Protein AF-A0AAV2AH06-F1 (afdb_monomer_lite)

Structure (mmCIF, N/CA/C/O backbone):
data_AF-A0AAV2AH06-F1
#
_entry.id   AF-A0AAV2AH06-F1
#
loop_
_atom_site.group_PDB
_atom_site.id
_atom_site.type_symbol
_atom_site.label_atom_id
_atom_site.label_alt_id
_atom_site.label_comp_id
_atom_site.label_asym_id
_atom_site.label_entity_id
_atom_site.label_seq_id
_atom_site.pdbx_PDB_ins_code
_atom_site.Cartn_x
_atom_site.Cartn_y
_atom_site.Cartn_z
_atom_site.occupancy
_atom_site.B_iso_or_equiv
_atom_site.auth_seq_id
_atom_site.auth_comp_id
_atom_site.auth_asym_id
_atom_site.auth_atom_id
_atom_site.pdbx_PDB_model_num
ATOM 1 N N . MET A 1 1 ? 38.840 61.409 -9.918 1.00 35.31 1 MET A N 1
ATOM 2 C CA . MET A 1 1 ? 39.314 61.961 -8.627 1.00 35.31 1 MET A CA 1
ATOM 3 C C . MET A 1 1 ? 38.194 61.818 -7.607 1.00 35.31 1 MET A C 1
ATOM 5 O O . MET A 1 1 ? 37.045 61.987 -7.991 1.00 35.31 1 MET A O 1
ATOM 9 N N . GLN A 1 2 ? 38.506 61.429 -6.369 1.00 32.16 2 GLN A N 1
ATOM 10 C CA . GLN A 1 2 ? 37.526 61.114 -5.318 1.00 32.16 2 GLN A CA 1
ATOM 11 C C . GLN A 1 2 ? 37.387 62.266 -4.306 1.00 32.16 2 GLN A C 1
ATOM 13 O O . GLN A 1 2 ? 38.379 62.901 -3.963 1.00 32.16 2 GLN A O 1
ATOM 18 N N . GLY A 1 3 ? 36.181 62.448 -3.768 1.00 28.48 3 GLY A N 1
ATOM 19 C CA . GLY A 1 3 ? 35.862 63.171 -2.527 1.00 28.48 3 GLY A CA 1
ATOM 20 C C . GLY A 1 3 ? 34.486 62.665 -2.071 1.00 28.48 3 GLY A C 1
ATOM 21 O O . GLY A 1 3 ? 33.593 62.576 -2.905 1.00 28.48 3 GLY A O 1
ATOM 22 N N . ILE A 1 4 ? 34.245 62.122 -0.873 1.00 32.88 4 ILE A N 1
ATOM 23 C CA . ILE A 1 4 ? 34.653 62.483 0.498 1.00 32.88 4 ILE A CA 1
ATOM 24 C C . ILE A 1 4 ? 34.075 63.831 0.934 1.00 32.88 4 ILE A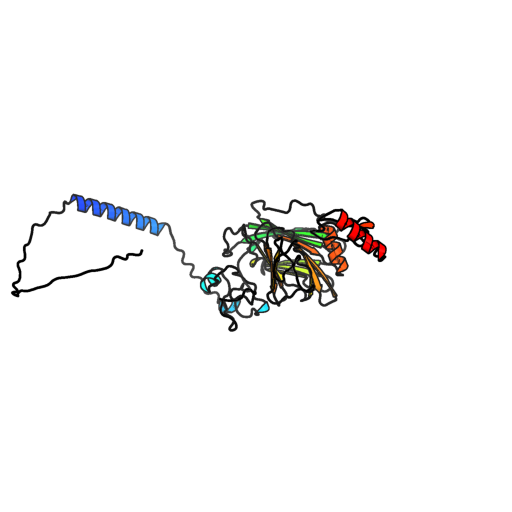 C 1
ATOM 26 O O . ILE A 1 4 ? 34.620 64.876 0.602 1.00 32.88 4 ILE A O 1
ATOM 30 N N . HIS A 1 5 ? 33.060 63.784 1.803 1.00 32.56 5 HIS A N 1
ATOM 31 C CA . HIS A 1 5 ? 32.812 64.844 2.778 1.00 32.56 5 HIS A CA 1
ATOM 32 C C . HIS A 1 5 ? 32.438 64.270 4.150 1.00 32.56 5 HIS A C 1
ATOM 34 O O . HIS A 1 5 ? 31.455 63.553 4.319 1.00 32.56 5 HIS A O 1
ATOM 40 N N . ARG A 1 6 ? 33.247 64.637 5.144 1.00 32.62 6 ARG A N 1
ATOM 41 C CA . ARG A 1 6 ? 32.995 64.509 6.582 1.00 32.62 6 ARG A CA 1
ATOM 42 C C . ARG A 1 6 ? 33.754 65.662 7.241 1.00 32.62 6 ARG A C 1
ATOM 44 O O . ARG A 1 6 ? 34.962 65.730 7.029 1.00 32.62 6 ARG A O 1
ATOM 51 N N . LYS A 1 7 ? 33.100 66.513 8.043 1.00 28.67 7 LYS A N 1
ATOM 52 C CA . LYS A 1 7 ? 33.647 67.024 9.322 1.00 28.67 7 LYS A CA 1
ATOM 53 C C . LYS A 1 7 ? 32.678 67.934 10.087 1.00 28.67 7 LYS A C 1
ATOM 55 O O . LYS A 1 7 ? 31.937 68.711 9.502 1.00 28.67 7 LYS A O 1
ATOM 60 N N . MET A 1 8 ? 32.747 67.795 11.410 1.00 26.95 8 MET A N 1
ATOM 61 C CA . MET A 1 8 ? 32.247 68.714 12.441 1.00 26.95 8 MET A CA 1
ATOM 62 C C . MET A 1 8 ? 33.253 69.852 12.697 1.00 26.95 8 MET A C 1
ATOM 64 O O . MET A 1 8 ? 34.395 69.736 12.249 1.00 26.95 8 MET A O 1
ATOM 68 N N . VAL A 1 9 ? 32.850 70.843 13.513 1.00 30.39 9 VAL A N 1
ATOM 69 C CA . VAL A 1 9 ? 33.542 71.462 14.690 1.00 30.39 9 VAL A CA 1
ATOM 70 C C . VAL A 1 9 ? 32.851 72.826 14.947 1.00 30.39 9 VAL A C 1
ATOM 72 O O . VAL A 1 9 ? 32.637 73.557 13.990 1.00 30.39 9 VAL A O 1
ATOM 75 N N . LEU A 1 10 ? 32.231 73.143 16.096 1.00 29.05 10 LEU A N 1
ATOM 76 C CA . LEU A 1 10 ? 32.684 73.334 17.498 1.00 29.05 10 LEU A CA 1
ATOM 77 C C . LEU A 1 10 ? 33.522 74.608 17.784 1.00 29.05 10 LEU A C 1
ATOM 79 O O . LEU A 1 10 ? 34.692 74.680 17.432 1.00 29.05 10 LEU A O 1
ATOM 83 N N . ALA A 1 11 ? 32.935 75.536 18.553 1.00 29.52 11 ALA A N 1
ATOM 84 C CA . ALA A 1 11 ? 33.569 76.544 19.428 1.00 29.52 11 ALA A CA 1
ATOM 85 C C . ALA A 1 11 ? 32.556 76.834 20.576 1.00 29.52 11 ALA A C 1
ATOM 87 O O . ALA A 1 11 ? 31.361 76.827 20.290 1.00 29.52 11 ALA A O 1
ATOM 88 N N . LYS A 1 12 ? 32.863 76.856 21.890 1.00 30.64 12 LYS A N 1
ATOM 89 C CA . LYS A 1 12 ? 33.803 77.671 22.713 1.00 30.64 12 LYS A CA 1
ATOM 90 C C . LYS A 1 12 ? 33.458 79.181 22.719 1.00 30.64 12 LYS A C 1
ATOM 92 O O . LYS A 1 12 ? 33.270 79.726 21.642 1.00 30.64 12 LYS A O 1
ATOM 97 N N . GLU A 1 13 ? 33.396 79.907 23.851 1.00 32.38 13 GLU A N 1
ATOM 98 C CA . GLU A 1 13 ? 33.631 79.585 25.287 1.00 32.38 13 GLU A CA 1
ATOM 99 C C . GLU A 1 13 ? 33.149 80.736 26.224 1.00 32.38 13 GLU A C 1
ATOM 101 O O . GLU A 1 13 ? 33.062 81.858 25.741 1.00 32.38 13 GLU A O 1
ATOM 106 N N . SER A 1 14 ? 32.978 80.480 27.544 1.00 31.12 14 SER A N 1
ATOM 107 C CA . SER A 1 14 ? 32.946 81.471 28.670 1.00 31.12 14 SER A CA 1
ATOM 108 C C . SER A 1 14 ? 31.745 82.458 28.721 1.00 31.12 14 SER A C 1
ATOM 110 O O . SER A 1 14 ? 31.374 83.008 27.698 1.00 31.12 14 SER A O 1
ATOM 112 N N . THR A 1 15 ? 31.075 82.838 29.824 1.00 31.31 15 THR A N 1
ATOM 113 C CA . THR A 1 15 ? 31.055 82.563 31.295 1.00 31.31 15 THR A CA 1
ATOM 114 C C . THR A 1 15 ? 29.769 83.249 31.851 1.00 31.31 15 THR A C 1
ATOM 116 O O . THR A 1 15 ? 29.184 84.038 31.114 1.00 31.31 15 THR A O 1
ATOM 119 N N . SER A 1 16 ? 29.243 83.088 33.075 1.00 28.11 16 SER A N 1
ATOM 120 C CA . SER A 1 16 ? 29.577 82.342 34.314 1.00 28.11 16 SER A CA 1
ATOM 121 C C . SER A 1 16 ? 28.269 82.043 35.101 1.00 28.11 16 SER A C 1
ATOM 123 O O . SER A 1 16 ? 27.182 82.206 34.550 1.00 28.11 16 SER A O 1
ATOM 125 N N . ASP A 1 17 ? 28.357 81.615 36.367 1.00 34.38 17 ASP A N 1
ATOM 126 C CA . ASP A 1 17 ? 27.222 81.184 37.206 1.00 34.38 17 ASP A CA 1
ATOM 127 C C . ASP A 1 17 ? 26.405 82.302 37.885 1.00 34.38 17 ASP A C 1
ATOM 129 O O . ASP A 1 17 ? 26.970 83.295 38.338 1.00 34.38 17 ASP A O 1
ATOM 133 N N . ASP A 1 18 ? 25.096 82.059 38.049 1.00 28.94 18 ASP A N 1
ATOM 134 C CA . ASP A 1 18 ? 24.387 82.176 39.340 1.00 28.94 18 ASP A CA 1
ATOM 135 C C . ASP A 1 18 ? 23.019 81.446 39.291 1.00 28.94 18 ASP A C 1
ATOM 137 O O . ASP A 1 18 ? 22.352 81.419 38.253 1.00 28.94 18 ASP A O 1
ATOM 141 N N . GLN A 1 19 ? 22.578 80.833 40.402 1.00 34.19 19 GLN A N 1
ATOM 142 C CA . GLN A 1 19 ? 21.252 80.189 40.517 1.00 34.19 19 GLN A CA 1
ATOM 143 C C . GLN A 1 19 ? 20.235 81.094 41.223 1.00 34.19 19 GLN A C 1
ATOM 145 O O . GLN A 1 19 ? 20.564 81.690 42.242 1.00 34.19 19 GLN A O 1
ATOM 150 N N . LEU A 1 20 ? 18.955 81.050 40.819 1.00 25.64 20 LEU A N 1
ATOM 151 C CA . LEU A 1 20 ? 17.837 81.279 41.749 1.00 25.64 20 LEU A CA 1
ATOM 152 C C . LEU A 1 20 ? 16.542 80.566 41.302 1.00 25.64 20 LEU A C 1
ATOM 154 O O . LEU A 1 20 ? 16.348 80.273 40.123 1.00 25.64 20 LEU A O 1
ATOM 158 N N . TYR A 1 21 ? 15.664 80.264 42.263 1.00 27.75 21 TYR A N 1
ATOM 159 C CA . TYR A 1 21 ? 14.518 79.352 42.126 1.00 27.75 21 TYR A CA 1
ATOM 160 C C . TYR A 1 21 ? 13.141 80.047 42.139 1.00 27.75 21 TYR A C 1
ATOM 162 O O . TYR A 1 21 ? 12.983 81.103 42.740 1.00 27.75 21 TYR A O 1
ATOM 170 N N . LEU A 1 22 ? 12.138 79.307 41.631 1.00 26.55 22 LEU A N 1
ATOM 171 C CA . LEU A 1 22 ? 10.692 79.370 41.939 1.00 26.55 22 LEU A CA 1
ATOM 172 C C . LEU A 1 22 ? 9.891 80.623 41.527 1.00 26.55 22 LEU A C 1
ATOM 174 O O . LEU A 1 22 ? 10.169 81.730 41.956 1.00 26.55 22 LEU A O 1
ATOM 178 N N . PHE A 1 23 ? 8.746 80.391 40.870 1.00 26.69 23 PHE A N 1
ATOM 179 C CA . PHE A 1 23 ? 7.436 80.608 41.509 1.00 26.69 23 PHE A CA 1
ATOM 180 C C . PHE A 1 23 ? 6.343 79.736 40.867 1.00 26.69 23 PHE A C 1
ATOM 182 O O . PHE A 1 23 ? 6.299 79.541 39.654 1.00 26.69 23 PHE A O 1
ATOM 189 N N . LEU A 1 24 ? 5.454 79.202 41.708 1.00 27.11 24 LEU A N 1
ATOM 190 C CA . LEU A 1 24 ? 4.222 78.522 41.299 1.00 27.11 24 LEU A CA 1
ATOM 191 C C . LEU A 1 24 ? 3.230 79.544 40.729 1.00 27.11 24 LEU A C 1
ATOM 193 O O . LEU A 1 24 ? 3.081 80.624 41.295 1.00 27.11 24 LEU A O 1
ATOM 197 N N . ASN A 1 25 ? 2.485 79.175 39.686 1.00 28.84 25 ASN A N 1
ATOM 198 C CA . ASN A 1 25 ? 1.321 79.944 39.249 1.00 28.84 25 ASN A CA 1
ATOM 199 C C . ASN A 1 25 ? 0.132 79.001 39.023 1.00 28.84 25 ASN A C 1
ATOM 201 O O . ASN A 1 25 ? 0.222 78.046 38.250 1.00 28.84 25 ASN A O 1
ATOM 205 N N . GLU A 1 26 ? -0.960 79.224 39.751 1.00 30.02 26 GLU A N 1
ATOM 206 C CA . GLU A 1 26 ? -2.099 78.306 39.822 1.00 30.02 26 GLU A CA 1
ATOM 207 C C . GLU A 1 26 ? -3.352 78.910 39.161 1.00 30.02 26 GLU A C 1
ATOM 209 O O . GLU A 1 26 ? -3.610 80.104 39.298 1.00 30.02 26 GLU A O 1
ATOM 214 N N . LYS A 1 27 ? -4.203 78.032 38.596 1.00 29.38 27 LYS A N 1
ATOM 215 C CA . LYS A 1 27 ? -5.624 78.262 38.218 1.00 29.38 27 LYS A CA 1
ATOM 216 C C . LYS A 1 27 ? -5.883 79.079 36.925 1.00 29.38 27 LYS A C 1
ATOM 218 O O . LYS A 1 27 ? -5.021 79.831 36.491 1.00 29.38 27 LYS A O 1
ATOM 223 N N . PRO A 1 28 ? -7.050 78.884 36.249 1.00 36.47 28 PRO A N 1
ATOM 224 C CA . PRO A 1 28 ? -8.336 78.420 36.793 1.00 36.47 28 PRO A CA 1
ATOM 225 C C . PRO A 1 28 ? -8.866 77.046 36.336 1.00 36.47 28 PRO A C 1
ATOM 227 O O . PRO A 1 28 ? -8.596 76.543 35.248 1.00 36.47 28 PRO A O 1
ATOM 230 N N . ARG A 1 29 ? -9.708 76.462 37.203 1.00 38.16 29 ARG A N 1
ATOM 231 C CA . ARG A 1 29 ? -10.449 75.207 36.981 1.00 38.16 29 ARG A CA 1
ATOM 232 C C . ARG A 1 29 ? -11.531 75.393 35.907 1.00 38.16 29 ARG A C 1
ATOM 234 O O . ARG A 1 29 ? -12.409 76.239 36.072 1.00 38.16 29 ARG A O 1
ATOM 241 N N . LYS A 1 30 ? -11.553 74.546 34.871 1.00 42.56 30 LYS A N 1
ATOM 242 C CA . LYS A 1 30 ? -12.708 74.432 33.960 1.00 42.56 30 LYS A CA 1
ATOM 243 C C . LYS A 1 30 ? -13.808 73.586 34.615 1.00 42.56 30 LYS A C 1
ATOM 245 O O . LYS A 1 30 ? -13.539 72.484 35.085 1.00 42.56 30 LYS A O 1
ATOM 250 N N . LYS A 1 31 ? -15.048 74.091 34.640 1.00 46.84 31 LYS A N 1
ATOM 251 C CA . LYS A 1 31 ? -16.228 73.322 35.075 1.00 46.84 31 LYS A CA 1
ATOM 252 C C . LYS A 1 31 ? -16.531 72.233 34.039 1.00 46.84 31 LYS A C 1
ATOM 254 O O . LYS A 1 31 ? -16.767 72.555 32.878 1.00 46.84 31 LYS A O 1
ATOM 259 N N . ILE A 1 32 ? -16.562 70.968 34.456 1.00 55.28 32 ILE A N 1
ATOM 260 C CA . ILE A 1 32 ? -17.078 69.873 33.623 1.00 55.28 32 ILE A CA 1
ATOM 261 C C . ILE A 1 32 ? -18.609 69.973 33.629 1.00 55.28 32 ILE A C 1
ATOM 263 O O . ILE A 1 32 ? -19.228 70.001 34.691 1.00 55.28 32 ILE A O 1
ATOM 267 N N . SER A 1 33 ? -19.217 70.080 32.446 1.00 61.66 33 SER A N 1
ATOM 268 C CA . SER A 1 33 ? -20.678 70.129 32.299 1.00 61.66 33 SER A CA 1
ATOM 269 C C . SER A 1 33 ? -21.305 68.777 32.657 1.00 61.66 33 SER A C 1
ATOM 271 O O . SER A 1 33 ? -20.792 67.741 32.229 1.00 61.66 33 SER A O 1
ATOM 273 N N . LEU A 1 34 ? -22.445 68.784 33.367 1.00 58.72 34 LEU A N 1
ATOM 274 C CA . LEU A 1 34 ? -23.209 67.569 33.703 1.00 58.72 34 LEU A CA 1
ATOM 275 C C . LEU A 1 34 ? -23.529 66.712 32.466 1.00 58.72 34 LEU A C 1
ATOM 277 O O . LEU A 1 34 ? -23.620 65.493 32.581 1.00 58.72 34 LEU A O 1
ATOM 281 N N . LEU A 1 35 ? -23.640 67.324 31.282 1.00 65.75 35 LEU A N 1
ATOM 282 C CA . LEU A 1 35 ? -23.883 66.620 30.022 1.00 65.75 35 LEU A CA 1
ATOM 283 C C . LEU A 1 35 ? -22.833 65.523 29.751 1.00 65.75 35 LEU A C 1
ATOM 285 O O . LEU A 1 35 ? -23.184 64.424 29.333 1.00 65.75 35 LEU A O 1
ATOM 289 N N . TRP A 1 36 ? -21.557 65.782 30.061 1.00 64.25 36 TRP A N 1
ATOM 290 C CA . TRP A 1 36 ? -20.479 64.800 29.891 1.00 64.25 36 TRP A CA 1
ATOM 291 C C . TRP A 1 36 ? -20.562 63.647 30.895 1.00 64.25 36 TRP A C 1
ATOM 293 O O . TRP A 1 36 ? -20.195 62.524 30.559 1.00 64.25 36 TRP A O 1
ATOM 303 N N . VAL A 1 37 ? -21.087 63.901 32.098 1.00 71.25 37 VAL A N 1
ATOM 304 C CA . VAL A 1 37 ? -21.307 62.870 33.124 1.00 71.25 37 VAL A CA 1
ATOM 305 C C . VAL A 1 37 ? -22.417 61.911 32.683 1.00 71.25 37 VAL A C 1
ATOM 307 O O . VAL A 1 37 ? -22.242 60.698 32.771 1.00 71.25 37 VAL A O 1
ATOM 310 N N . PHE A 1 38 ? -23.516 62.431 32.123 1.00 71.50 38 PHE A N 1
ATOM 311 C CA . PHE A 1 38 ? -24.592 61.598 31.573 1.00 71.50 38 PHE A CA 1
ATOM 312 C C . PHE A 1 38 ? -24.157 60.786 30.344 1.00 71.50 38 PHE A C 1
ATOM 314 O O . PHE A 1 38 ? -24.519 59.616 30.243 1.00 71.50 38 PHE A O 1
ATOM 321 N N . ILE A 1 39 ? -23.334 61.352 29.452 1.00 73.44 39 ILE A N 1
ATOM 322 C CA . ILE A 1 39 ? -22.771 60.613 28.306 1.00 73.44 39 ILE A CA 1
ATOM 323 C C . ILE A 1 39 ? -21.875 59.458 28.786 1.00 73.44 39 ILE A C 1
ATOM 325 O O . ILE A 1 39 ? -22.012 58.336 28.296 1.00 73.44 39 ILE A O 1
ATOM 329 N N . PHE A 1 40 ? -21.007 59.691 29.778 1.00 74.56 40 PHE A N 1
ATOM 330 C CA . PHE A 1 40 ? -20.158 58.633 30.339 1.00 74.56 40 PHE A CA 1
ATOM 331 C C . PHE A 1 40 ? -20.966 57.534 31.043 1.00 74.56 40 PHE A C 1
ATOM 333 O O . PHE A 1 40 ? -20.683 56.355 30.842 1.00 74.56 40 PHE A O 1
ATOM 340 N N . LEU A 1 41 ? -21.998 57.895 31.815 1.00 73.88 41 LEU A N 1
ATOM 341 C CA . LEU A 1 41 ? -22.909 56.931 32.446 1.00 73.88 41 LEU A CA 1
ATOM 342 C C . LEU A 1 41 ? -23.679 56.095 31.413 1.00 73.88 41 LEU A C 1
ATOM 344 O O . LEU A 1 41 ? -23.785 54.881 31.576 1.00 73.88 41 LEU A O 1
ATOM 348 N N . GLY A 1 42 ? -24.165 56.711 30.331 1.00 77.38 42 GLY A N 1
ATOM 349 C CA . GLY A 1 42 ? -24.851 56.002 29.245 1.00 77.38 42 GLY A CA 1
ATOM 350 C C . GLY A 1 42 ? -23.947 55.000 28.520 1.00 77.38 42 GLY A C 1
ATOM 351 O O . GLY A 1 42 ? -24.348 53.857 28.290 1.00 77.38 42 GLY A O 1
ATOM 352 N N . LEU A 1 43 ? -22.703 55.392 28.221 1.00 76.88 43 LEU A N 1
ATOM 353 C CA . LEU A 1 43 ? -21.706 54.499 27.622 1.00 76.88 43 LEU A CA 1
ATOM 354 C C . LEU A 1 43 ? -21.321 53.352 28.568 1.00 76.88 43 LEU A C 1
ATOM 356 O O . LEU A 1 43 ? -21.245 52.207 28.125 1.00 76.88 43 LEU A O 1
ATOM 360 N N . LEU A 1 44 ? -21.148 53.627 29.867 1.00 79.00 44 LEU A N 1
ATOM 361 C CA . LEU A 1 44 ? -20.850 52.605 30.874 1.00 79.00 44 LEU A CA 1
ATOM 362 C C . LEU A 1 44 ? -21.988 51.577 30.992 1.00 79.00 44 LEU A C 1
ATOM 364 O O . LEU A 1 44 ? -21.731 50.375 31.015 1.00 79.00 44 LEU A O 1
ATOM 368 N N . LEU A 1 45 ? -23.246 52.031 31.006 1.00 77.50 45 LEU A N 1
ATOM 369 C CA . LEU A 1 45 ? -24.425 51.159 31.049 1.00 77.50 45 LEU A CA 1
ATOM 370 C C . LEU A 1 45 ? -24.562 50.299 29.784 1.00 77.50 45 LEU A C 1
ATOM 372 O O . LEU A 1 45 ? -24.878 49.113 29.896 1.00 77.50 45 LEU A O 1
ATOM 376 N N . CYS A 1 46 ? -24.266 50.841 28.597 1.00 72.19 46 CYS A N 1
ATOM 377 C CA . CYS A 1 46 ? -24.188 50.039 27.370 1.00 72.19 46 CYS A CA 1
ATOM 378 C C . CYS A 1 46 ? -23.080 48.980 27.447 1.00 72.19 46 CYS A C 1
ATOM 380 O O . CYS A 1 46 ? -23.316 47.830 27.084 1.00 72.19 46 CYS A O 1
ATOM 382 N N . PHE A 1 47 ? -21.896 49.335 27.955 1.00 78.00 47 PHE A N 1
ATOM 383 C CA . PHE A 1 47 ? -20.771 48.404 28.059 1.00 78.00 47 PHE A CA 1
ATOM 384 C C . PHE A 1 47 ? -21.047 47.271 29.058 1.00 78.00 47 PHE A C 1
ATOM 386 O O . PHE A 1 47 ? -20.774 46.109 28.763 1.00 78.00 47 PHE A O 1
ATOM 393 N N . LEU A 1 48 ? -21.658 47.586 30.205 1.00 75.19 48 LEU A N 1
ATOM 394 C CA . LEU A 1 48 ? -22.099 46.595 31.193 1.00 75.19 48 LEU A CA 1
ATOM 395 C C . LEU A 1 48 ? -23.216 45.697 30.643 1.00 75.19 48 LEU A C 1
ATOM 397 O O . LEU A 1 48 ? -23.177 44.486 30.847 1.00 75.19 48 LEU A O 1
ATOM 401 N N . SER A 1 49 ? -24.165 46.259 29.887 1.00 70.00 49 SER A N 1
ATOM 402 C CA . SER A 1 49 ? -25.228 45.484 29.229 1.00 70.00 49 SER A CA 1
ATOM 403 C C . SER A 1 49 ? -24.667 44.537 28.165 1.00 70.00 49 SER A C 1
ATOM 405 O O . SER A 1 49 ? -25.082 43.382 28.090 1.00 70.00 49 SER A O 1
ATOM 407 N N . PHE A 1 50 ? -23.684 44.988 27.377 1.00 71.06 50 PHE A N 1
ATOM 408 C CA . PHE A 1 50 ? -22.997 44.152 26.392 1.00 71.06 50 PHE A CA 1
ATOM 409 C C . PHE A 1 50 ? -22.154 43.057 27.060 1.00 71.06 50 PHE A C 1
ATOM 411 O O . PHE A 1 50 ? -22.219 41.907 26.638 1.00 71.06 50 PHE A O 1
ATOM 418 N N . ALA A 1 51 ? -21.429 43.373 28.138 1.00 68.00 51 ALA A N 1
ATOM 419 C CA . ALA A 1 51 ? -20.662 42.391 28.906 1.00 68.00 51 ALA A CA 1
ATOM 420 C C . ALA A 1 51 ? -21.563 41.317 29.546 1.00 68.00 51 ALA A C 1
ATOM 422 O O . ALA A 1 51 ? -21.248 40.132 29.466 1.00 68.00 51 ALA A O 1
ATOM 423 N N . TYR A 1 52 ? -22.711 41.712 30.107 1.00 68.94 52 TYR A N 1
ATOM 424 C CA . TYR A 1 52 ? -23.710 40.798 30.669 1.00 68.94 52 TYR A CA 1
ATOM 425 C C . TYR A 1 52 ? -24.377 39.922 29.592 1.00 68.94 52 TYR A C 1
ATOM 427 O O . TYR A 1 52 ? -24.554 38.717 29.772 1.00 68.94 52 TYR A O 1
ATOM 435 N N . TRP A 1 53 ? -24.698 40.504 28.432 1.00 62.69 53 TRP A N 1
ATOM 436 C CA . TRP A 1 53 ? -25.217 39.763 27.278 1.00 62.69 53 TRP A CA 1
ATOM 437 C C . TRP A 1 53 ? -24.186 38.771 26.714 1.00 62.69 53 TRP A C 1
ATOM 439 O O . TRP A 1 53 ? -24.543 37.651 26.346 1.00 62.69 53 TRP A O 1
ATOM 449 N N . TYR A 1 54 ? -22.906 39.151 26.700 1.00 56.69 54 TYR A N 1
ATOM 450 C CA . TYR A 1 54 ? -21.802 38.297 26.268 1.00 56.69 54 TYR A CA 1
ATOM 451 C C . TYR A 1 54 ? -21.549 37.145 27.254 1.00 56.69 54 TYR A C 1
ATOM 453 O O . TYR A 1 54 ? -21.434 35.999 26.820 1.00 56.69 54 TYR A O 1
ATOM 461 N N . SER A 1 55 ? -21.536 37.395 28.573 1.00 55.56 55 SER A N 1
ATOM 462 C CA . SER A 1 55 ? -21.319 36.326 29.564 1.00 55.56 55 SER A CA 1
ATOM 463 C C . SER A 1 55 ? -22.467 35.312 29.605 1.00 55.56 55 SER A C 1
ATOM 465 O O . SER A 1 55 ? -22.220 34.128 29.807 1.00 55.56 55 SER A O 1
ATOM 467 N N . ASN A 1 56 ? -23.709 35.740 29.353 1.00 51.00 56 ASN A N 1
ATOM 468 C CA . ASN A 1 56 ? -24.873 34.846 29.336 1.00 51.00 56 ASN A CA 1
ATOM 469 C C . ASN A 1 56 ? -25.036 34.016 28.047 1.00 51.00 56 ASN A C 1
ATOM 471 O O . ASN A 1 56 ? -25.879 33.121 28.022 1.00 51.00 56 ASN A O 1
ATOM 475 N N . ARG A 1 57 ? -24.261 34.270 26.978 1.00 43.12 57 ARG A N 1
ATOM 476 C CA . ARG A 1 57 ? -24.294 33.449 25.746 1.00 43.12 57 ARG A CA 1
ATOM 477 C C . ARG A 1 57 ? -23.229 32.358 25.667 1.00 43.12 57 ARG A C 1
ATOM 479 O O . ARG A 1 57 ? -23.374 31.456 24.845 1.00 43.12 57 ARG A O 1
ATOM 486 N N . TYR A 1 58 ? -22.199 32.413 26.506 1.00 40.12 58 TYR A N 1
ATOM 487 C CA . TYR A 1 58 ? -21.141 31.407 26.540 1.00 40.12 58 TYR A CA 1
ATOM 488 C C . TYR A 1 58 ? -21.116 30.718 27.899 1.00 40.12 58 TYR A C 1
ATOM 490 O O . TYR A 1 58 ? -20.322 31.056 28.776 1.00 40.12 58 TYR A O 1
ATOM 498 N N . THR A 1 59 ? -21.952 29.690 28.055 1.00 35.59 59 THR A N 1
ATOM 499 C CA . THR A 1 59 ? -21.706 28.670 29.075 1.00 35.59 59 THR A CA 1
ATOM 500 C C . THR A 1 59 ? -20.408 27.961 28.704 1.00 35.59 59 THR A C 1
ATOM 502 O O . THR A 1 59 ? -20.407 27.015 27.917 1.00 35.59 59 THR A O 1
ATOM 505 N N . VAL A 1 60 ? -19.286 28.435 29.249 1.00 35.41 60 VAL A N 1
ATOM 506 C CA . VAL A 1 60 ? -18.028 27.690 29.233 1.00 35.41 60 VAL A CA 1
ATOM 507 C C . VAL A 1 60 ? -18.249 26.473 30.119 1.00 35.41 60 VAL A C 1
ATOM 509 O O . VAL A 1 60 ? -18.047 26.513 31.333 1.00 35.41 60 VAL A O 1
ATOM 512 N N . ILE A 1 61 ? -18.729 25.394 29.500 1.00 32.44 61 ILE A N 1
ATOM 513 C CA . ILE A 1 61 ? -18.727 24.071 30.102 1.00 32.44 61 ILE A CA 1
ATOM 514 C C . ILE A 1 61 ? -17.255 23.715 30.254 1.00 32.44 61 ILE A C 1
ATOM 516 O O . ILE A 1 61 ? -16.617 23.218 29.326 1.00 32.44 61 ILE A O 1
ATOM 520 N N . TYR A 1 62 ? -16.712 23.993 31.438 1.00 31.66 62 TYR A N 1
ATOM 521 C CA . TYR A 1 62 ? -15.520 23.317 31.903 1.00 31.66 62 TYR A CA 1
ATOM 522 C C . TYR A 1 62 ? -15.872 21.835 31.963 1.00 31.66 62 TYR A C 1
ATOM 524 O O . TYR A 1 62 ? -16.390 21.341 32.966 1.00 31.66 62 TYR A O 1
ATOM 532 N N . PHE A 1 63 ? -15.575 21.118 30.879 1.00 30.41 63 PHE A N 1
ATOM 533 C CA . PHE A 1 63 ? -15.271 19.708 30.984 1.00 30.41 63 PHE A CA 1
ATOM 534 C C . PHE A 1 63 ? -14.082 19.621 31.933 1.00 30.41 63 PHE A C 1
ATOM 536 O O . PHE A 1 63 ? -12.924 19.764 31.540 1.00 30.41 63 PHE A O 1
ATOM 543 N N . CYS A 1 64 ? -14.389 19.401 33.210 1.00 31.34 64 CYS A N 1
ATOM 544 C CA . CYS A 1 64 ? -13.470 18.744 34.108 1.00 31.34 64 CYS A CA 1
ATOM 545 C C . CYS A 1 64 ? -13.282 17.352 33.512 1.00 31.34 64 CYS A C 1
ATOM 547 O O . CYS A 1 64 ? -14.031 16.424 33.816 1.00 31.34 64 CYS A O 1
ATOM 549 N N . ALA A 1 65 ? -12.340 17.252 32.573 1.00 34.75 65 ALA A N 1
ATOM 550 C CA . ALA A 1 65 ? -11.840 15.986 32.101 1.00 34.75 65 ALA A CA 1
ATOM 551 C C . ALA A 1 65 ? -11.332 15.279 33.351 1.00 34.75 65 ALA A C 1
ATOM 553 O O . ALA A 1 65 ? -10.278 15.621 33.899 1.00 34.75 65 ALA A O 1
ATOM 554 N N . THR A 1 66 ? -12.120 14.320 33.835 1.00 34.56 66 THR A N 1
ATOM 555 C CA . THR A 1 66 ? -11.609 13.314 34.745 1.00 34.56 66 THR A CA 1
ATOM 556 C C . THR A 1 66 ? -10.347 12.796 34.081 1.00 34.56 66 THR A C 1
ATOM 558 O O . THR A 1 66 ? -10.372 12.396 32.916 1.00 34.56 66 THR A O 1
ATOM 561 N N . LYS A 1 67 ? -9.213 12.888 34.784 1.00 37.41 67 LYS A N 1
ATOM 562 C CA . LYS A 1 67 ? -7.959 12.316 34.305 1.00 37.41 67 LYS A CA 1
ATOM 563 C C . LYS A 1 67 ? -8.132 10.798 34.267 1.00 37.41 67 LYS A C 1
ATOM 565 O O . LYS A 1 67 ? -7.690 10.101 35.177 1.00 37.41 67 LYS A O 1
ATOM 570 N N . ILE A 1 68 ? -8.756 10.289 33.200 1.00 41.81 68 ILE A N 1
ATOM 571 C CA . ILE A 1 68 ? -8.470 8.954 32.688 1.00 41.81 68 ILE A CA 1
ATOM 572 C C . ILE A 1 68 ? -6.954 8.929 32.596 1.00 41.81 68 ILE A C 1
ATOM 574 O O . ILE A 1 68 ? -6.347 9.831 32.015 1.00 41.81 68 ILE A O 1
ATOM 578 N N . ASN A 1 69 ? -6.354 7.996 33.322 1.00 45.59 69 ASN A N 1
ATOM 579 C CA . ASN A 1 69 ? -4.962 8.091 33.715 1.00 45.59 69 ASN A CA 1
ATOM 580 C C . ASN A 1 69 ? -4.073 7.951 32.469 1.00 45.59 69 ASN A C 1
ATOM 582 O O . ASN A 1 69 ? -3.742 6.842 32.075 1.00 45.59 69 ASN A O 1
ATOM 586 N N . ALA A 1 70 ? -3.723 9.061 31.811 1.00 50.41 70 ALA A N 1
ATOM 587 C CA . ALA A 1 70 ? -3.093 9.046 30.485 1.00 50.41 70 ALA A CA 1
ATOM 588 C C . ALA A 1 70 ? -1.787 8.228 30.465 1.00 50.41 70 ALA A C 1
ATOM 590 O O . ALA A 1 70 ? -1.471 7.559 29.480 1.00 50.41 70 ALA A O 1
ATOM 591 N N . ALA A 1 71 ? -1.090 8.183 31.605 1.00 53.88 71 ALA A N 1
ATOM 592 C CA . ALA A 1 71 ? 0.071 7.332 31.829 1.00 53.88 71 ALA A CA 1
ATOM 593 C C . ALA A 1 71 ? -0.203 5.830 31.598 1.00 53.88 71 ALA A C 1
ATOM 595 O O . ALA A 1 71 ? 0.700 5.119 31.166 1.00 53.88 71 ALA A O 1
ATOM 596 N N . SER A 1 72 ? -1.419 5.325 31.843 1.00 67.06 72 SER A N 1
ATOM 597 C CA . SER A 1 72 ? -1.753 3.902 31.691 1.00 67.06 72 SER A CA 1
ATOM 598 C C . SER A 1 72 ? -2.060 3.476 30.255 1.00 67.06 72 SER A C 1
ATOM 600 O O . SER A 1 72 ? -1.991 2.286 29.974 1.00 67.06 72 SER A O 1
ATOM 602 N N . VAL A 1 73 ? -2.417 4.401 29.352 1.00 82.75 73 VAL A N 1
ATOM 603 C CA . VAL A 1 73 ? -2.764 4.056 27.951 1.00 82.75 73 VAL A CA 1
ATOM 604 C C . VAL A 1 73 ? -1.680 4.446 26.942 1.00 82.75 73 VAL A C 1
ATOM 606 O O . VAL A 1 73 ? -1.679 3.964 25.809 1.00 82.75 73 VAL A O 1
ATOM 609 N N . CYS A 1 74 ? -0.729 5.274 27.379 1.00 85.25 74 CYS A N 1
ATOM 610 C CA . CYS A 1 74 ? 0.503 5.585 26.657 1.00 85.25 74 CYS A CA 1
ATOM 611 C C . CYS A 1 74 ? 1.695 4.694 27.046 1.00 85.25 74 CYS A C 1
ATOM 613 O O . CYS A 1 74 ? 2.713 4.706 26.357 1.00 85.25 74 CYS A O 1
ATOM 615 N N . SER A 1 75 ? 1.597 3.928 28.139 1.00 82.81 75 SER A N 1
ATOM 616 C CA . SER A 1 75 ? 2.616 2.950 28.536 1.00 82.81 75 SER A CA 1
ATOM 617 C C . SER A 1 75 ? 2.401 1.593 27.855 1.00 82.81 75 SER A C 1
ATOM 619 O O . SER A 1 75 ? 1.316 1.277 27.375 1.00 82.81 75 SER A O 1
ATOM 621 N N . GLY A 1 76 ? 3.467 0.792 27.764 1.00 82.69 76 GLY A N 1
ATOM 622 C CA . GLY A 1 76 ? 3.430 -0.549 27.163 1.00 82.69 76 GLY A CA 1
ATOM 623 C C . GLY A 1 76 ? 3.467 -0.597 25.628 1.00 82.69 76 GLY A C 1
ATOM 624 O O . GLY A 1 76 ? 3.683 -1.673 25.077 1.00 82.69 76 GLY A O 1
ATOM 625 N N . ILE A 1 77 ? 3.327 0.533 24.927 1.00 91.56 77 ILE A N 1
ATOM 626 C CA . ILE A 1 77 ? 3.522 0.600 23.469 1.00 91.56 77 ILE A CA 1
ATOM 627 C C . ILE A 1 77 ? 5.028 0.527 23.170 1.00 91.56 77 ILE A C 1
ATOM 629 O O . ILE A 1 77 ? 5.796 1.403 23.579 1.00 91.56 77 ILE A O 1
ATOM 633 N N . SER A 1 78 ? 5.458 -0.528 22.468 1.00 93.25 78 SER A N 1
ATOM 634 C CA . SER A 1 78 ? 6.860 -0.704 22.075 1.00 93.25 78 SER A CA 1
ATOM 635 C C . SER A 1 78 ? 7.296 0.401 21.109 1.00 93.25 78 SER A C 1
ATOM 637 O O . SER A 1 78 ? 6.476 0.961 20.386 1.00 93.25 78 SER A O 1
ATOM 639 N N . ASN A 1 79 ? 8.596 0.703 21.038 1.00 92.75 79 ASN A N 1
ATOM 640 C CA . ASN A 1 79 ? 9.082 1.721 20.100 1.00 92.75 79 ASN A CA 1
ATOM 641 C C . ASN A 1 79 ? 8.747 1.401 18.634 1.00 92.75 79 ASN A C 1
ATOM 643 O O . ASN A 1 79 ? 8.527 2.335 17.875 1.00 92.75 79 ASN A O 1
ATOM 647 N N . ALA A 1 80 ? 8.670 0.125 18.242 1.00 93.75 80 ALA A N 1
ATOM 648 C CA . ALA A 1 80 ? 8.284 -0.270 16.886 1.00 93.75 80 ALA A CA 1
ATOM 649 C C . ALA A 1 80 ? 6.784 -0.041 16.609 1.00 93.75 80 ALA A C 1
ATOM 651 O O 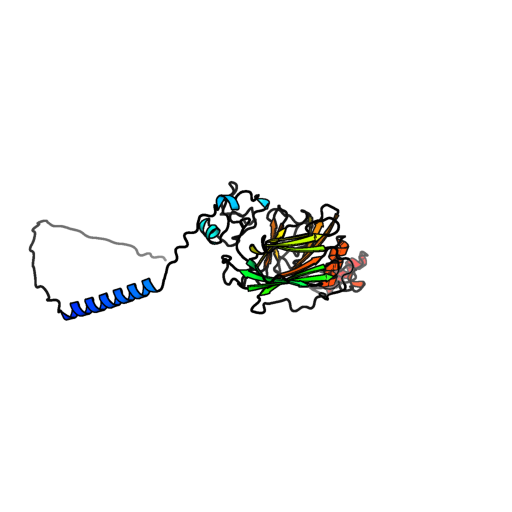. ALA A 1 80 ? 6.414 0.312 15.488 1.00 93.75 80 ALA A O 1
ATOM 652 N N . ASP A 1 81 ? 5.939 -0.177 17.639 1.00 94.88 81 ASP A N 1
ATOM 653 C CA . ASP A 1 81 ? 4.473 -0.056 17.566 1.00 94.88 81 ASP A CA 1
ATOM 654 C C . ASP A 1 81 ? 3.964 1.392 17.658 1.00 94.88 81 ASP A C 1
ATOM 656 O O . ASP A 1 81 ? 2.756 1.638 17.623 1.00 94.88 81 ASP A O 1
ATOM 660 N N . LYS A 1 82 ? 4.863 2.376 17.770 1.00 95.06 82 LYS A N 1
ATOM 661 C CA . LYS A 1 82 ? 4.510 3.799 17.800 1.00 95.06 82 LYS A CA 1
ATOM 662 C C . LYS A 1 82 ? 4.123 4.289 16.404 1.00 95.06 82 LYS A C 1
ATOM 664 O O . LYS A 1 82 ? 4.962 4.750 15.639 1.00 95.06 82 LYS A O 1
ATOM 669 N N . PHE A 1 83 ? 2.836 4.211 16.076 1.00 96.06 83 PHE A N 1
ATOM 670 C CA . PHE A 1 83 ? 2.278 4.854 14.884 1.00 96.06 83 PHE A CA 1
ATOM 671 C C . PHE A 1 83 ? 2.187 6.371 15.086 1.00 96.06 83 PHE A C 1
ATOM 673 O O . PHE A 1 83 ? 1.545 6.839 16.026 1.00 96.06 83 PHE A O 1
ATOM 680 N N . ASP A 1 84 ? 2.830 7.121 14.192 1.00 95.12 84 ASP A N 1
ATOM 681 C CA . ASP A 1 84 ? 2.937 8.583 14.213 1.00 95.12 84 ASP A CA 1
ATOM 682 C C . ASP A 1 84 ? 1.570 9.279 14.062 1.00 95.12 84 ASP A C 1
ATOM 684 O O . ASP A 1 84 ? 0.887 9.142 13.040 1.00 95.12 84 ASP A O 1
ATOM 688 N N . CYS A 1 85 ? 1.203 10.048 15.090 1.00 95.00 85 CYS A N 1
ATOM 689 C CA . CYS A 1 85 ? -0.051 10.800 15.177 1.00 95.00 85 CYS A CA 1
ATOM 690 C C . CYS A 1 85 ? 0.081 12.268 14.729 1.00 95.00 85 CYS A C 1
ATOM 692 O O . CYS A 1 85 ? -0.915 12.916 14.391 1.00 95.00 85 CYS A O 1
ATOM 694 N N . HIS A 1 86 ? 1.299 12.813 14.708 1.00 93.19 86 HIS A N 1
ATOM 695 C CA . HIS A 1 86 ? 1.535 14.228 14.430 1.00 93.19 86 HIS A CA 1
ATOM 696 C C . HIS A 1 86 ? 2.647 14.405 13.379 1.00 93.19 86 HIS A C 1
ATOM 698 O O . HIS A 1 86 ? 3.681 15.003 13.674 1.00 93.19 86 HIS A O 1
ATOM 704 N N . PRO A 1 87 ? 2.430 13.946 12.131 1.00 91.62 87 PRO A N 1
ATOM 705 C CA . PRO A 1 87 ? 3.423 13.989 11.050 1.00 91.62 87 PRO A CA 1
ATOM 706 C C . PRO A 1 87 ? 3.793 15.390 10.554 1.00 91.62 87 PRO A C 1
ATOM 708 O O . PRO A 1 87 ? 4.676 15.539 9.706 1.00 91.62 87 PRO A O 1
ATOM 711 N N . ASP A 1 88 ? 3.084 16.413 11.022 1.00 85.62 88 ASP A N 1
ATOM 712 C CA . ASP A 1 88 ? 3.340 17.801 10.669 1.00 85.62 88 ASP A CA 1
ATOM 713 C C . ASP A 1 88 ? 4.689 18.294 11.211 1.00 85.62 88 ASP A C 1
ATOM 715 O O . ASP A 1 88 ? 5.273 17.753 12.151 1.00 85.62 88 ASP A O 1
ATOM 719 N N . LYS A 1 89 ? 5.191 19.382 10.626 1.00 81.44 89 LYS A N 1
ATOM 720 C CA . LYS A 1 89 ? 6.435 20.011 11.081 1.00 81.44 89 LYS A CA 1
ATOM 721 C C . LYS A 1 89 ? 6.253 20.628 12.473 1.00 81.44 89 LYS A C 1
ATOM 723 O O . LYS A 1 89 ? 5.201 21.186 12.768 1.00 81.44 89 LYS A O 1
ATOM 728 N N . ASN A 1 90 ? 7.334 20.638 13.255 1.00 80.81 90 ASN A N 1
ATOM 729 C CA . ASN A 1 90 ? 7.446 21.325 14.551 1.00 80.81 90 ASN A CA 1
ATOM 730 C C . ASN A 1 90 ? 6.511 20.782 15.653 1.00 80.81 90 ASN A C 1
ATOM 732 O O . ASN A 1 90 ? 5.846 21.553 16.342 1.00 80.81 90 ASN A O 1
ATOM 736 N N . VAL A 1 91 ? 6.485 19.459 15.840 1.00 85.25 91 VAL A N 1
ATOM 737 C CA . VAL A 1 91 ? 5.733 18.804 16.924 1.00 85.25 91 VAL A CA 1
ATOM 738 C C . VAL A 1 91 ? 6.239 19.254 18.301 1.00 85.25 91 VAL A C 1
ATOM 740 O O . VAL A 1 91 ? 7.416 19.087 18.620 1.00 85.25 91 VAL A O 1
ATOM 743 N N . SER A 1 92 ? 5.338 19.770 19.135 1.00 89.62 92 SER A N 1
ATOM 744 C CA . SER A 1 92 ? 5.541 19.977 20.575 1.00 89.62 92 SER A CA 1
ATOM 745 C C . SER A 1 92 ? 4.722 18.977 21.397 1.00 89.62 92 SER A C 1
ATOM 747 O O . SER A 1 92 ? 3.716 18.448 20.918 1.00 89.62 92 SER A O 1
ATOM 749 N N . GLU A 1 93 ? 5.109 18.760 22.657 1.00 91.12 93 GLU A N 1
ATOM 750 C CA . GLU A 1 93 ? 4.329 17.960 23.613 1.00 91.12 93 GLU A CA 1
ATOM 751 C C . GLU A 1 93 ? 2.876 18.440 23.702 1.00 91.12 93 GLU A C 1
ATOM 753 O O . GLU A 1 93 ? 1.949 17.650 23.543 1.00 91.12 93 GLU A O 1
ATOM 758 N N . GLU A 1 94 ? 2.675 19.751 23.846 1.00 92.50 94 GLU A N 1
ATOM 759 C CA . GLU A 1 94 ? 1.348 20.362 23.903 1.00 92.50 94 GLU A CA 1
ATOM 760 C C . GLU A 1 94 ? 0.525 20.065 22.638 1.00 92.50 94 GLU A C 1
ATOM 762 O O . GLU A 1 94 ? -0.599 19.578 22.742 1.00 92.50 94 GLU A O 1
ATOM 767 N N . SER A 1 95 ? 1.096 20.268 21.443 1.00 91.88 95 SER A N 1
ATOM 768 C CA . SER A 1 95 ? 0.406 19.993 20.171 1.00 91.88 95 SER A CA 1
ATOM 769 C C . SER A 1 95 ? 0.059 18.511 19.982 1.00 91.88 95 SER A C 1
ATOM 771 O O . SER A 1 95 ? -0.957 18.182 19.372 1.00 91.88 95 SER A O 1
ATOM 773 N N . CYS A 1 96 ? 0.866 17.606 20.546 1.00 92.94 96 CYS A N 1
ATOM 774 C CA . CYS A 1 96 ? 0.597 16.173 20.540 1.00 92.94 96 CYS A CA 1
ATOM 775 C C . CYS A 1 96 ? -0.568 15.807 21.472 1.00 92.94 96 CYS A C 1
ATOM 777 O O . CYS A 1 96 ? -1.514 15.130 21.061 1.00 92.94 96 CYS A O 1
ATOM 779 N N . LEU A 1 97 ? -0.528 16.298 22.714 1.00 93.06 97 LEU A N 1
ATOM 780 C CA . LEU A 1 97 ? -1.563 16.051 23.719 1.00 93.06 97 LEU A CA 1
ATOM 781 C C . LEU A 1 97 ? -2.911 16.665 23.302 1.00 93.06 97 LEU A C 1
ATOM 783 O O . LEU A 1 97 ? -3.952 16.048 23.518 1.00 93.06 97 LEU A O 1
ATOM 787 N N . GLN A 1 98 ? -2.905 17.822 22.627 1.00 91.75 98 GLN A N 1
ATOM 788 C CA . GLN A 1 98 ? -4.104 18.448 22.047 1.00 91.75 98 GLN A CA 1
ATOM 789 C C . GLN A 1 98 ? -4.802 17.575 20.986 1.00 91.75 98 GLN A C 1
ATOM 791 O O . GLN A 1 98 ? -6.011 17.704 20.808 1.00 91.75 98 GLN A O 1
ATOM 796 N N . ARG A 1 99 ? -4.086 16.659 20.312 1.00 92.38 99 ARG A N 1
ATOM 797 C CA . ARG A 1 99 ? -4.683 15.672 19.387 1.00 92.38 99 ARG A CA 1
ATOM 798 C C . ARG A 1 99 ? -5.221 14.420 20.083 1.00 92.38 99 ARG A C 1
ATOM 800 O O . ARG A 1 99 ? -5.687 13.518 19.395 1.00 92.38 99 ARG A O 1
ATOM 807 N N . GLY A 1 100 ? -5.130 14.330 21.413 1.00 92.38 100 GLY A N 1
ATOM 808 C CA . GLY A 1 100 ? -5.448 13.115 22.172 1.00 92.38 100 GLY A CA 1
ATOM 809 C C . GLY A 1 100 ? -4.383 12.019 22.042 1.00 92.38 100 GLY A C 1
ATOM 810 O O . GLY A 1 100 ? -4.694 10.841 22.214 1.00 92.38 100 GLY A O 1
ATOM 811 N N . CYS A 1 101 ? -3.144 12.387 21.702 1.00 94.88 101 CYS A N 1
ATOM 812 C CA . CYS A 1 101 ? -2.053 11.449 21.448 1.00 94.88 101 CYS A CA 1
ATOM 813 C C . CYS A 1 101 ? -1.003 11.413 22.563 1.00 94.88 101 CYS A C 1
ATOM 815 O O . CYS A 1 101 ? -0.944 12.283 23.427 1.00 94.88 101 CYS A O 1
ATOM 817 N N . CYS A 1 102 ? -0.183 10.367 22.553 1.00 94.94 102 CYS A N 1
ATOM 818 C CA . CYS A 1 102 ? 0.865 10.126 23.534 1.00 94.94 102 CYS A CA 1
ATOM 819 C C . CYS A 1 102 ? 2.164 10.809 23.120 1.00 94.94 102 CYS A C 1
ATOM 821 O O . CYS A 1 102 ? 2.616 10.620 21.992 1.00 94.94 102 CYS A O 1
ATOM 823 N N . TYR A 1 103 ? 2.794 11.532 24.047 1.00 92.38 103 TYR A N 1
ATOM 824 C CA . TYR A 1 103 ? 4.104 12.140 23.834 1.00 92.38 103 TYR A CA 1
ATOM 825 C C . TYR A 1 103 ? 5.182 11.454 24.683 1.00 92.38 103 TYR A C 1
ATOM 827 O O . TYR A 1 103 ? 5.034 11.322 25.897 1.00 92.38 103 TYR A O 1
ATOM 835 N N . GLN A 1 104 ? 6.275 11.016 24.056 1.00 90.38 104 GLN A N 1
ATOM 836 C CA . GLN A 1 104 ? 7.449 10.473 24.742 1.00 90.38 104 GLN A CA 1
ATOM 837 C C . GLN A 1 104 ? 8.721 10.776 23.945 1.00 90.38 104 GLN A C 1
ATOM 839 O O . GLN A 1 104 ? 8.890 10.294 22.827 1.00 90.38 104 GLN A O 1
ATOM 844 N N . VAL A 1 105 ? 9.657 11.512 24.545 1.00 83.75 105 VAL A N 1
ATOM 845 C CA . VAL A 1 105 ? 10.981 11.749 23.953 1.00 83.75 105 VAL A CA 1
ATOM 846 C C . VAL A 1 105 ? 11.864 10.516 24.156 1.00 83.75 105 VAL A C 1
ATOM 848 O O . VAL A 1 105 ? 12.056 10.065 25.285 1.00 83.75 105 VAL A O 1
ATOM 851 N N . ASN A 1 106 ? 12.435 9.988 23.073 1.00 71.50 106 ASN A N 1
ATOM 852 C CA . ASN A 1 106 ? 13.466 8.954 23.152 1.00 71.50 106 ASN A CA 1
ATOM 853 C C . ASN A 1 106 ? 14.838 9.620 23.337 1.00 71.50 106 ASN A C 1
ATOM 855 O O . ASN A 1 106 ? 15.161 10.584 22.648 1.00 71.50 106 ASN A O 1
ATOM 859 N N . SER A 1 107 ? 15.673 9.091 24.233 1.00 54.97 107 SER A N 1
ATOM 860 C CA . SER A 1 107 ? 16.937 9.707 24.682 1.00 54.97 107 SER A CA 1
ATOM 861 C C . SER A 1 107 ? 18.054 9.809 23.624 1.00 54.97 107 SER A C 1
ATOM 863 O O . SER A 1 107 ? 19.180 10.163 23.962 1.00 54.97 107 SER A O 1
ATOM 865 N N . SER A 1 108 ? 17.777 9.457 22.367 1.00 54.69 108 SER A N 1
ATOM 866 C CA . SER A 1 108 ? 18.779 9.189 21.329 1.00 54.69 108 SER A CA 1
ATOM 867 C C . SER A 1 108 ? 18.970 10.321 20.317 1.00 54.69 108 SER A C 1
ATOM 869 O O . SER A 1 108 ? 19.983 10.333 19.623 1.00 54.69 108 SER A O 1
ATOM 871 N N . SER A 1 109 ? 18.022 11.255 20.182 1.00 47.44 109 SER A N 1
ATOM 872 C CA . SER A 1 109 ? 18.100 12.348 19.199 1.00 47.44 109 SER A CA 1
ATOM 873 C C . SER A 1 109 ? 17.234 13.549 19.606 1.00 47.44 109 SER A C 1
ATOM 875 O O . SER A 1 109 ? 16.073 13.365 19.958 1.00 47.44 109 SER A O 1
ATOM 877 N N . PRO A 1 110 ? 17.739 14.797 19.553 1.00 48.47 110 PRO A N 1
ATOM 878 C CA . PRO A 1 110 ? 16.886 15.978 19.674 1.00 48.47 110 PRO A CA 1
ATOM 879 C C . PRO A 1 110 ? 16.012 16.154 18.413 1.00 48.47 110 PRO A C 1
ATOM 881 O O . PRO A 1 110 ? 16.427 15.758 17.323 1.00 48.47 110 PRO A O 1
ATOM 884 N N . PRO A 1 111 ? 14.843 16.820 18.501 1.00 49.62 111 PRO A N 1
ATOM 885 C CA . PRO A 1 111 ? 13.880 16.937 17.393 1.00 49.62 111 PRO A CA 1
ATOM 886 C C . PRO A 1 111 ? 14.373 17.747 16.176 1.00 49.62 111 PRO A C 1
ATOM 888 O O . PRO A 1 111 ? 13.694 17.809 15.156 1.00 49.62 111 PRO A O 1
ATOM 891 N N . ASN A 1 112 ? 15.558 18.360 16.258 1.00 46.19 112 ASN A N 1
ATOM 892 C CA . ASN A 1 112 ? 16.118 19.247 15.242 1.00 46.19 112 ASN A CA 1
ATOM 893 C C . ASN A 1 112 ? 17.412 18.676 14.639 1.00 46.19 112 ASN A C 1
ATOM 895 O O . ASN A 1 112 ? 18.496 19.136 15.004 1.00 46.19 112 ASN A O 1
ATOM 899 N N . LYS A 1 113 ? 17.268 17.713 13.707 1.00 41.25 113 LYS A N 1
ATOM 900 C CA . LYS A 1 113 ? 18.150 17.369 12.554 1.00 41.25 113 LYS A CA 1
ATOM 901 C C . LYS A 1 113 ? 18.187 15.855 12.275 1.00 41.25 113 LYS A C 1
ATOM 903 O O . LYS A 1 113 ? 19.141 15.177 12.638 1.00 41.25 113 LYS A O 1
ATOM 908 N N . SER A 1 114 ? 17.240 15.366 11.479 1.00 40.38 114 SER A N 1
ATOM 909 C CA . SER A 1 114 ? 17.564 14.399 10.422 1.00 40.38 114 SER A CA 1
ATOM 910 C C . SER A 1 114 ? 16.531 14.477 9.299 1.00 40.38 114 SER A C 1
ATOM 912 O O . SER A 1 114 ? 15.372 14.810 9.527 1.00 40.38 114 SER A O 1
ATOM 914 N N . SER A 1 115 ? 16.961 14.186 8.073 1.00 50.59 115 SER A N 1
ATOM 915 C CA . SER A 1 115 ? 16.087 13.973 6.913 1.00 50.59 115 SER A CA 1
ATOM 916 C C . SER A 1 115 ? 15.482 12.560 6.872 1.00 50.59 115 SER A C 1
ATOM 918 O O . SER A 1 115 ? 14.616 12.294 6.033 1.00 50.59 115 SER A O 1
ATOM 920 N N . SER A 1 116 ? 15.920 11.663 7.762 1.00 61.84 116 SER A N 1
ATOM 921 C CA . SER A 1 116 ? 15.346 10.332 7.980 1.00 61.84 116 SER A CA 1
ATOM 922 C C . SER A 1 116 ? 14.142 10.387 8.923 1.00 61.84 116 SER A C 1
ATOM 924 O O . SER A 1 116 ? 14.165 11.121 9.909 1.00 61.84 116 SER A O 1
ATOM 926 N N . LEU A 1 117 ? 13.122 9.566 8.653 1.00 82.88 117 LEU A N 1
ATOM 927 C CA . LEU A 1 117 ? 12.155 9.195 9.689 1.00 82.88 117 LEU A CA 1
ATOM 928 C C . LEU A 1 117 ? 12.868 8.388 10.787 1.00 82.88 117 LEU A C 1
ATOM 930 O O . LEU A 1 117 ? 13.886 7.743 10.536 1.00 82.88 117 LEU A O 1
ATOM 934 N N . ASP A 1 118 ? 12.308 8.438 11.988 1.00 87.00 118 ASP A N 1
ATOM 935 C CA . ASP A 1 118 ? 12.732 7.698 13.177 1.00 87.00 118 ASP A CA 1
ATOM 936 C C . ASP A 1 118 ? 11.479 7.434 14.040 1.00 87.00 118 ASP A C 1
ATOM 938 O O . ASP A 1 118 ? 10.374 7.846 13.670 1.00 87.00 118 ASP A O 1
ATOM 942 N N . ILE A 1 119 ? 11.636 6.760 15.178 1.00 91.50 119 ILE A N 1
ATOM 943 C CA . ILE A 1 119 ? 10.564 6.463 16.134 1.00 91.50 119 ILE A CA 1
ATOM 944 C C . ILE A 1 119 ? 9.851 7.770 16.538 1.00 91.50 119 ILE A C 1
ATOM 946 O O . ILE A 1 119 ? 10.491 8.655 17.118 1.00 91.50 119 ILE A O 1
ATOM 950 N N . PRO A 1 120 ? 8.535 7.913 16.298 1.00 92.06 120 PRO A N 1
ATOM 951 C CA . PRO A 1 120 ? 7.846 9.175 16.523 1.00 92.06 120 PRO A CA 1
ATOM 952 C C . PRO A 1 120 ? 7.678 9.470 18.015 1.00 92.06 120 PRO A C 1
ATOM 954 O O . PRO A 1 120 ? 7.240 8.622 18.797 1.00 92.06 120 PRO A O 1
ATOM 957 N N . TYR A 1 121 ? 7.975 10.713 18.402 1.00 89.81 121 TYR A N 1
ATOM 958 C CA . TYR A 1 121 ? 7.742 11.194 19.766 1.00 89.81 121 TYR A CA 1
ATOM 959 C C . TYR A 1 121 ? 6.253 11.355 20.074 1.00 89.81 121 TYR A C 1
ATOM 961 O O . TYR A 1 121 ? 5.865 11.183 21.223 1.00 89.81 121 TYR A O 1
ATOM 969 N N . CYS A 1 122 ? 5.432 11.661 19.061 1.00 93.75 122 CYS A N 1
ATOM 970 C CA . CYS A 1 122 ? 3.978 11.746 19.172 1.00 93.75 122 CYS A CA 1
ATOM 971 C C . CYS A 1 122 ? 3.301 10.566 18.467 1.00 93.75 122 CYS A C 1
ATOM 973 O O . CYS A 1 122 ? 3.378 10.443 17.244 1.00 93.75 122 CYS A O 1
ATOM 975 N N . PHE A 1 123 ? 2.615 9.711 19.221 1.00 95.50 123 PHE A N 1
ATOM 976 C CA . PHE A 1 123 ? 2.046 8.463 18.710 1.00 95.50 123 PHE A CA 1
ATOM 977 C C . PHE A 1 123 ? 0.637 8.194 19.240 1.00 95.50 123 PHE A C 1
ATOM 979 O O . PHE A 1 123 ? 0.231 8.717 20.279 1.00 95.50 123 PHE A O 1
ATOM 986 N N . TYR A 1 124 ? -0.130 7.378 18.520 1.00 95.75 124 TYR A N 1
ATOM 987 C CA . TYR A 1 124 ? -1.494 7.040 18.927 1.00 95.75 124 TYR A CA 1
ATOM 988 C C . TYR A 1 124 ? -1.527 6.145 20.187 1.00 95.75 124 TYR A C 1
ATOM 990 O O . TYR A 1 124 ? -0.853 5.111 20.203 1.00 95.75 124 TYR A O 1
ATOM 998 N N . PRO A 1 125 ? -2.349 6.459 21.211 1.00 94.94 125 PRO A N 1
ATOM 999 C CA . PRO A 1 125 ? -2.652 5.536 22.304 1.00 94.94 125 PRO A CA 1
ATOM 1000 C C . PRO A 1 125 ? -3.409 4.292 21.823 1.00 94.94 125 PRO A C 1
ATOM 1002 O O . PRO A 1 125 ? -4.035 4.271 20.757 1.00 94.94 125 PRO A O 1
ATOM 1005 N N . LEU A 1 126 ? -3.425 3.254 22.666 1.00 88.44 126 LEU A N 1
ATOM 1006 C CA . LEU A 1 126 ? -4.152 2.011 22.383 1.00 88.44 126 LEU A CA 1
ATOM 1007 C C . LEU A 1 126 ? -5.666 2.221 22.212 1.00 88.44 126 LEU A C 1
ATOM 1009 O O . LEU A 1 126 ? -6.274 1.503 21.416 1.00 88.44 126 LEU A O 1
ATOM 1013 N N . ASN A 1 127 ? -6.249 3.188 22.924 1.00 90.00 127 ASN A N 1
ATOM 1014 C CA . ASN A 1 127 ? -7.677 3.522 22.923 1.00 90.00 127 ASN A CA 1
ATOM 1015 C C . ASN A 1 127 ? -7.994 4.831 22.174 1.00 90.00 127 ASN A C 1
ATOM 1017 O O . ASN A 1 127 ? -8.966 5.496 22.522 1.00 90.00 127 ASN A O 1
ATOM 1021 N N . TYR A 1 128 ? -7.157 5.233 21.210 1.00 94.19 128 TYR A N 1
ATOM 1022 C CA . TYR A 1 128 ? -7.330 6.500 20.496 1.00 94.19 128 TYR A CA 1
ATOM 1023 C C . TYR A 1 128 ? -8.757 6.672 19.957 1.00 94.19 128 TYR A C 1
ATOM 1025 O O . TYR A 1 128 ? -9.237 5.817 19.207 1.00 94.19 128 TYR A O 1
ATOM 1033 N N . ASP A 1 129 ? -9.400 7.775 20.339 1.00 92.62 129 ASP A N 1
ATOM 1034 C CA . ASP A 1 129 ? -10.747 8.151 19.920 1.00 92.62 129 ASP A CA 1
ATOM 1035 C C . ASP A 1 129 ? -10.674 8.992 18.637 1.00 92.62 129 ASP A C 1
ATOM 1037 O O . ASP A 1 129 ? -10.053 10.053 18.605 1.00 92.62 129 ASP A O 1
ATOM 1041 N N . GLY A 1 130 ? -11.286 8.500 17.562 1.00 95.88 130 GLY A N 1
ATOM 1042 C CA . GLY A 1 130 ? -11.214 9.127 16.243 1.00 95.88 130 GLY A CA 1
ATOM 1043 C C . GLY A 1 130 ? -12.448 8.815 15.415 1.00 95.88 130 GLY A C 1
ATOM 1044 O O . GLY A 1 130 ? -13.400 9.578 15.479 1.00 95.88 130 GLY A O 1
ATOM 1045 N N . TYR A 1 131 ? -12.463 7.726 14.640 1.00 97.94 131 TYR A N 1
ATOM 1046 C CA . TYR A 1 131 ? -13.708 7.212 14.045 1.00 97.94 131 TYR A CA 1
ATOM 1047 C C . TYR A 1 131 ? -14.312 6.078 14.879 1.00 97.94 131 TYR A C 1
ATOM 1049 O O . TYR A 1 131 ? -13.649 5.084 15.162 1.00 97.94 131 TYR A O 1
ATOM 1057 N N . SER A 1 132 ? -15.600 6.212 15.187 1.00 97.31 132 SER A N 1
ATOM 1058 C CA . SER A 1 132 ? -16.457 5.149 15.727 1.00 97.31 132 SER A CA 1
ATOM 1059 C C . SER A 1 132 ? -17.189 4.415 14.598 1.00 97.31 132 SER A C 1
ATOM 1061 O O . SER A 1 132 ? -17.459 5.004 13.548 1.00 97.31 132 SER A O 1
ATOM 1063 N N . ILE A 1 133 ? -17.508 3.134 14.808 1.00 98.19 133 ILE A N 1
ATOM 1064 C CA . ILE A 1 133 ? -18.206 2.278 13.836 1.00 98.19 133 ILE A CA 1
ATOM 1065 C C . ILE A 1 133 ? -19.683 2.159 14.225 1.00 98.19 133 ILE A C 1
ATOM 1067 O O . ILE A 1 133 ? -20.008 1.890 15.379 1.00 98.19 133 ILE A O 1
ATOM 1071 N N . SER A 1 134 ? -20.582 2.323 13.258 1.00 97.62 134 SER A N 1
ATOM 1072 C CA . SER A 1 134 ? -22.032 2.194 13.436 1.00 97.62 134 SER A CA 1
ATOM 1073 C C . SER A 1 134 ? -22.690 1.574 12.199 1.00 97.62 134 SER A C 1
ATOM 1075 O O . SER A 1 134 ? -22.050 1.442 11.155 1.00 97.62 134 SER A O 1
ATOM 1077 N N . ASN A 1 135 ? -23.958 1.161 12.315 1.00 97.44 135 ASN A N 1
ATOM 1078 C CA . ASN A 1 135 ? -24.750 0.580 11.217 1.00 97.44 135 ASN A CA 1
ATOM 1079 C C . ASN A 1 135 ? -24.041 -0.577 10.479 1.00 97.44 135 ASN A C 1
ATOM 1081 O O . ASN A 1 135 ? -24.156 -0.727 9.261 1.00 97.44 135 ASN A O 1
ATOM 1085 N N . LEU A 1 136 ? -23.285 -1.386 11.229 1.00 97.88 136 LEU A N 1
ATOM 1086 C CA . LEU A 1 136 ? -22.538 -2.519 10.697 1.00 97.88 136 LEU A CA 1
ATOM 1087 C C . LEU A 1 136 ? -23.513 -3.588 10.185 1.00 97.88 136 LEU A C 1
ATOM 1089 O O . LEU A 1 136 ? -24.301 -4.148 10.945 1.00 97.88 136 LEU A O 1
ATOM 1093 N N . THR A 1 137 ? -23.454 -3.862 8.887 1.00 97.81 137 THR A N 1
ATOM 1094 C CA . THR A 1 137 ? -24.311 -4.824 8.190 1.00 97.81 137 THR A CA 1
ATOM 1095 C C . THR A 1 137 ? -23.473 -5.761 7.331 1.00 97.81 137 THR A C 1
ATOM 1097 O O . THR A 1 137 ? -22.440 -5.379 6.777 1.00 97.81 137 THR A O 1
ATOM 1100 N N . PHE A 1 138 ? -23.940 -7.002 7.227 1.00 96.12 138 PHE A N 1
ATOM 1101 C CA . PHE A 1 138 ? -23.292 -8.082 6.497 1.00 96.12 138 PHE A CA 1
ATOM 1102 C C . PHE A 1 138 ? -24.290 -8.646 5.485 1.00 96.12 138 PHE A C 1
ATOM 1104 O O . PHE A 1 138 ? -25.430 -8.943 5.839 1.00 96.12 138 PHE A O 1
ATOM 1111 N N . ASP A 1 139 ? -23.856 -8.802 4.240 1.00 92.12 139 ASP A N 1
ATOM 1112 C CA . ASP A 1 139 ? -24.517 -9.638 3.239 1.00 92.12 139 ASP A CA 1
ATOM 1113 C C . ASP A 1 139 ? -23.504 -10.656 2.686 1.00 92.12 139 ASP A C 1
ATOM 1115 O O . ASP A 1 139 ? -22.319 -10.604 3.017 1.00 92.12 139 ASP A O 1
ATOM 1119 N N . GLU A 1 140 ? -23.946 -11.608 1.861 1.00 90.69 140 GLU A N 1
ATOM 1120 C CA . GLU A 1 140 ? -23.081 -12.685 1.342 1.00 90.69 140 GLU A CA 1
ATOM 1121 C C . GLU A 1 140 ? -21.840 -12.176 0.589 1.00 90.69 140 GLU A C 1
ATOM 1123 O O . GLU A 1 140 ? -20.870 -12.916 0.410 1.00 90.69 140 GLU A O 1
ATOM 1128 N N . ARG A 1 141 ? -21.870 -10.924 0.110 1.00 94.06 141 ARG A N 1
ATOM 1129 C CA . ARG A 1 141 ? -20.850 -10.324 -0.756 1.00 94.06 141 ARG A CA 1
ATOM 1130 C C . ARG A 1 141 ? -20.175 -9.096 -0.154 1.00 94.06 141 ARG A C 1
ATOM 1132 O O . ARG A 1 141 ? -19.123 -8.706 -0.666 1.00 94.06 141 ARG A O 1
ATOM 1139 N N . HIS A 1 142 ? -20.747 -8.485 0.882 1.00 97.12 142 HIS A N 1
ATOM 1140 C CA . HIS A 1 142 ? -20.276 -7.213 1.417 1.00 97.12 142 HIS A CA 1
ATOM 1141 C C . HIS A 1 142 ? -20.364 -7.112 2.939 1.00 97.12 142 HIS A C 1
ATOM 1143 O O . HIS A 1 142 ? -21.268 -7.646 3.577 1.00 97.12 142 HIS A O 1
ATOM 1149 N N . ILE A 1 143 ? -19.482 -6.281 3.492 1.00 98.38 143 ILE A N 1
ATOM 1150 C CA . ILE A 1 143 ? -19.636 -5.695 4.825 1.00 98.38 143 ILE A CA 1
ATOM 1151 C C . ILE A 1 143 ? -19.760 -4.185 4.634 1.00 98.38 143 ILE A C 1
ATOM 1153 O O . ILE A 1 143 ? -18.938 -3.580 3.942 1.00 98.38 143 ILE A O 1
ATOM 1157 N N . LYS A 1 144 ? -20.783 -3.571 5.224 1.00 98.62 144 LYS A N 1
ATOM 1158 C CA . LYS A 1 144 ? -21.040 -2.127 5.147 1.00 98.62 144 LYS A CA 1
ATOM 1159 C C . LYS A 1 144 ? -21.106 -1.557 6.557 1.00 98.62 144 LYS A C 1
ATOM 1161 O O . LYS A 1 144 ? -21.699 -2.179 7.432 1.00 98.62 144 LYS A O 1
ATOM 1166 N N . ALA A 1 145 ? -20.515 -0.389 6.775 1.00 98.62 145 ALA A N 1
ATOM 1167 C CA . ALA A 1 145 ? -20.635 0.341 8.035 1.00 98.62 145 ALA A CA 1
ATOM 1168 C C . ALA A 1 145 ? -20.516 1.850 7.810 1.00 98.62 145 ALA A C 1
ATOM 1170 O O . ALA A 1 145 ? -19.810 2.298 6.902 1.00 98.62 145 ALA A O 1
ATOM 1171 N N . ASP A 1 146 ? -21.148 2.626 8.682 1.00 98.62 146 ASP A N 1
ATOM 1172 C CA . ASP A 1 146 ? -20.944 4.067 8.771 1.00 98.62 146 ASP A CA 1
ATOM 1173 C C . ASP A 1 146 ? -19.847 4.352 9.803 1.00 98.62 146 ASP A C 1
ATOM 1175 O O . ASP A 1 146 ? -19.925 3.906 10.953 1.00 98.62 146 ASP A O 1
ATOM 1179 N N . LEU A 1 147 ? -18.822 5.104 9.397 1.00 98.69 147 LEU A N 1
ATOM 1180 C CA . LEU A 1 147 ? -17.758 5.571 10.283 1.00 98.69 147 LEU A CA 1
ATOM 1181 C C . LEU A 1 147 ? -17.999 7.044 10.614 1.00 98.69 147 LEU A C 1
ATOM 1183 O O . LEU A 1 147 ? -18.041 7.885 9.711 1.00 98.69 147 LEU A O 1
ATOM 1187 N N . ARG A 1 148 ? -18.109 7.372 11.903 1.00 98.25 148 ARG A N 1
ATOM 1188 C CA . ARG A 1 148 ? -18.338 8.746 12.367 1.00 98.25 148 ARG A CA 1
ATOM 1189 C C . ARG A 1 148 ? -17.189 9.241 13.232 1.00 98.25 148 ARG A C 1
ATOM 1191 O O . ARG A 1 148 ? -16.872 8.617 14.246 1.00 98.25 148 ARG A O 1
ATOM 1198 N N . ARG A 1 149 ? -16.604 10.381 12.854 1.00 97.31 149 ARG A N 1
ATOM 1199 C CA . ARG A 1 149 ? -15.563 11.045 13.641 1.00 97.31 149 ARG A CA 1
ATOM 1200 C C . ARG A 1 149 ? -16.164 11.652 14.911 1.00 97.31 149 ARG A C 1
ATOM 1202 O O . ARG A 1 149 ? -17.110 12.435 14.831 1.00 97.31 149 ARG A O 1
ATOM 1209 N N . THR A 1 150 ? -15.625 11.263 16.059 1.00 91.56 150 THR A N 1
ATOM 1210 C CA . THR A 1 150 ? -16.002 11.708 17.411 1.00 91.56 150 THR A CA 1
ATOM 1211 C C . THR A 1 150 ? -15.131 12.877 17.860 1.00 91.56 150 THR A C 1
ATOM 1213 O O . THR A 1 150 ? -15.660 13.923 18.233 1.00 91.56 150 THR A O 1
ATOM 1216 N N . SER A 1 151 ? -13.812 12.728 17.727 1.00 92.56 151 SER A N 1
ATOM 1217 C CA . SER A 1 151 ? -12.803 13.727 18.096 1.00 92.56 151 SER A CA 1
ATOM 1218 C C . SER A 1 151 ? -12.049 14.264 16.864 1.00 92.56 151 SER A C 1
ATOM 1220 O O . SER A 1 151 ? -11.836 13.506 15.914 1.00 92.56 151 SER A O 1
ATOM 1222 N N . PRO A 1 152 ? -11.634 15.547 16.813 1.00 93.94 152 PRO A N 1
ATOM 1223 C CA . PRO A 1 152 ? -10.851 16.094 15.696 1.00 93.94 152 PRO A CA 1
ATOM 1224 C C . PRO A 1 152 ? -9.497 15.392 15.515 1.00 93.94 152 PRO A C 1
ATOM 1226 O O . PRO A 1 152 ? -8.855 15.015 16.490 1.00 93.94 152 PRO A O 1
ATOM 1229 N N . SER A 1 153 ? -9.028 15.247 14.276 1.00 93.31 153 SER A N 1
ATOM 1230 C CA . SER A 1 153 ? -7.733 14.615 13.965 1.00 93.31 153 SER A CA 1
ATOM 1231 C C . SER A 1 153 ? -6.520 15.525 14.194 1.00 93.31 153 SER A C 1
ATOM 1233 O O . SER A 1 153 ? -5.381 15.058 14.194 1.00 93.31 153 SER A O 1
ATOM 1235 N N . GLY A 1 154 ? -6.756 16.831 14.339 1.00 91.31 154 GLY A N 1
ATOM 1236 C CA . GLY A 1 154 ? -5.727 17.871 14.294 1.00 91.31 154 GLY A CA 1
ATOM 1237 C C . GLY A 1 154 ? -5.403 18.375 12.881 1.00 91.31 154 GLY A C 1
ATOM 1238 O O . GLY A 1 154 ? -4.678 19.360 12.755 1.00 91.31 154 GLY A O 1
ATOM 1239 N N . PHE A 1 155 ? -5.962 17.763 11.831 1.00 92.44 155 PHE A N 1
ATOM 1240 C CA . PHE A 1 155 ? -5.849 18.242 10.451 1.00 92.44 155 PHE A CA 1
ATOM 1241 C C . PHE A 1 155 ? -7.053 19.118 10.061 1.00 92.44 155 PHE A C 1
ATOM 1243 O O . PHE A 1 155 ? -8.171 18.884 10.527 1.00 92.44 155 PHE A O 1
ATOM 1250 N N . PRO A 1 156 ? -6.867 20.128 9.191 1.00 93.50 156 PRO A N 1
ATOM 1251 C CA . PRO A 1 156 ? -7.971 20.949 8.710 1.00 93.50 156 PRO A CA 1
ATOM 1252 C C . PRO A 1 156 ? -8.928 20.131 7.834 1.00 93.50 156 PRO A C 1
ATOM 1254 O O . PRO A 1 156 ? -8.498 19.260 7.079 1.00 93.50 156 PRO A O 1
ATOM 1257 N N . ASN A 1 157 ? -10.217 20.482 7.871 1.00 96.50 157 ASN A N 1
ATOM 1258 C CA . ASN A 1 157 ? -11.269 19.923 7.013 1.00 96.50 157 ASN A CA 1
ATOM 1259 C C . ASN A 1 157 ? -11.479 18.399 7.165 1.00 96.50 157 ASN A C 1
ATOM 1261 O O . ASN A 1 157 ? -11.596 17.683 6.169 1.00 96.50 157 ASN A O 1
ATOM 1265 N N . ASP A 1 158 ? -11.534 17.902 8.408 1.00 97.19 158 ASP A N 1
ATOM 1266 C CA . ASP A 1 158 ? -11.958 16.529 8.730 1.00 97.19 158 ASP A CA 1
ATOM 1267 C C . ASP A 1 158 ? -13.328 16.184 8.118 1.00 97.19 158 ASP A C 1
ATOM 1269 O O . ASP A 1 158 ? -14.306 16.925 8.254 1.00 97.19 158 ASP A O 1
ATOM 1273 N N . ILE A 1 159 ? -13.432 15.006 7.498 1.00 98.25 159 ILE A N 1
ATOM 1274 C CA . ILE A 1 159 ? -14.678 14.511 6.908 1.00 98.25 159 ILE A CA 1
ATOM 1275 C C . ILE A 1 159 ? -15.397 13.637 7.936 1.00 98.25 159 ILE A C 1
ATOM 1277 O O . ILE A 1 159 ? -15.097 12.456 8.113 1.00 98.25 159 ILE A O 1
ATOM 1281 N N . LEU A 1 160 ? -16.361 14.240 8.635 1.00 98.12 160 LEU A N 1
ATOM 1282 C CA . LEU A 1 160 ? -16.960 13.660 9.843 1.00 98.12 160 LEU A CA 1
ATOM 1283 C C . LEU A 1 160 ? -17.732 12.349 9.630 1.00 98.12 160 LEU A C 1
ATOM 1285 O O . LEU A 1 160 ? -17.831 11.567 10.570 1.00 98.12 160 LEU A O 1
ATOM 1289 N N . ASN A 1 161 ? -18.283 12.108 8.437 1.00 98.56 161 ASN A N 1
ATOM 1290 C CA . ASN A 1 161 ? -19.095 10.925 8.140 1.00 98.56 161 ASN A CA 1
ATOM 1291 C C . ASN A 1 161 ? -18.555 10.220 6.891 1.00 98.56 161 ASN A C 1
ATOM 1293 O O . ASN A 1 161 ? -18.527 10.802 5.801 1.00 98.56 161 ASN A O 1
ATOM 1297 N N . LEU A 1 162 ? -18.151 8.963 7.046 1.00 98.81 162 LEU A N 1
ATOM 1298 C CA . LEU A 1 162 ? -17.651 8.107 5.974 1.00 98.81 162 LEU A CA 1
ATOM 1299 C C . LEU A 1 162 ? -18.496 6.836 5.877 1.00 98.81 162 LEU A C 1
ATOM 1301 O O . LEU A 1 162 ? -19.091 6.395 6.856 1.00 98.81 162 LEU A O 1
ATOM 1305 N N . ARG A 1 163 ? -18.479 6.204 4.705 1.00 98.69 163 ARG A N 1
ATOM 1306 C CA . ARG A 1 163 ? -18.976 4.842 4.492 1.00 98.69 163 ARG A CA 1
ATOM 1307 C C . ARG A 1 163 ? -17.804 3.907 4.250 1.00 98.69 163 ARG A C 1
ATOM 1309 O O . ARG A 1 163 ? -16.992 4.166 3.360 1.00 98.69 163 ARG A O 1
ATOM 1316 N N . LEU A 1 164 ? -17.756 2.828 5.021 1.00 98.81 164 LEU A N 1
ATOM 1317 C CA . LEU A 1 164 ? -16.934 1.651 4.780 1.00 98.81 164 LEU A CA 1
ATOM 1318 C C . LEU A 1 164 ? -17.745 0.664 3.932 1.00 98.81 164 LEU A C 1
ATOM 1320 O O . LEU A 1 164 ? -18.851 0.283 4.312 1.00 98.81 164 LEU A O 1
ATOM 1324 N N . LEU A 1 165 ? -17.183 0.234 2.805 1.00 98.62 165 LEU A N 1
ATOM 1325 C CA . LEU A 1 165 ? -17.710 -0.846 1.973 1.00 98.62 165 LEU A CA 1
ATOM 1326 C C . LEU A 1 165 ? -16.592 -1.854 1.714 1.00 98.62 165 LEU A C 1
ATOM 1328 O O .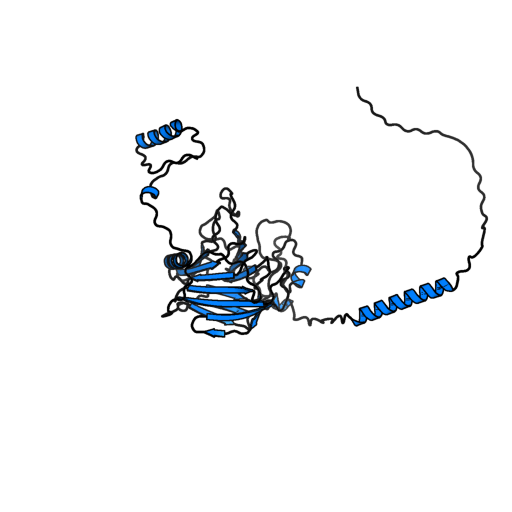 LEU A 1 165 ? -15.678 -1.599 0.931 1.00 98.62 165 LEU A O 1
ATOM 1332 N N . ILE A 1 166 ? -16.690 -3.017 2.342 1.00 98.69 166 ILE A N 1
ATOM 1333 C CA . ILE A 1 166 ? -15.859 -4.176 2.032 1.00 98.69 166 ILE A CA 1
ATOM 1334 C C . ILE A 1 166 ? -16.629 -5.029 1.031 1.00 98.69 166 ILE A C 1
ATOM 1336 O O . ILE A 1 166 ? -17.805 -5.302 1.245 1.00 98.69 166 ILE A O 1
ATOM 1340 N N . SER A 1 167 ? -15.990 -5.424 -0.066 1.00 98.31 167 SER A N 1
ATOM 1341 C CA . SER A 1 167 ? -16.573 -6.270 -1.111 1.00 98.31 167 SER A CA 1
ATOM 1342 C C . SER A 1 167 ? -15.720 -7.519 -1.295 1.00 98.31 167 SER A C 1
ATOM 1344 O O . SER A 1 167 ? -14.514 -7.435 -1.534 1.00 98.31 167 SER A O 1
ATOM 1346 N N . PHE A 1 168 ? -16.345 -8.685 -1.214 1.00 97.81 168 PHE A N 1
ATOM 1347 C CA . PHE A 1 168 ? -15.731 -9.963 -1.546 1.00 97.81 168 PHE A CA 1
ATOM 1348 C C . PHE A 1 168 ? -15.778 -10.094 -3.071 1.00 97.81 168 PHE A C 1
ATOM 1350 O O . PHE A 1 168 ? -16.844 -10.335 -3.635 1.00 97.81 168 PHE A O 1
ATOM 1357 N N . ILE A 1 169 ? -14.660 -9.863 -3.765 1.00 97.31 169 ILE A N 1
ATOM 1358 C CA . ILE A 1 169 ? -14.640 -9.823 -5.239 1.00 97.31 169 ILE A CA 1
ATOM 1359 C C . ILE A 1 169 ? -14.686 -11.247 -5.801 1.00 97.31 169 ILE A C 1
ATOM 1361 O O . ILE A 1 169 ? -15.454 -11.545 -6.712 1.00 97.31 169 ILE A O 1
ATOM 1365 N N . ASN A 1 170 ? -13.874 -12.135 -5.236 1.00 96.69 170 ASN A N 1
ATOM 1366 C CA . ASN A 1 170 ? -13.799 -13.563 -5.546 1.00 96.69 170 ASN A CA 1
ATOM 1367 C C . ASN A 1 170 ? -13.089 -14.284 -4.381 1.00 96.69 170 ASN A C 1
ATOM 1369 O O . ASN A 1 170 ? -12.686 -13.634 -3.413 1.00 96.69 170 ASN A O 1
ATOM 1373 N N . ASP A 1 171 ? -12.871 -15.595 -4.485 1.00 97.38 171 ASP A N 1
ATOM 1374 C CA . ASP A 1 171 ? -12.266 -16.409 -3.420 1.00 97.38 171 ASP A CA 1
ATOM 1375 C C . ASP A 1 171 ? -10.877 -15.959 -2.930 1.00 97.38 171 ASP A C 1
ATOM 1377 O O . ASP A 1 171 ? -10.497 -16.270 -1.804 1.00 97.38 171 ASP A O 1
ATOM 1381 N N . ASN A 1 172 ? -10.113 -15.208 -3.725 1.00 97.19 172 ASN A N 1
ATOM 1382 C CA . ASN A 1 172 ? -8.762 -14.759 -3.378 1.00 97.19 172 ASN A CA 1
ATOM 1383 C C . ASN A 1 172 ? -8.584 -13.232 -3.369 1.00 97.19 172 ASN A C 1
ATOM 1385 O O . ASN A 1 172 ? -7.463 -12.768 -3.183 1.00 97.19 172 ASN A O 1
ATOM 1389 N N . THR A 1 173 ? -9.650 -12.450 -3.566 1.00 98.25 173 THR A N 1
ATOM 1390 C CA . THR A 1 173 ? -9.572 -10.984 -3.637 1.00 98.25 173 THR A CA 1
ATOM 1391 C C . THR A 1 173 ? -10.661 -10.319 -2.792 1.00 98.25 173 THR A C 1
ATOM 1393 O O . THR A 1 173 ? -11.854 -10.518 -3.034 1.00 98.25 173 THR A O 1
ATOM 1396 N N . VAL A 1 174 ? -10.246 -9.467 -1.852 1.00 98.56 174 VAL A N 1
ATOM 1397 C CA . VAL A 1 174 ? -11.111 -8.565 -1.069 1.00 98.56 174 VAL A CA 1
ATOM 1398 C C . VAL A 1 174 ? -10.855 -7.128 -1.508 1.00 98.56 174 VAL A C 1
ATOM 1400 O O . VAL A 1 174 ? -9.711 -6.755 -1.754 1.00 98.56 174 VAL A O 1
ATOM 1403 N N . ARG A 1 175 ? -11.897 -6.300 -1.569 1.00 98.62 175 ARG A N 1
ATOM 1404 C CA . ARG A 1 175 ? -11.783 -4.852 -1.777 1.00 98.62 175 ARG A CA 1
ATOM 1405 C C . ARG A 1 175 ? -12.308 -4.100 -0.559 1.00 98.62 175 ARG A C 1
ATOM 1407 O O . ARG A 1 175 ? -13.364 -4.462 -0.055 1.00 98.62 175 ARG A O 1
ATOM 1414 N N . ILE A 1 176 ? -11.622 -3.053 -0.111 1.00 98.75 176 ILE A N 1
ATOM 1415 C CA . ILE A 1 176 ? -12.074 -2.146 0.953 1.00 98.75 176 ILE A CA 1
ATOM 1416 C C . ILE A 1 176 ? -12.142 -0.727 0.387 1.00 98.75 176 ILE A C 1
ATOM 1418 O O . ILE A 1 176 ? -11.108 -0.137 0.084 1.00 98.75 176 ILE A O 1
ATOM 1422 N N . LYS A 1 177 ? -13.344 -0.151 0.315 1.00 98.50 177 LYS A N 1
ATOM 1423 C CA . LYS A 1 177 ? -13.546 1.280 0.072 1.00 98.50 177 LYS A CA 1
ATOM 1424 C C . LYS A 1 177 ? -13.882 2.014 1.360 1.00 98.50 177 LYS A C 1
ATOM 1426 O O . LYS A 1 177 ? -14.741 1.567 2.117 1.00 98.50 177 LYS A O 1
ATOM 1431 N N . ILE A 1 178 ? -13.271 3.179 1.554 1.00 98.81 178 ILE A N 1
ATOM 1432 C CA . ILE A 1 178 ? -13.693 4.178 2.536 1.00 98.81 178 ILE A CA 1
ATOM 1433 C C . ILE A 1 178 ? -13.927 5.486 1.785 1.00 98.81 178 ILE A C 1
ATOM 1435 O O . ILE A 1 178 ? -13.017 6.010 1.142 1.00 98.81 178 ILE A O 1
ATOM 1439 N N . THR A 1 179 ? -15.154 5.998 1.845 1.00 98.75 179 THR A N 1
ATOM 1440 C CA . THR A 1 179 ? -15.609 7.160 1.063 1.00 98.75 179 THR A CA 1
ATOM 1441 C C . THR A 1 179 ? -16.366 8.157 1.930 1.00 98.75 179 THR A C 1
ATOM 1443 O O . THR A 1 179 ? -17.021 7.751 2.884 1.00 98.75 179 THR A O 1
ATOM 1446 N N . ASN A 1 180 ? -16.361 9.442 1.571 1.00 98.44 180 ASN A N 1
ATOM 1447 C CA . ASN A 1 180 ? -17.223 10.449 2.202 1.00 98.44 180 ASN A CA 1
ATOM 1448 C C . ASN A 1 180 ? -18.711 10.088 1.996 1.00 98.44 180 ASN A C 1
ATOM 1450 O O . ASN A 1 180 ? -19.140 9.849 0.869 1.00 98.44 180 ASN A O 1
ATOM 1454 N N . ALA A 1 181 ? -19.490 10.040 3.081 1.00 97.81 181 ALA A N 1
ATOM 1455 C CA . ALA A 1 181 ? -20.905 9.661 3.051 1.00 97.81 181 ALA A CA 1
ATOM 1456 C C . ALA A 1 181 ? -21.819 10.725 2.412 1.00 97.81 181 ALA A C 1
ATOM 1458 O O . ALA A 1 181 ? -22.910 10.395 1.945 1.00 97.81 181 ALA A O 1
ATOM 1459 N N . ASN A 1 182 ? -21.372 11.986 2.405 1.00 97.12 182 ASN A N 1
ATOM 1460 C CA . ASN A 1 182 ? -22.181 13.170 2.109 1.00 97.12 182 ASN A CA 1
ATOM 1461 C C . ASN A 1 182 ? -21.831 13.836 0.768 1.00 97.12 182 ASN A C 1
ATOM 1463 O O . ASN A 1 182 ? -22.626 14.619 0.255 1.00 97.12 182 ASN A O 1
ATOM 1467 N N . ALA A 1 183 ? -20.649 13.566 0.207 1.00 96.50 183 ALA A N 1
ATOM 1468 C CA . ALA A 1 183 ? -20.199 14.157 -1.052 1.00 96.50 183 ALA A CA 1
ATOM 1469 C C . ALA A 1 183 ? -19.272 13.210 -1.821 1.00 96.50 183 ALA A C 1
ATOM 1471 O O . ALA A 1 183 ? -18.422 12.539 -1.233 1.00 96.50 183 ALA A O 1
ATOM 1472 N N . ALA A 1 184 ? -19.392 13.200 -3.149 1.00 97.06 184 ALA A N 1
ATOM 1473 C CA . ALA A 1 184 ? -18.444 12.500 -4.005 1.00 97.06 184 ALA A CA 1
ATOM 1474 C C . ALA A 1 184 ? -17.042 13.125 -3.883 1.00 97.06 184 ALA A C 1
ATOM 1476 O O . ALA A 1 184 ? -16.889 14.342 -3.787 1.00 97.06 184 ALA A O 1
ATOM 1477 N N . ARG A 1 185 ? -16.012 12.278 -3.913 1.00 98.12 185 ARG A N 1
ATOM 1478 C CA . ARG A 1 185 ? -14.602 12.680 -3.979 1.00 98.12 185 ARG A CA 1
ATOM 1479 C C . ARG A 1 185 ? -13.968 12.120 -5.242 1.00 98.12 185 ARG A C 1
ATOM 1481 O O . ARG A 1 185 ? -14.489 11.167 -5.824 1.00 98.12 185 ARG A O 1
ATOM 1488 N N . PHE A 1 186 ? -12.839 12.704 -5.637 1.00 98.25 186 PHE A N 1
ATOM 1489 C CA . PHE A 1 186 ? -12.057 12.220 -6.768 1.00 98.25 186 PHE A CA 1
ATOM 1490 C C . PHE A 1 186 ? -11.749 10.719 -6.627 1.00 98.25 186 PHE A C 1
ATOM 1492 O O . PHE A 1 186 ? -11.277 10.255 -5.588 1.00 98.25 186 PHE A O 1
ATOM 1499 N N . GLN A 1 187 ? -12.030 9.985 -7.698 1.00 97.50 187 GLN A N 1
ATOM 1500 C CA . GLN A 1 187 ? -11.693 8.582 -7.912 1.00 97.50 187 GLN A CA 1
ATOM 1501 C C . GLN A 1 187 ? -11.068 8.486 -9.303 1.00 97.50 187 GLN A C 1
ATOM 1503 O O . GLN A 1 187 ? -11.446 9.245 -10.197 1.00 97.50 187 GLN A O 1
ATOM 1508 N N . ILE A 1 188 ? -10.118 7.571 -9.484 1.00 97.31 188 ILE A N 1
ATOM 1509 C CA . ILE A 1 188 ? -9.409 7.407 -10.756 1.00 97.31 188 ILE A CA 1
ATOM 1510 C C . ILE A 1 188 ? -10.423 6.993 -11.842 1.00 97.31 188 ILE A C 1
ATOM 1512 O O . ILE A 1 188 ? -11.058 5.947 -11.695 1.00 97.31 188 ILE A O 1
ATOM 1516 N N . PRO A 1 189 ? -10.585 7.761 -12.938 1.00 95.56 189 PRO A N 1
ATOM 1517 C CA . PRO A 1 189 ? -11.595 7.505 -13.966 1.00 95.56 189 PRO A CA 1
ATOM 1518 C C . PRO A 1 189 ? -11.110 6.475 -15.005 1.00 95.56 189 PRO A C 1
ATOM 1520 O O . PRO A 1 189 ? -11.246 6.680 -16.208 1.00 95.56 189 PRO A O 1
ATOM 1523 N N . ILE A 1 190 ? -10.500 5.380 -14.544 1.00 93.69 190 ILE A N 1
ATOM 1524 C CA . ILE A 1 190 ? -9.969 4.300 -15.385 1.00 93.69 190 ILE A CA 1
ATOM 1525 C C . ILE A 1 190 ? -10.695 3.005 -15.001 1.00 93.69 190 ILE A C 1
ATOM 1527 O O . ILE A 1 190 ? -10.753 2.690 -13.809 1.00 93.69 190 ILE A O 1
ATOM 1531 N N . PRO A 1 191 ? -11.255 2.249 -15.965 1.00 92.44 191 PRO A N 1
ATOM 1532 C CA . PRO A 1 191 ? -11.899 0.978 -15.671 1.00 92.44 191 PRO A CA 1
ATOM 1533 C C . PRO A 1 191 ? -10.876 -0.039 -15.157 1.00 92.44 191 PRO A C 1
ATOM 1535 O O . PRO A 1 191 ? -9.786 -0.185 -15.709 1.00 92.44 191 PRO A O 1
ATOM 1538 N N . ILE A 1 192 ? -11.265 -0.772 -14.121 1.00 94.56 192 ILE A N 1
ATOM 1539 C CA . ILE A 1 192 ? -10.512 -1.887 -13.545 1.00 94.56 192 ILE A CA 1
ATOM 1540 C C . ILE A 1 192 ? -11.419 -3.113 -13.469 1.00 94.56 192 ILE A C 1
ATOM 1542 O O . ILE A 1 192 ? -12.642 -3.001 -13.476 1.00 94.56 192 ILE A O 1
ATOM 1546 N N . ASN A 1 193 ? -10.828 -4.300 -13.401 1.00 92.75 193 ASN A N 1
ATOM 1547 C CA . ASN A 1 193 ? -11.573 -5.550 -13.300 1.00 92.75 193 ASN A CA 1
ATOM 1548 C C . ASN A 1 193 ? -11.915 -5.845 -11.833 1.00 92.75 193 ASN A C 1
ATOM 1550 O O . ASN A 1 193 ? -11.259 -6.648 -11.165 1.00 92.75 193 ASN A O 1
ATOM 1554 N N . ASP A 1 194 ? -12.936 -5.154 -11.336 1.00 90.56 194 ASP A N 1
ATOM 1555 C CA . ASP A 1 194 ? -13.477 -5.269 -9.980 1.00 90.56 194 ASP A CA 1
ATOM 1556 C C . ASP A 1 194 ? -14.819 -6.028 -9.923 1.00 90.56 194 ASP A C 1
ATOM 1558 O O . ASP A 1 194 ? -15.502 -6.027 -8.897 1.00 90.56 194 ASP A O 1
ATOM 1562 N N . GLY A 1 195 ? -15.175 -6.718 -11.012 1.00 89.69 195 GLY A N 1
ATOM 1563 C CA . GLY A 1 195 ? -16.400 -7.503 -11.131 1.00 89.69 195 GLY A CA 1
ATOM 1564 C C . GLY A 1 195 ? -16.487 -8.635 -10.103 1.00 89.69 195 GLY A C 1
ATOM 1565 O O . GLY A 1 195 ? -15.611 -9.500 -10.024 1.00 89.69 195 GLY A O 1
ATOM 1566 N N . ILE A 1 196 ? -17.585 -8.640 -9.347 1.00 89.38 196 ILE A N 1
ATOM 1567 C CA . ILE A 1 196 ? -17.920 -9.644 -8.333 1.00 89.38 196 ILE A CA 1
ATOM 1568 C C . ILE A 1 196 ? -18.219 -10.992 -9.023 1.00 89.38 196 ILE A C 1
ATOM 1570 O O . ILE A 1 196 ? -19.154 -11.097 -9.813 1.00 89.38 196 ILE A O 1
ATOM 1574 N N . LYS A 1 197 ? -17.424 -12.028 -8.725 1.00 90.06 197 LYS A N 1
ATOM 1575 C CA . LYS A 1 197 ? -17.552 -13.413 -9.242 1.00 90.06 197 LYS A CA 1
ATOM 1576 C C . LYS A 1 197 ? -18.091 -14.352 -8.166 1.00 90.06 197 LYS A C 1
ATOM 1578 O O . LYS A 1 197 ? -18.057 -13.978 -7.000 1.00 90.06 197 LYS A O 1
ATOM 1583 N N . SER A 1 198 ? -18.553 -15.561 -8.494 1.00 88.12 198 SER A N 1
ATOM 1584 C CA . SER A 1 198 ? -18.958 -16.568 -7.490 1.00 88.12 198 SER A CA 1
ATOM 1585 C C . SER A 1 198 ? -17.914 -16.732 -6.370 1.00 88.12 198 SER A C 1
ATOM 1587 O O . SER A 1 198 ? -16.710 -16.609 -6.605 1.00 88.12 198 SER A O 1
ATOM 1589 N N . LEU A 1 199 ? -18.394 -16.951 -5.141 1.00 92.94 199 LEU A N 1
ATOM 1590 C CA . LEU A 1 199 ? -17.570 -17.475 -4.053 1.00 92.94 199 LEU A CA 1
ATOM 1591 C C . LEU A 1 199 ? -17.853 -18.969 -3.958 1.00 92.94 199 LEU A C 1
ATOM 1593 O O . LEU A 1 199 ? -19.017 -19.359 -3.894 1.00 92.94 199 LEU A O 1
ATOM 1597 N N . GLU A 1 200 ? -16.806 -19.781 -3.941 1.00 92.94 200 GLU A N 1
ATOM 1598 C CA . GLU A 1 200 ? -16.909 -21.237 -3.800 1.00 92.94 200 GLU A CA 1
ATOM 1599 C C . GLU A 1 200 ? -16.157 -21.673 -2.546 1.00 92.94 200 GLU A C 1
ATOM 1601 O O . GLU A 1 200 ? -16.715 -22.313 -1.652 1.00 92.94 200 GLU A O 1
ATOM 1606 N N . LYS A 1 201 ? -14.892 -21.261 -2.434 1.00 94.75 201 LYS A N 1
ATOM 1607 C CA . LYS A 1 201 ? -14.038 -21.528 -1.281 1.00 94.75 201 LYS A CA 1
ATOM 1608 C C . LYS A 1 201 ? -13.130 -20.326 -0.986 1.00 94.75 201 LYS A C 1
ATOM 1610 O O . LYS A 1 201 ? -11.932 -20.387 -1.269 1.00 94.75 201 LYS A O 1
ATOM 1615 N N . PRO A 1 202 ? -13.651 -19.248 -0.365 1.00 96.44 202 PRO A N 1
ATOM 1616 C CA . PRO A 1 202 ? -12.848 -18.072 -0.053 1.00 96.44 202 PRO A CA 1
ATOM 1617 C C . PRO A 1 202 ? -11.642 -18.413 0.821 1.00 96.44 202 PRO A C 1
ATOM 1619 O O . PRO A 1 202 ? -11.765 -19.159 1.793 1.00 96.44 202 PRO A O 1
ATOM 1622 N N . TYR A 1 203 ? -10.485 -17.834 0.506 1.00 97.81 203 TYR A N 1
ATOM 1623 C CA . TYR A 1 203 ? -9.212 -18.046 1.208 1.00 97.81 203 TYR A CA 1
ATOM 1624 C C . TYR A 1 203 ? -9.068 -17.166 2.457 1.00 97.81 203 TYR A C 1
ATOM 1626 O O . TYR A 1 203 ? -8.089 -17.299 3.194 1.00 97.81 203 TYR A O 1
ATOM 1634 N N . TYR A 1 204 ? -10.030 -16.276 2.697 1.00 98.19 204 TYR A N 1
ATOM 1635 C CA . TYR A 1 204 ? -10.008 -15.266 3.747 1.00 98.19 204 TYR A CA 1
ATOM 1636 C C . TYR A 1 204 ? -11.244 -15.320 4.657 1.00 98.19 204 TYR A C 1
ATOM 1638 O O . TYR A 1 204 ? -12.350 -15.657 4.222 1.00 98.19 204 TYR A O 1
ATOM 1646 N N . ASP A 1 205 ? -11.027 -14.949 5.915 1.00 98.06 205 ASP A N 1
ATOM 1647 C CA . ASP A 1 205 ? -12.022 -14.465 6.871 1.00 98.06 205 ASP A CA 1
ATOM 1648 C C . ASP A 1 205 ? -11.888 -12.929 6.952 1.00 98.06 205 ASP A C 1
ATOM 1650 O O . ASP A 1 205 ? -10.768 -12.411 6.893 1.00 98.06 205 ASP A O 1
ATOM 1654 N N . VAL A 1 206 ? -12.997 -12.193 7.094 1.00 98.38 206 VAL A N 1
ATOM 1655 C CA . VAL A 1 206 ? -12.988 -10.737 7.343 1.00 98.38 206 VAL A CA 1
ATOM 1656 C C . VAL A 1 206 ? -13.818 -10.433 8.583 1.00 98.38 206 VAL A C 1
ATOM 1658 O O . VAL A 1 206 ? -14.960 -10.875 8.679 1.00 98.38 206 VAL A O 1
ATOM 1661 N N . ALA A 1 207 ? -13.255 -9.659 9.509 1.00 98.19 207 ALA A N 1
ATOM 1662 C CA . ALA A 1 207 ? -13.917 -9.238 10.738 1.00 98.19 207 ALA A CA 1
ATOM 1663 C C . ALA A 1 207 ? -13.823 -7.717 10.914 1.00 98.19 207 ALA A C 1
ATOM 1665 O O . ALA A 1 207 ? -12.758 -7.129 10.711 1.00 98.19 207 ALA A O 1
ATOM 1666 N N . VAL A 1 208 ? -14.937 -7.102 11.317 1.00 98.38 208 VAL A N 1
ATOM 1667 C CA . VAL A 1 208 ? -15.026 -5.702 11.751 1.00 98.38 208 VAL A CA 1
ATOM 1668 C C . VAL A 1 208 ? -15.593 -5.709 13.163 1.00 98.38 208 VAL A C 1
ATOM 1670 O O . VAL A 1 208 ? -16.710 -6.174 13.366 1.00 98.38 208 VAL A O 1
ATOM 1673 N N . ASP A 1 209 ? -14.819 -5.201 14.113 1.00 97.19 209 ASP A N 1
ATOM 1674 C CA . ASP A 1 209 ? -15.176 -5.103 15.526 1.00 97.19 209 ASP A CA 1
ATOM 1675 C C . ASP A 1 209 ? -15.422 -3.624 15.890 1.00 97.19 209 ASP A C 1
ATOM 1677 O O . ASP A 1 209 ? -14.468 -2.834 15.873 1.00 97.19 209 ASP A O 1
ATOM 1681 N N . PRO A 1 210 ? -16.675 -3.219 16.187 1.00 95.88 210 PRO A N 1
ATOM 1682 C CA . PRO A 1 210 ? -16.996 -1.870 16.648 1.00 95.88 210 PRO A CA 1
ATOM 1683 C C . PRO A 1 210 ? -16.384 -1.493 18.001 1.00 95.88 210 PRO A C 1
ATOM 1685 O O . PRO A 1 210 ? -16.037 -0.327 18.185 1.00 95.88 210 PRO A O 1
ATOM 1688 N N . GLU A 1 211 ? -16.229 -2.440 18.929 1.00 94.06 211 GLU A N 1
ATOM 1689 C CA . GLU A 1 211 ? -15.762 -2.175 20.296 1.00 94.06 211 GLU A CA 1
ATOM 1690 C C . GLU A 1 211 ? -14.262 -1.882 20.311 1.00 94.06 211 GLU A C 1
ATOM 1692 O O . GLU A 1 211 ? -13.820 -0.877 20.871 1.00 94.06 211 GLU A O 1
ATOM 1697 N N . THR A 1 212 ? -13.462 -2.705 19.625 1.00 94.69 212 THR A N 1
ATOM 1698 C CA . THR A 1 212 ? -12.015 -2.459 19.489 1.00 94.69 212 THR A CA 1
ATOM 1699 C C . THR A 1 212 ? -11.664 -1.556 18.303 1.00 94.69 212 THR A C 1
ATOM 1701 O O . THR A 1 212 ? -10.482 -1.296 18.056 1.00 94.69 212 THR A O 1
ATOM 1704 N N . SER A 1 213 ? -12.665 -1.129 17.521 1.00 95.81 213 SER A N 1
ATOM 1705 C CA . SER A 1 213 ? -12.516 -0.427 16.235 1.00 95.81 213 SER A CA 1
ATOM 1706 C C . SER A 1 213 ? -11.562 -1.128 15.252 1.00 95.81 213 SER A C 1
ATOM 1708 O O . SER A 1 213 ? -10.869 -0.470 14.472 1.00 95.81 213 SER A O 1
ATOM 1710 N N . GLN A 1 214 ? -11.473 -2.462 15.297 1.00 97.38 214 GLN A N 1
ATOM 1711 C CA . GLN A 1 214 ? -10.488 -3.229 14.528 1.00 97.38 214 GLN A CA 1
ATOM 1712 C C . GLN A 1 214 ? -11.120 -3.843 13.275 1.00 97.38 214 GLN A C 1
ATOM 1714 O O . GLN A 1 214 ? -12.115 -4.557 13.351 1.00 97.38 214 GLN A O 1
ATOM 1719 N N . LEU A 1 215 ? -10.490 -3.626 12.121 1.00 98.50 215 LEU A N 1
ATOM 1720 C CA . LEU A 1 215 ? -10.785 -4.337 10.877 1.00 98.50 215 LEU A CA 1
ATOM 1721 C C . LEU A 1 215 ? -9.625 -5.287 10.568 1.00 98.50 215 LEU A C 1
ATOM 1723 O O . LEU A 1 215 ? -8.474 -4.856 10.489 1.00 98.50 215 LEU A O 1
ATOM 1727 N N . THR A 1 216 ? -9.937 -6.573 10.395 1.00 98.62 216 THR A N 1
ATOM 1728 C CA . THR A 1 216 ? -8.962 -7.649 10.160 1.00 98.62 216 THR A CA 1
ATOM 1729 C C . THR A 1 216 ? -9.343 -8.487 8.937 1.00 98.62 216 THR A C 1
ATOM 1731 O O . THR A 1 216 ? -10.508 -8.851 8.784 1.00 98.62 216 THR A O 1
ATOM 1734 N N . ILE A 1 217 ? -8.361 -8.834 8.098 1.00 98.69 217 ILE A N 1
ATOM 1735 C CA . ILE A 1 217 ? -8.456 -9.892 7.079 1.00 98.69 217 ILE A CA 1
ATOM 1736 C C . ILE A 1 217 ? -7.436 -10.977 7.429 1.00 98.69 217 ILE A C 1
ATOM 1738 O O . ILE A 1 217 ? -6.243 -10.693 7.568 1.00 98.69 217 ILE A O 1
ATOM 1742 N N . THR A 1 218 ? -7.904 -12.219 7.527 1.00 98.69 218 THR A N 1
ATOM 1743 C CA . THR A 1 218 ? -7.114 -13.371 7.981 1.00 98.69 218 THR A CA 1
ATOM 1744 C C . THR A 1 218 ? -7.150 -14.495 6.950 1.00 98.69 218 THR A C 1
ATOM 1746 O O . THR A 1 218 ? -8.220 -14.852 6.461 1.00 98.69 218 THR A O 1
ATOM 1749 N N . ARG A 1 219 ? -5.999 -15.103 6.636 1.00 98.38 219 ARG A N 1
ATOM 1750 C CA . ARG A 1 219 ? -5.904 -16.301 5.787 1.00 98.38 219 ARG A CA 1
ATOM 1751 C C . ARG A 1 219 ? -6.581 -17.481 6.485 1.00 98.38 219 ARG A C 1
ATOM 1753 O O . ARG A 1 219 ? -6.137 -17.927 7.540 1.00 98.38 219 ARG A O 1
ATOM 1760 N N . LYS A 1 220 ? -7.629 -18.043 5.880 1.00 97.81 220 LYS A N 1
ATOM 1761 C CA . LYS A 1 220 ? -8.434 -19.128 6.473 1.00 97.81 220 LYS A CA 1
ATOM 1762 C C . LYS A 1 220 ? -7.627 -20.370 6.832 1.00 97.81 220 LYS A C 1
ATOM 1764 O O . LYS A 1 220 ? -7.909 -20.969 7.867 1.00 97.81 220 LYS A O 1
ATOM 1769 N N . ALA A 1 221 ? -6.674 -20.740 5.974 1.00 97.50 221 ALA A N 1
ATOM 1770 C CA . ALA A 1 221 ? -5.916 -21.988 6.060 1.00 97.50 221 ALA A CA 1
ATOM 1771 C C . ALA A 1 221 ? -4.889 -22.011 7.205 1.00 97.50 221 ALA A C 1
ATOM 1773 O O . ALA A 1 221 ? -4.731 -23.037 7.855 1.00 97.50 221 ALA A O 1
ATOM 1774 N N . THR A 1 222 ? -4.213 -20.888 7.453 1.00 97.81 222 THR A N 1
ATOM 1775 C CA . THR A 1 222 ? -3.052 -20.787 8.362 1.00 97.81 222 THR A CA 1
ATOM 1776 C C . THR A 1 222 ? -3.324 -19.889 9.569 1.00 97.81 222 THR A C 1
ATOM 1778 O O . THR A 1 222 ? -2.554 -19.873 10.522 1.00 97.81 222 THR A O 1
ATOM 1781 N N . LYS A 1 223 ? -4.421 -19.120 9.521 1.00 97.94 223 LYS A N 1
ATOM 1782 C CA . LYS A 1 223 ? -4.783 -18.044 10.453 1.00 97.94 223 LYS A CA 1
ATOM 1783 C C . LYS A 1 223 ? -3.810 -16.855 10.483 1.00 97.94 223 LYS A C 1
ATOM 1785 O O . LYS A 1 223 ? -3.937 -15.998 11.355 1.00 97.94 223 LYS A O 1
ATOM 1790 N N . THR A 1 224 ? -2.934 -16.724 9.481 1.00 98.19 224 THR A N 1
ATOM 1791 C CA . THR A 1 224 ? -2.100 -15.527 9.273 1.00 98.19 224 THR A CA 1
ATOM 1792 C C . THR A 1 224 ? -2.970 -14.280 9.095 1.00 98.19 224 THR A C 1
ATOM 1794 O O . THR A 1 224 ? -3.852 -14.248 8.233 1.00 98.19 224 THR A O 1
ATOM 1797 N N . ILE A 1 225 ? -2.717 -13.232 9.880 1.00 98.25 225 ILE A N 1
ATOM 1798 C CA . ILE A 1 225 ? -3.355 -11.919 9.715 1.00 98.25 225 ILE A CA 1
ATOM 1799 C C . ILE A 1 225 ? -2.636 -11.172 8.589 1.00 98.25 225 ILE A C 1
ATOM 1801 O O . ILE A 1 225 ? -1.453 -10.875 8.706 1.00 98.25 225 ILE A O 1
ATOM 1805 N N . ILE A 1 226 ? -3.354 -10.860 7.510 1.00 97.81 226 ILE A N 1
ATOM 1806 C CA . ILE A 1 226 ? -2.799 -10.233 6.296 1.00 97.81 226 ILE A CA 1
ATOM 1807 C C . ILE A 1 226 ? -3.055 -8.726 6.269 1.00 97.81 226 ILE A C 1
ATOM 1809 O O . ILE A 1 226 ? -2.241 -7.958 5.767 1.00 97.81 226 ILE A O 1
ATOM 1813 N N . PHE A 1 227 ? -4.180 -8.295 6.835 1.00 98.44 227 PHE A N 1
ATOM 1814 C CA . PHE A 1 227 ? -4.515 -6.889 7.013 1.00 98.44 227 PHE A CA 1
ATOM 1815 C C . PHE A 1 227 ? -5.104 -6.713 8.408 1.00 98.44 227 PHE A C 1
ATOM 1817 O O . PHE A 1 227 ? -5.981 -7.479 8.806 1.00 98.44 227 PHE A O 1
ATOM 1824 N N . LYS A 1 228 ? -4.637 -5.713 9.152 1.00 98.25 228 LYS A N 1
ATOM 1825 C CA . LYS A 1 228 ? -5.152 -5.355 10.476 1.00 98.25 228 LYS A CA 1
ATOM 1826 C C . LYS A 1 228 ? -4.978 -3.863 10.679 1.00 98.25 228 LYS A C 1
ATOM 1828 O O . LYS A 1 228 ? -3.853 -3.391 10.822 1.00 98.25 228 LYS A O 1
ATOM 1833 N N . THR A 1 229 ? -6.088 -3.139 10.729 1.00 98.00 229 THR A N 1
ATOM 1834 C CA . THR A 1 229 ? -6.115 -1.690 10.950 1.00 98.00 229 THR A CA 1
ATOM 1835 C C . THR A 1 229 ? -7.018 -1.338 12.130 1.00 98.00 229 THR A C 1
ATOM 1837 O O . THR A 1 229 ? -8.009 -2.028 12.388 1.00 98.00 229 THR A O 1
ATOM 1840 N N . LYS A 1 230 ? -6.683 -0.260 12.844 1.00 97.00 230 LYS A N 1
ATOM 1841 C CA . LYS A 1 230 ? -7.575 0.382 13.813 1.00 97.00 230 LYS A CA 1
ATOM 1842 C C . LYS A 1 230 ? -8.272 1.543 13.123 1.00 97.00 230 LYS A C 1
ATOM 1844 O O . LYS A 1 230 ? -7.658 2.576 12.873 1.00 97.00 230 LYS A O 1
ATOM 1849 N N . LEU A 1 231 ? -9.561 1.383 12.842 1.00 97.62 231 LEU A N 1
ATOM 1850 C CA . LEU A 1 231 ? -10.369 2.411 12.191 1.00 97.62 231 LEU A CA 1
ATOM 1851 C C . LEU A 1 231 ? -10.502 3.669 13.055 1.00 97.62 231 LEU A C 1
ATOM 1853 O O . LEU A 1 231 ? -10.630 4.751 12.498 1.00 97.62 231 LEU A O 1
ATOM 1857 N N . SER A 1 232 ? -10.349 3.582 14.380 1.00 96.88 232 SER A N 1
ATOM 1858 C CA . SER A 1 232 ? -10.297 4.785 15.216 1.00 96.88 232 SER A CA 1
ATOM 1859 C C . SER A 1 232 ? -9.071 5.668 14.929 1.00 96.88 232 SER A C 1
ATOM 1861 O O . SER A 1 232 ? -9.166 6.886 15.036 1.00 96.88 232 SER A O 1
ATOM 1863 N N . GLN A 1 233 ? -7.954 5.091 14.465 1.00 96.50 233 GLN A N 1
ATOM 1864 C CA . GLN A 1 233 ? -6.724 5.805 14.082 1.00 96.50 233 GLN A CA 1
ATOM 1865 C C . GLN A 1 233 ? -6.722 6.287 12.612 1.00 96.50 233 GLN A C 1
ATOM 1867 O O . GLN A 1 233 ? -5.769 6.934 12.178 1.00 96.50 233 GLN A O 1
ATOM 1872 N N . LEU A 1 234 ? -7.782 6.009 11.839 1.00 98.00 234 LEU A N 1
ATOM 1873 C CA . LEU A 1 234 ? -7.970 6.529 10.479 1.00 98.00 234 LEU A CA 1
ATOM 1874 C C . LEU A 1 234 ? -8.024 8.062 10.498 1.00 98.00 234 LEU A C 1
ATOM 1876 O O . LEU A 1 234 ? -8.895 8.638 11.148 1.00 98.00 234 LEU A O 1
ATOM 1880 N N . VAL A 1 235 ? -7.185 8.733 9.711 1.00 98.19 235 VAL A N 1
ATOM 1881 C CA . VAL A 1 235 ? -7.381 10.156 9.385 1.00 98.19 235 VAL A CA 1
ATOM 1882 C C . VAL A 1 235 ? -8.010 10.261 8.004 1.00 98.19 235 VAL A C 1
ATOM 1884 O O . VAL A 1 235 ? -7.610 9.560 7.074 1.00 98.19 235 VAL A O 1
ATOM 1887 N N . TYR A 1 236 ? -9.010 11.128 7.868 1.00 98.56 236 TYR A N 1
ATOM 1888 C CA . TYR A 1 236 ? -9.682 11.369 6.598 1.00 98.56 236 TYR A CA 1
ATOM 1889 C C . TYR A 1 236 ? -10.160 12.824 6.554 1.00 98.56 236 TYR A C 1
ATOM 1891 O O . TYR A 1 236 ? -11.302 13.140 6.891 1.00 98.56 236 TYR A O 1
ATOM 1899 N N . SER A 1 237 ? -9.272 13.716 6.127 1.00 97.75 237 SER A N 1
ATOM 1900 C CA . SER A 1 237 ? -9.597 15.106 5.822 1.00 97.75 237 SER A CA 1
ATOM 1901 C C . SER A 1 237 ? -9.637 15.346 4.310 1.00 97.75 237 SER A C 1
ATOM 1903 O O . SER A 1 237 ? -9.414 14.435 3.505 1.00 97.75 237 SER A O 1
ATOM 1905 N N . ASP A 1 238 ? -9.956 16.572 3.895 1.00 97.38 238 ASP A N 1
ATOM 1906 C CA . ASP A 1 238 ? -10.049 16.915 2.475 1.00 97.38 238 ASP A CA 1
ATOM 1907 C C . ASP A 1 238 ? -8.722 16.755 1.704 1.00 97.38 238 ASP A C 1
ATOM 1909 O O . ASP A 1 238 ? -8.735 16.313 0.553 1.00 97.38 238 ASP A O 1
ATOM 1913 N N . GLN A 1 239 ? -7.582 17.050 2.337 1.00 97.12 239 GLN A N 1
ATOM 1914 C CA . GLN A 1 239 ? -6.251 16.992 1.706 1.00 97.12 239 GLN A CA 1
ATOM 1915 C C . GLN A 1 239 ? -5.218 16.165 2.489 1.00 97.12 239 GLN A C 1
ATOM 1917 O O . GLN A 1 239 ? -4.032 16.191 2.166 1.00 97.12 239 GLN A O 1
ATOM 1922 N N . PHE A 1 240 ? -5.646 15.406 3.500 1.00 97.88 240 PHE A N 1
ATOM 1923 C CA . PHE A 1 240 ? -4.793 14.447 4.196 1.00 97.88 240 PHE A CA 1
ATOM 1924 C C . PHE A 1 240 ? -5.599 13.223 4.638 1.00 97.88 240 PHE A C 1
ATOM 1926 O O . PHE A 1 240 ? -6.504 13.302 5.469 1.00 97.88 240 PHE A O 1
ATOM 1933 N N . LEU A 1 241 ? -5.266 12.069 4.071 1.00 98.69 241 LEU A N 1
ATOM 1934 C CA . LEU A 1 241 ? -5.815 10.780 4.467 1.00 98.69 241 LEU A CA 1
ATOM 1935 C C . LEU A 1 241 ? -4.678 9.960 5.090 1.00 98.69 241 LEU A C 1
ATOM 1937 O O . LEU A 1 241 ? -3.562 9.988 4.580 1.00 98.69 241 LEU A O 1
ATOM 1941 N N . GLN A 1 242 ? -4.946 9.200 6.152 1.00 98.62 242 GLN A N 1
ATOM 1942 C CA . GLN A 1 242 ? -3.972 8.283 6.750 1.00 98.62 242 GLN A CA 1
ATOM 1943 C C . GLN A 1 242 ? -4.629 6.971 7.161 1.00 98.62 242 GLN A C 1
ATOM 1945 O O . GLN A 1 242 ? -5.556 6.975 7.968 1.00 98.62 242 GLN A O 1
ATOM 1950 N N . LEU A 1 243 ? -4.099 5.849 6.670 1.00 98.62 243 LEU A N 1
ATOM 1951 C CA . LEU A 1 243 ? -4.445 4.516 7.163 1.00 98.62 243 LEU A CA 1
ATOM 1952 C C . LEU A 1 243 ? -3.184 3.668 7.331 1.00 98.62 243 LEU A C 1
ATOM 1954 O O . LEU A 1 243 ? -2.336 3.606 6.437 1.00 98.62 243 LEU A O 1
ATOM 1958 N N . SER A 1 244 ? -3.103 2.990 8.473 1.00 98.50 244 SER A N 1
ATOM 1959 C CA . SER A 1 244 ? -2.021 2.080 8.845 1.00 98.50 244 SER A CA 1
ATOM 1960 C C . SER A 1 244 ? -2.526 0.640 8.916 1.00 98.50 244 SER A C 1
ATOM 1962 O O . SER A 1 244 ? -3.641 0.399 9.381 1.00 98.50 244 SER A O 1
ATOM 1964 N N . THR A 1 245 ? -1.711 -0.325 8.494 1.00 98.31 245 THR A N 1
ATOM 1965 C CA . THR A 1 245 ? -1.951 -1.757 8.727 1.00 98.31 245 THR A CA 1
ATOM 1966 C C . THR A 1 245 ? -0.671 -2.469 9.137 1.00 98.31 245 THR A C 1
ATOM 1968 O O . THR A 1 245 ? 0.410 -2.170 8.628 1.00 98.31 245 THR A O 1
ATOM 1971 N N . TYR A 1 246 ? -0.807 -3.450 10.026 1.00 97.81 246 TYR A N 1
ATOM 1972 C CA . TYR A 1 246 ? 0.243 -4.436 10.283 1.00 97.81 246 TYR A CA 1
ATOM 1973 C C . TYR A 1 246 ? 0.509 -5.270 9.019 1.00 97.81 246 TYR A C 1
ATOM 1975 O O . TYR A 1 246 ? -0.384 -5.429 8.179 1.00 97.81 246 TYR A O 1
ATOM 1983 N N . LEU A 1 247 ? 1.734 -5.784 8.902 1.00 97.81 247 LEU A N 1
ATOM 1984 C CA . LEU A 1 247 ? 2.174 -6.725 7.870 1.00 97.81 247 LEU A CA 1
ATOM 1985 C C . LEU A 1 247 ? 2.386 -8.119 8.496 1.00 97.81 247 LEU A C 1
ATOM 1987 O O . LEU A 1 247 ? 2.727 -8.197 9.676 1.00 97.81 247 LEU A O 1
ATOM 1991 N N . PRO A 1 248 ? 2.217 -9.219 7.740 1.00 96.94 248 PRO A N 1
ATOM 1992 C CA . PRO A 1 248 ? 2.372 -10.574 8.277 1.00 96.94 248 PRO A CA 1
ATOM 1993 C C . PRO A 1 248 ? 3.829 -11.021 8.463 1.00 96.94 248 PRO A C 1
ATOM 1995 O O . PRO A 1 248 ? 4.069 -11.998 9.165 1.00 96.94 248 PRO A O 1
ATOM 1998 N N . SER A 1 249 ? 4.790 -10.351 7.821 1.00 97.50 249 SER A N 1
ATOM 1999 C CA . SER A 1 249 ? 6.229 -10.615 7.951 1.00 97.50 249 SER A CA 1
ATOM 2000 C C . SER A 1 249 ? 7.045 -9.365 7.609 1.00 97.50 249 SER A C 1
ATOM 2002 O O . SER A 1 249 ? 6.504 -8.345 7.166 1.00 97.50 249 SER A O 1
ATOM 2004 N N . SER A 1 250 ? 8.371 -9.456 7.753 1.00 97.62 250 SER A N 1
ATOM 2005 C CA . SER A 1 250 ? 9.294 -8.401 7.306 1.00 97.62 250 SER A CA 1
ATOM 2006 C C . SER A 1 250 ? 9.620 -8.425 5.799 1.00 97.62 250 SER A C 1
ATOM 2008 O O . SER A 1 250 ? 10.377 -7.583 5.314 1.00 97.62 250 SER A O 1
ATOM 2010 N N . TYR A 1 251 ? 9.071 -9.374 5.035 1.00 98.25 251 TYR A N 1
ATOM 2011 C CA . TYR A 1 251 ? 9.403 -9.591 3.626 1.00 98.25 251 TYR A CA 1
ATOM 2012 C C . TYR A 1 251 ? 8.437 -8.848 2.695 1.00 98.25 251 TYR A C 1
ATOM 2014 O O . TYR A 1 251 ? 7.397 -9.381 2.303 1.00 98.25 251 TYR A O 1
ATOM 2022 N N . LEU A 1 252 ? 8.791 -7.609 2.337 1.00 98.38 252 LEU A N 1
ATOM 2023 C CA . LEU A 1 252 ? 7.959 -6.700 1.540 1.00 98.38 252 LEU A CA 1
ATOM 2024 C C . LEU A 1 252 ? 8.643 -6.259 0.233 1.00 98.38 252 LEU A C 1
ATOM 2026 O O . LEU A 1 252 ? 9.811 -5.866 0.230 1.00 98.38 252 LEU A O 1
ATOM 2030 N N . TYR A 1 253 ? 7.887 -6.255 -0.865 1.00 98.31 253 TYR A N 1
ATOM 2031 C CA . TYR A 1 253 ? 8.333 -5.934 -2.226 1.00 98.31 253 TYR A CA 1
ATOM 2032 C C . TYR A 1 253 ? 7.307 -5.024 -2.925 1.00 98.31 253 TYR A C 1
ATOM 2034 O O . TYR A 1 253 ? 6.134 -5.033 -2.564 1.00 98.31 253 TYR A O 1
ATOM 2042 N N . GLY A 1 254 ? 7.707 -4.260 -3.946 1.00 97.31 254 GLY A N 1
ATOM 2043 C CA . GLY A 1 254 ? 6.822 -3.307 -4.647 1.00 97.31 254 GLY A CA 1
ATOM 2044 C C . GLY A 1 254 ? 7.034 -1.858 -4.198 1.00 97.31 254 GLY A C 1
ATOM 2045 O O . GLY A 1 254 ? 8.160 -1.496 -3.868 1.00 97.31 254 GLY A O 1
ATOM 2046 N N . ILE A 1 255 ? 5.989 -1.022 -4.196 1.00 96.75 255 ILE A N 1
ATOM 2047 C CA . ILE A 1 255 ? 6.035 0.421 -3.871 1.00 96.75 255 ILE A CA 1
ATOM 2048 C C . ILE A 1 255 ? 7.032 1.165 -4.790 1.00 96.75 255 ILE A C 1
ATOM 2050 O O . ILE A 1 255 ? 8.048 1.711 -4.355 1.00 96.75 255 ILE A O 1
ATOM 2054 N N . GLY A 1 256 ? 6.796 1.081 -6.101 1.00 91.06 256 GLY A N 1
ATOM 2055 C CA . GLY A 1 256 ? 7.613 1.737 -7.133 1.00 91.06 256 GLY A CA 1
ATOM 2056 C C . GLY A 1 256 ? 7.059 3.109 -7.542 1.00 91.06 256 GLY A C 1
ATOM 2057 O O . GLY A 1 256 ? 5.920 3.411 -7.228 1.00 91.06 256 GLY A O 1
ATOM 2058 N N . GLU A 1 257 ? 7.791 3.948 -8.267 1.00 95.25 257 GLU A N 1
ATOM 2059 C CA . GLU A 1 257 ? 9.152 3.741 -8.763 1.00 95.25 257 GLU A CA 1
ATOM 2060 C C . GLU A 1 257 ? 10.189 4.429 -7.859 1.00 95.25 257 GLU A C 1
ATOM 2062 O O . GLU A 1 257 ? 10.123 5.629 -7.584 1.00 95.25 257 GLU A O 1
ATOM 2067 N N . THR A 1 258 ? 11.162 3.651 -7.380 1.00 88.25 258 THR A N 1
ATOM 2068 C CA . THR A 1 258 ? 12.232 4.120 -6.490 1.00 88.25 258 THR A CA 1
ATOM 2069 C C . THR A 1 258 ? 13.527 3.361 -6.745 1.00 88.25 258 THR A C 1
ATOM 2071 O O . THR A 1 258 ? 13.518 2.142 -6.920 1.00 88.25 258 THR A O 1
ATOM 2074 N N . SER A 1 259 ? 14.659 4.065 -6.682 1.00 89.62 259 SER A N 1
ATOM 2075 C CA . SER A 1 259 ? 15.985 3.438 -6.674 1.00 89.62 259 SER A CA 1
ATOM 2076 C C . SER A 1 259 ? 16.273 2.818 -5.299 1.00 89.62 259 SER A C 1
ATOM 2078 O O . SER A 1 259 ? 16.174 3.500 -4.275 1.00 89.62 259 SER A O 1
ATOM 2080 N N . GLY A 1 260 ? 16.606 1.523 -5.251 1.00 88.06 260 GLY A N 1
ATOM 2081 C CA . GLY A 1 260 ? 16.873 0.807 -4.001 1.00 88.06 260 GLY A CA 1
ATOM 2082 C C . GLY A 1 260 ? 16.945 -0.718 -4.145 1.00 88.06 260 GLY A C 1
ATOM 2083 O O . GLY A 1 260 ? 16.971 -1.259 -5.248 1.00 88.06 260 GLY A O 1
ATOM 2084 N N . LYS A 1 261 ? 16.982 -1.422 -3.006 1.00 92.56 261 LYS A N 1
ATOM 2085 C CA . LYS A 1 261 ? 16.904 -2.892 -2.951 1.00 92.56 261 LYS A CA 1
ATOM 2086 C C . LYS A 1 261 ? 15.482 -3.375 -3.268 1.00 92.56 261 LYS A C 1
ATOM 2088 O O . LYS A 1 261 ? 14.513 -2.703 -2.927 1.00 92.56 261 LYS A O 1
ATOM 2093 N N . PHE A 1 262 ? 15.376 -4.569 -3.858 1.00 95.25 262 PHE A N 1
ATOM 2094 C CA . PHE A 1 262 ? 14.091 -5.207 -4.173 1.00 95.25 262 PHE A CA 1
ATOM 2095 C C . PHE A 1 262 ? 13.269 -5.529 -2.913 1.00 95.25 262 PHE A C 1
ATOM 2097 O O . PHE A 1 262 ? 12.092 -5.180 -2.841 1.00 95.25 262 PHE A O 1
ATOM 2104 N N . LEU A 1 263 ? 13.907 -6.134 -1.902 1.00 97.25 263 LEU A N 1
ATOM 2105 C CA . LEU A 1 263 ? 13.357 -6.248 -0.549 1.00 97.25 263 LEU A CA 1
ATOM 2106 C C . LEU A 1 263 ? 13.399 -4.872 0.130 1.00 97.25 263 LEU A C 1
ATOM 2108 O O . LEU A 1 263 ? 14.463 -4.247 0.207 1.00 97.25 263 LEU A O 1
ATOM 2112 N N . ARG A 1 264 ? 12.250 -4.406 0.625 1.00 96.19 264 ARG A N 1
ATOM 2113 C CA . ARG A 1 264 ? 12.113 -3.100 1.275 1.00 96.19 264 ARG A CA 1
ATOM 2114 C C . ARG A 1 264 ? 12.654 -3.106 2.702 1.00 96.19 264 ARG A C 1
ATOM 2116 O O . ARG A 1 264 ? 12.500 -4.068 3.443 1.00 96.19 264 ARG A O 1
ATOM 2123 N N . ASN A 1 265 ? 13.276 -1.992 3.084 1.00 95.06 265 ASN A N 1
ATOM 2124 C CA . ASN A 1 265 ? 13.650 -1.736 4.469 1.00 95.06 265 ASN A CA 1
ATOM 2125 C C . ASN A 1 265 ? 12.403 -1.316 5.253 1.00 95.06 265 ASN A C 1
ATOM 2127 O O . ASN A 1 265 ? 11.722 -0.376 4.846 1.00 95.06 265 ASN A O 1
ATOM 2131 N N . LEU A 1 266 ? 12.127 -1.987 6.371 1.00 96.06 266 LEU A N 1
ATOM 2132 C CA . LEU A 1 266 ? 11.029 -1.630 7.271 1.00 96.06 266 LEU A CA 1
ATOM 2133 C C . LEU A 1 266 ? 11.487 -0.778 8.461 1.00 96.06 266 LEU A C 1
ATOM 2135 O O . LEU A 1 266 ? 10.666 -0.375 9.272 1.00 96.06 266 LEU A O 1
ATOM 2139 N N . ASN A 1 267 ? 12.779 -0.467 8.588 1.00 94.94 267 ASN A N 1
ATOM 2140 C CA . ASN A 1 267 ? 13.249 0.428 9.640 1.00 94.94 267 ASN A CA 1
ATOM 2141 C C . ASN A 1 267 ? 12.997 1.893 9.252 1.00 94.94 267 ASN A C 1
ATOM 2143 O O . ASN A 1 267 ? 13.765 2.452 8.465 1.00 94.94 267 ASN A O 1
ATOM 2147 N N . TRP A 1 268 ? 11.888 2.457 9.751 1.00 94.19 268 TRP A N 1
ATOM 2148 C CA . TRP A 1 268 ? 11.445 3.856 9.609 1.00 94.19 268 TRP A CA 1
ATOM 2149 C C . TRP A 1 268 ? 11.744 4.455 8.231 1.00 94.19 268 TRP A C 1
ATOM 2151 O O . TRP A 1 268 ? 12.425 5.466 8.079 1.00 94.19 268 TRP A O 1
ATOM 2161 N N . THR A 1 269 ? 11.275 3.778 7.185 1.00 93.62 269 THR A N 1
ATOM 2162 C CA . THR A 1 269 ? 11.587 4.135 5.798 1.00 93.62 269 THR A CA 1
ATOM 2163 C C . THR A 1 269 ? 10.387 4.803 5.142 1.00 93.62 269 THR A C 1
ATOM 2165 O O . THR A 1 269 ? 9.271 4.295 5.207 1.00 93.62 269 THR A O 1
ATOM 2168 N N . ARG A 1 270 ? 10.626 5.938 4.476 1.00 93.94 270 ARG A N 1
ATOM 2169 C CA . ARG A 1 270 ? 9.628 6.659 3.680 1.00 93.94 270 ARG A CA 1
ATOM 2170 C C . ARG A 1 270 ? 9.871 6.453 2.193 1.00 93.94 270 ARG A C 1
ATOM 2172 O O . ARG A 1 270 ? 10.995 6.604 1.726 1.00 93.94 270 ARG A O 1
ATOM 2179 N N . THR A 1 271 ? 8.801 6.201 1.452 1.00 94.81 271 THR A N 1
ATOM 2180 C CA . THR A 1 271 ? 8.756 6.271 -0.009 1.00 94.81 271 THR A CA 1
ATOM 2181 C C . THR A 1 271 ? 7.702 7.288 -0.425 1.00 94.81 271 THR A C 1
ATOM 2183 O O . THR A 1 271 ? 6.527 7.097 -0.129 1.00 94.81 271 THR A O 1
ATOM 2186 N N . LEU A 1 272 ? 8.114 8.352 -1.114 1.00 95.50 272 LEU A N 1
ATOM 2187 C CA . LEU A 1 272 ? 7.197 9.299 -1.745 1.00 95.50 272 LEU A CA 1
ATOM 2188 C C . LEU A 1 272 ? 6.811 8.773 -3.131 1.00 95.50 272 LEU A C 1
ATOM 2190 O O . LEU A 1 272 ? 7.684 8.542 -3.967 1.00 95.50 272 LEU A O 1
ATOM 2194 N N . LEU A 1 273 ? 5.513 8.619 -3.376 1.00 97.50 273 LEU A N 1
ATOM 2195 C CA . LEU A 1 273 ? 4.939 8.303 -4.679 1.00 97.50 273 LEU A CA 1
ATOM 2196 C C . LEU A 1 273 ? 4.360 9.582 -5.288 1.00 97.50 273 LEU A C 1
ATOM 2198 O O . LEU A 1 273 ? 3.269 10.023 -4.921 1.00 97.50 273 LEU A O 1
ATOM 2202 N N . PHE A 1 274 ? 5.131 10.203 -6.180 1.00 97.00 274 PHE A N 1
ATOM 2203 C CA . PHE A 1 274 ? 4.705 11.338 -6.993 1.00 97.00 274 PHE A CA 1
ATOM 2204 C C . PHE A 1 274 ? 5.629 11.477 -8.206 1.00 97.00 274 PHE A C 1
ATOM 2206 O O . PHE A 1 274 ? 6.811 11.766 -8.033 1.00 97.00 274 PHE A O 1
ATOM 2213 N N . ASN A 1 275 ? 5.108 11.258 -9.416 1.00 97.44 275 ASN A N 1
ATOM 2214 C CA . ASN A 1 275 ? 5.920 11.186 -10.634 1.00 97.44 275 ASN A CA 1
ATOM 2215 C C . ASN A 1 275 ? 6.768 12.458 -10.828 1.00 97.44 275 ASN A C 1
ATOM 2217 O O . ASN A 1 275 ? 6.243 13.571 -10.848 1.00 97.44 275 ASN A O 1
ATOM 2221 N N . SER A 1 276 ? 8.076 12.282 -11.000 1.00 95.19 276 SER A N 1
ATOM 2222 C CA . SER A 1 276 ? 9.057 13.351 -11.182 1.00 95.19 276 SER A CA 1
ATOM 2223 C C . SER A 1 276 ? 10.047 12.952 -12.265 1.00 95.19 276 SER A C 1
ATOM 2225 O O . SER A 1 276 ? 10.654 11.886 -12.185 1.00 95.19 276 SER A O 1
ATOM 2227 N N . ASP A 1 277 ? 10.297 13.851 -13.215 1.00 96.06 277 ASP A N 1
ATOM 2228 C CA . ASP A 1 277 ? 11.469 13.737 -14.079 1.00 96.06 277 ASP A CA 1
ATOM 2229 C C . ASP A 1 277 ? 12.730 13.969 -13.234 1.00 96.06 277 ASP A C 1
ATOM 2231 O O . ASP A 1 277 ? 12.987 15.073 -12.740 1.00 96.06 277 ASP A O 1
ATOM 2235 N N . ARG A 1 278 ? 13.441 12.880 -12.933 1.00 90.69 278 ARG A N 1
ATOM 2236 C CA . ARG A 1 278 ? 14.645 12.872 -12.102 1.00 90.69 278 ARG A CA 1
ATOM 2237 C C . ARG A 1 278 ? 15.438 11.596 -12.346 1.00 90.69 278 ARG A C 1
ATOM 2239 O O . ARG A 1 278 ? 14.888 10.502 -12.267 1.00 90.69 278 ARG A O 1
ATOM 2246 N N . ALA A 1 279 ? 16.751 11.733 -12.530 1.00 92.81 279 ALA A N 1
ATOM 2247 C CA . ALA A 1 279 ? 17.666 10.595 -12.581 1.00 92.81 279 ALA A CA 1
ATOM 2248 C C . ALA A 1 279 ? 17.517 9.694 -11.326 1.00 92.81 279 ALA A C 1
ATOM 2250 O O . ALA A 1 279 ? 17.485 10.236 -10.212 1.00 92.81 279 ALA A O 1
ATOM 2251 N N . PRO A 1 280 ? 17.460 8.350 -11.458 1.00 92.94 280 PRO A N 1
ATOM 2252 C CA . PRO A 1 280 ? 17.154 7.443 -10.349 1.00 92.94 280 PRO A CA 1
ATOM 2253 C C . PRO A 1 280 ? 18.095 7.573 -9.146 1.00 92.94 280 PRO A C 1
ATOM 2255 O O . PRO A 1 280 ? 19.182 6.999 -9.097 1.00 92.94 280 PRO A O 1
ATOM 2258 N N . THR A 1 281 ? 17.638 8.309 -8.133 1.00 88.56 281 THR A N 1
ATOM 2259 C CA . THR A 1 281 ? 18.396 8.614 -6.915 1.00 88.56 281 THR A CA 1
ATOM 2260 C C . THR A 1 281 ? 17.711 7.954 -5.716 1.00 88.56 281 THR A C 1
ATOM 2262 O O . THR A 1 281 ? 16.490 8.081 -5.591 1.00 88.56 281 THR A O 1
ATOM 2265 N N . PRO A 1 282 ? 18.438 7.262 -4.817 1.00 86.44 282 PRO A N 1
ATOM 2266 C CA . PRO A 1 282 ? 17.843 6.666 -3.623 1.00 86.44 282 PRO A CA 1
ATOM 2267 C C . PRO A 1 282 ? 17.042 7.675 -2.791 1.00 86.44 282 PRO A C 1
ATOM 2269 O O . PRO A 1 282 ? 17.450 8.825 -2.634 1.00 86.44 282 PRO A O 1
ATOM 2272 N N . ASN A 1 283 ? 15.923 7.217 -2.225 1.00 81.25 283 ASN A N 1
ATOM 2273 C CA . ASN A 1 283 ? 15.000 7.991 -1.378 1.00 81.25 283 ASN A CA 1
ATOM 2274 C C . ASN A 1 283 ? 14.283 9.182 -2.053 1.00 81.25 283 ASN A C 1
ATOM 2276 O O . ASN A 1 283 ? 13.598 9.936 -1.363 1.00 81.25 283 ASN A O 1
ATOM 2280 N N . PHE A 1 284 ? 14.390 9.347 -3.375 1.00 88.25 284 PHE A N 1
ATOM 2281 C CA . PHE A 1 284 ? 13.608 10.326 -4.134 1.00 88.25 284 PHE A CA 1
ATOM 2282 C C . PHE A 1 284 ? 12.610 9.638 -5.076 1.00 88.25 284 PHE A C 1
ATOM 2284 O O . PHE A 1 284 ? 12.895 8.538 -5.558 1.00 88.25 284 PHE A O 1
ATOM 2291 N N . PRO A 1 285 ? 11.455 10.273 -5.357 1.00 91.81 285 PRO A N 1
ATOM 2292 C CA . PRO A 1 285 ? 10.548 9.796 -6.391 1.00 91.81 285 PRO A CA 1
ATOM 2293 C C . PRO A 1 285 ? 11.198 9.885 -7.777 1.00 91.81 285 PRO A C 1
ATOM 2295 O O . PRO A 1 285 ? 12.070 10.728 -8.020 1.00 91.81 285 PRO A O 1
ATOM 2298 N N . THR A 1 286 ? 10.736 9.021 -8.676 1.00 93.62 286 THR A N 1
ATOM 2299 C CA . THR A 1 286 ? 11.168 8.942 -10.080 1.00 93.62 286 THR A CA 1
ATOM 2300 C C . THR A 1 286 ? 9.937 8.927 -10.997 1.00 93.62 286 THR A C 1
ATOM 2302 O O . THR A 1 286 ? 8.952 9.598 -10.682 1.00 93.62 286 THR A O 1
ATOM 2305 N N . TYR A 1 287 ? 9.970 8.245 -12.141 1.00 96.75 287 TYR A N 1
ATOM 2306 C CA . TYR A 1 287 ? 9.041 8.490 -13.245 1.00 96.75 287 TYR A CA 1
ATOM 2307 C C . TYR A 1 287 ? 7.636 7.918 -13.002 1.00 96.75 287 TYR A C 1
ATOM 2309 O O . TYR A 1 287 ? 6.651 8.544 -13.395 1.00 96.75 287 TYR A O 1
ATOM 2317 N N . GLY A 1 288 ? 7.534 6.755 -12.350 1.00 97.19 288 GLY A N 1
ATOM 2318 C CA . GLY A 1 288 ? 6.273 6.066 -12.051 1.00 97.19 288 GLY A CA 1
ATOM 2319 C C . GLY A 1 288 ? 5.835 6.085 -10.579 1.00 97.19 288 GLY A C 1
ATOM 2320 O O . GLY A 1 288 ? 6.641 6.217 -9.659 1.00 97.19 288 GLY A O 1
ATOM 2321 N N . SER A 1 289 ? 4.535 5.861 -10.354 1.00 97.88 289 SER A N 1
ATOM 2322 C CA . SER A 1 289 ? 3.928 5.662 -9.029 1.00 97.88 289 SER A CA 1
ATOM 2323 C C . SER A 1 289 ? 3.029 4.426 -9.041 1.00 97.88 289 SER A C 1
ATOM 2325 O O . SER A 1 289 ? 2.030 4.364 -9.755 1.00 97.88 289 SER A O 1
ATOM 2327 N N . HIS A 1 290 ? 3.388 3.437 -8.229 1.00 97.94 290 HIS A N 1
ATOM 2328 C CA . HIS A 1 290 ? 2.782 2.113 -8.147 1.00 97.94 290 HIS A CA 1
ATOM 2329 C C . HIS A 1 290 ? 2.526 1.767 -6.671 1.00 97.94 290 HIS A C 1
ATOM 2331 O O . HIS A 1 290 ? 3.358 1.104 -6.041 1.00 97.94 290 HIS A O 1
ATOM 2337 N N . PRO A 1 291 ? 1.383 2.198 -6.103 1.00 98.00 291 PRO A N 1
ATOM 2338 C CA . PRO A 1 291 ? 0.975 1.928 -4.719 1.00 98.00 291 PRO A CA 1
ATOM 2339 C C . PRO A 1 291 ? 0.481 0.477 -4.526 1.00 98.00 291 PRO A C 1
ATOM 2341 O O . PRO A 1 291 ? -0.593 0.219 -3.983 1.00 98.00 291 PRO A O 1
ATOM 2344 N N . PHE A 1 292 ? 1.274 -0.483 -5.002 1.00 98.62 292 PHE A N 1
ATOM 2345 C CA . PHE A 1 292 ? 1.089 -1.922 -4.845 1.00 98.62 292 PHE A CA 1
ATOM 2346 C C . PHE A 1 292 ? 2.287 -2.513 -4.104 1.00 98.62 292 PHE A C 1
ATOM 2348 O O . PHE A 1 292 ? 3.434 -2.197 -4.435 1.00 98.62 292 PHE A O 1
ATOM 2355 N N . TYR A 1 293 ? 2.031 -3.406 -3.151 1.00 98.69 293 TYR A N 1
ATOM 2356 C CA . TYR A 1 293 ? 3.053 -4.259 -2.559 1.00 98.69 293 TYR A CA 1
ATOM 2357 C C . TYR A 1 293 ? 2.683 -5.739 -2.630 1.00 98.69 293 TYR A C 1
ATOM 2359 O O . TYR A 1 293 ? 1.510 -6.111 -2.648 1.00 98.69 293 TYR A O 1
ATOM 2367 N N . LEU A 1 294 ? 3.716 -6.576 -2.599 1.00 98.69 294 LEU A N 1
ATOM 2368 C CA . LEU A 1 294 ? 3.648 -8.009 -2.347 1.00 98.69 294 LEU A CA 1
ATOM 2369 C C . LEU A 1 294 ? 4.367 -8.284 -1.025 1.00 98.69 294 LEU A C 1
ATOM 2371 O O . LEU A 1 294 ? 5.479 -7.797 -0.817 1.00 98.69 294 LEU A O 1
ATOM 2375 N N . SER A 1 295 ? 3.738 -9.053 -0.142 1.00 98.50 295 SER A N 1
ATOM 2376 C CA . SER A 1 295 ? 4.322 -9.510 1.118 1.00 98.50 295 SER A CA 1
ATOM 2377 C C . SER A 1 295 ? 4.385 -11.035 1.117 1.00 98.50 295 SER A C 1
ATOM 2379 O O . SER A 1 295 ? 3.403 -11.692 0.765 1.00 98.50 295 SER A O 1
ATOM 2381 N N . LEU A 1 296 ? 5.541 -11.598 1.476 1.00 98.50 296 LEU A N 1
ATOM 2382 C CA . LEU A 1 296 ? 5.619 -13.017 1.831 1.00 98.50 296 LEU A CA 1
ATOM 2383 C C . LEU A 1 296 ? 5.110 -13.201 3.263 1.00 98.50 296 LEU A C 1
ATOM 2385 O O . LEU A 1 296 ? 5.168 -12.286 4.080 1.00 98.50 296 LEU A O 1
ATOM 2389 N N . GLU A 1 297 ? 4.627 -14.388 3.572 1.00 98.06 297 GLU A N 1
ATOM 2390 C CA . GLU A 1 297 ? 4.264 -14.833 4.914 1.00 98.06 297 GLU A CA 1
ATOM 2391 C C . GLU A 1 297 ? 5.351 -15.795 5.418 1.00 98.06 297 GLU A C 1
ATOM 2393 O O . GLU A 1 297 ? 6.080 -16.385 4.619 1.00 98.06 297 GLU A O 1
ATOM 2398 N N . GLU A 1 298 ? 5.488 -15.948 6.738 1.00 96.69 298 GLU A N 1
ATOM 2399 C CA . GLU A 1 298 ? 6.563 -16.758 7.353 1.00 96.69 298 GLU A CA 1
ATOM 2400 C C . GLU A 1 298 ? 6.513 -18.252 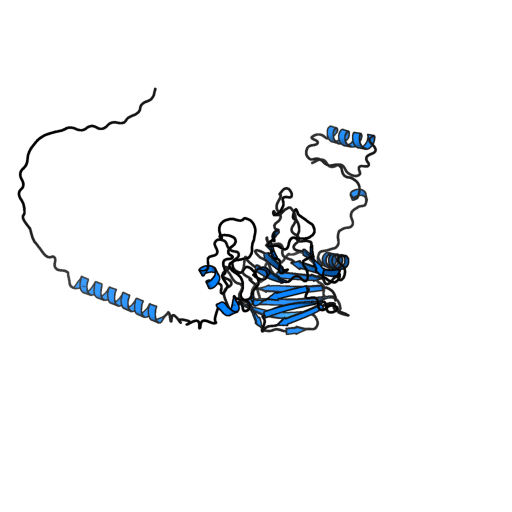6.957 1.00 96.69 298 GLU A C 1
ATOM 2402 O O . GLU A 1 298 ? 7.496 -18.976 7.094 1.00 96.69 298 GLU A O 1
ATOM 2407 N N . ASP A 1 299 ? 5.376 -18.721 6.436 1.00 96.12 299 ASP A N 1
ATOM 2408 C CA . ASP A 1 299 ? 5.153 -20.085 5.941 1.00 96.12 299 ASP A CA 1
ATOM 2409 C C . ASP A 1 299 ? 5.395 -20.250 4.423 1.00 96.12 299 ASP A C 1
ATOM 2411 O O . ASP A 1 299 ? 5.161 -21.324 3.866 1.00 96.12 299 ASP A O 1
ATOM 2415 N N . GLY A 1 300 ? 5.851 -19.196 3.739 1.00 95.56 300 GLY A N 1
ATOM 2416 C CA . GLY A 1 300 ? 6.084 -19.185 2.293 1.00 95.56 300 GLY A CA 1
ATOM 2417 C C . GLY A 1 300 ? 4.844 -18.907 1.435 1.00 95.56 300 GLY A C 1
ATOM 2418 O O . GLY A 1 300 ? 4.971 -18.826 0.209 1.00 95.56 300 GLY A O 1
ATOM 2419 N N . ASN A 1 301 ? 3.662 -18.707 2.035 1.00 98.38 301 ASN A N 1
ATOM 2420 C CA . ASN A 1 301 ? 2.551 -18.067 1.333 1.00 98.38 301 ASN A CA 1
ATOM 2421 C C . ASN A 1 301 ? 2.895 -16.605 1.002 1.00 98.38 301 ASN A C 1
ATOM 2423 O O . ASN A 1 301 ? 3.884 -16.032 1.456 1.00 98.38 301 ASN A O 1
ATOM 2427 N N . ALA A 1 302 ? 2.057 -15.985 0.185 1.00 98.56 302 ALA A N 1
ATOM 2428 C CA . ALA A 1 302 ? 2.161 -14.593 -0.190 1.00 98.56 302 ALA A CA 1
ATOM 2429 C C . ALA A 1 302 ? 0.781 -13.958 -0.311 1.00 98.56 302 ALA A C 1
ATOM 2431 O O . ALA A 1 302 ? -0.210 -14.587 -0.704 1.00 98.56 302 ALA A O 1
ATOM 2432 N N . ASN A 1 303 ? 0.760 -12.663 -0.046 1.00 98.75 303 ASN A N 1
ATOM 2433 C CA . ASN A 1 303 ? -0.357 -11.777 -0.301 1.00 98.75 303 ASN A CA 1
ATOM 2434 C C . ASN A 1 303 ? 0.147 -10.507 -0.996 1.00 98.75 303 ASN A C 1
ATOM 2436 O O . ASN A 1 303 ? 1.350 -10.274 -1.139 1.00 98.75 303 ASN A O 1
ATOM 2440 N N . GLY A 1 304 ? -0.778 -9.674 -1.445 1.00 98.69 304 GLY A N 1
ATOM 2441 C CA . GLY A 1 304 ? -0.461 -8.331 -1.896 1.00 98.69 304 GLY A CA 1
ATOM 2442 C C . GLY A 1 304 ? -1.595 -7.371 -1.613 1.00 98.69 304 GLY A C 1
ATOM 2443 O O . GLY A 1 304 ? -2.745 -7.779 -1.441 1.00 98.69 304 GLY A O 1
ATOM 2444 N N . LEU A 1 305 ? -1.266 -6.087 -1.602 1.00 98.81 305 LEU A N 1
ATOM 2445 C CA . LEU A 1 305 ? -2.226 -5.009 -1.427 1.00 98.81 305 LEU A CA 1
ATOM 2446 C C . LEU A 1 305 ? -1.949 -3.913 -2.449 1.00 98.81 305 LEU A C 1
ATOM 2448 O O . LEU A 1 305 ? -0.809 -3.492 -2.632 1.00 98.81 305 LEU A O 1
ATOM 2452 N N . PHE A 1 306 ? -3.006 -3.452 -3.108 1.00 98.81 306 PHE A N 1
ATOM 2453 C CA . PHE A 1 306 ? -2.997 -2.328 -4.037 1.00 98.81 306 PHE A CA 1
ATOM 2454 C C . PHE A 1 306 ? -3.936 -1.237 -3.529 1.00 98.81 306 PHE A C 1
ATOM 2456 O O . PHE A 1 306 ? -5.100 -1.518 -3.263 1.00 98.81 306 PHE A O 1
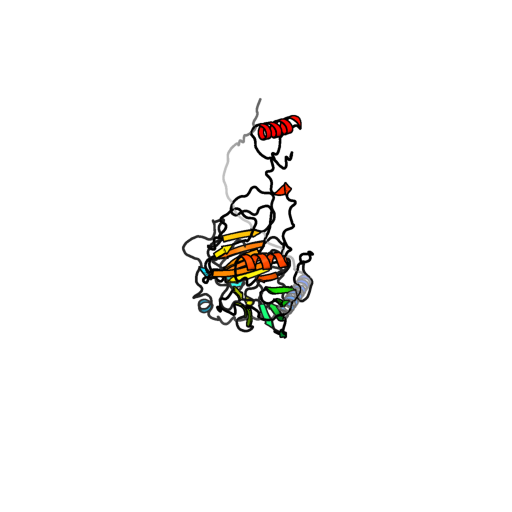ATOM 2463 N N . LEU A 1 307 ? -3.450 -0.003 -3.410 1.00 98.81 307 LEU A N 1
ATOM 2464 C CA . LEU A 1 307 ? -4.278 1.171 -3.142 1.00 98.81 307 LEU A CA 1
ATOM 2465 C C . LEU A 1 307 ? -4.575 1.891 -4.463 1.00 98.81 307 LEU A C 1
ATOM 2467 O O . LEU A 1 307 ? -3.690 2.503 -5.051 1.00 98.81 307 LEU A O 1
ATOM 2471 N N . PHE A 1 308 ? -5.826 1.865 -4.916 1.00 98.56 308 PHE A N 1
ATOM 2472 C CA . PHE A 1 308 ? -6.271 2.542 -6.135 1.00 98.56 308 PHE A CA 1
ATOM 2473 C C . PHE A 1 308 ? -6.479 4.050 -5.894 1.00 98.56 308 PHE A C 1
ATOM 2475 O O . PHE A 1 308 ? -7.595 4.569 -5.871 1.00 98.56 308 PHE A O 1
ATOM 2482 N N . ASN A 1 309 ? -5.370 4.759 -5.679 1.00 98.62 309 ASN A N 1
ATOM 2483 C CA . ASN A 1 309 ? -5.293 6.207 -5.486 1.00 98.62 309 ASN A CA 1
ATOM 2484 C C . ASN A 1 309 ? -4.069 6.752 -6.253 1.00 98.62 309 ASN A C 1
ATOM 2486 O O . ASN A 1 309 ? -3.027 6.101 -6.287 1.00 98.62 309 ASN A O 1
ATOM 2490 N N . CYS A 1 310 ? -4.200 7.915 -6.900 1.00 97.81 310 CYS A N 1
ATOM 2491 C CA . CYS A 1 310 ? -3.137 8.535 -7.707 1.00 97.81 310 CYS A CA 1
ATOM 2492 C C . CYS A 1 310 ? -2.763 9.956 -7.250 1.00 97.81 310 CYS A C 1
ATOM 2494 O O . CYS A 1 310 ? -2.065 10.674 -7.965 1.00 97.81 310 CYS A O 1
ATOM 2496 N N . ASN A 1 311 ? -3.247 10.393 -6.085 1.00 98.62 311 ASN A N 1
ATOM 2497 C CA . ASN A 1 311 ? -2.745 11.599 -5.439 1.00 98.62 311 ASN A CA 1
ATOM 2498 C C . ASN A 1 311 ? -1.312 11.347 -4.943 1.00 98.62 311 ASN A C 1
ATOM 2500 O O . ASN A 1 311 ? -0.947 10.208 -4.648 1.00 98.62 311 ASN A O 1
ATOM 2504 N N . ALA A 1 312 ? -0.512 12.411 -4.817 1.00 98.19 312 ALA A N 1
ATOM 2505 C CA . ALA A 1 312 ? 0.804 12.308 -4.191 1.00 98.19 312 ALA A CA 1
ATOM 2506 C C . ALA A 1 312 ? 0.663 11.679 -2.795 1.00 98.19 312 ALA A C 1
ATOM 2508 O O . ALA A 1 312 ? -0.230 12.066 -2.032 1.00 98.19 312 ALA A O 1
ATOM 2509 N N . MET A 1 313 ? 1.506 10.702 -2.468 1.00 98.06 313 MET A N 1
ATOM 2510 C CA . MET A 1 313 ? 1.397 9.999 -1.192 1.00 98.06 313 MET A CA 1
ATOM 2511 C C . MET A 1 313 ? 2.747 9.600 -0.617 1.00 98.06 313 MET A C 1
ATOM 2513 O O . MET A 1 313 ? 3.609 9.090 -1.330 1.00 98.06 313 MET A O 1
ATOM 2517 N N . ASP A 1 314 ? 2.892 9.769 0.694 1.00 97.31 314 ASP A N 1
ATOM 2518 C CA . ASP A 1 314 ? 3.950 9.103 1.446 1.00 97.31 314 ASP A CA 1
ATOM 2519 C C . ASP A 1 314 ? 3.488 7.687 1.823 1.00 97.31 314 ASP A C 1
ATOM 2521 O O . ASP A 1 314 ? 2.380 7.481 2.324 1.00 97.31 314 ASP A O 1
ATOM 2525 N N . VAL A 1 315 ? 4.358 6.706 1.606 1.00 97.81 315 VAL A N 1
ATOM 2526 C CA . VAL A 1 315 ? 4.230 5.335 2.101 1.00 97.81 315 VAL A CA 1
ATOM 2527 C C . VAL A 1 315 ? 5.337 5.108 3.121 1.00 97.81 315 VAL A C 1
ATOM 2529 O O . VAL A 1 315 ? 6.519 5.258 2.807 1.00 97.81 315 VAL A O 1
ATOM 2532 N N . ILE A 1 316 ? 4.959 4.785 4.354 1.00 97.50 316 ILE A N 1
ATOM 2533 C CA . ILE A 1 316 ? 5.876 4.676 5.492 1.00 97.50 316 ILE A CA 1
ATOM 2534 C C . ILE A 1 316 ? 5.895 3.241 5.994 1.00 97.50 316 ILE A C 1
ATOM 2536 O O . ILE A 1 316 ? 4.843 2.630 6.160 1.00 97.50 316 ILE A O 1
ATOM 2540 N N . LEU A 1 317 ? 7.095 2.727 6.241 1.00 97.25 317 LEU A N 1
ATOM 2541 C CA . LEU A 1 317 ? 7.365 1.371 6.699 1.00 97.25 317 LEU A CA 1
ATOM 2542 C C . LEU A 1 317 ? 8.058 1.427 8.066 1.00 97.25 317 LEU A C 1
ATOM 2544 O O . LEU A 1 317 ? 9.036 2.165 8.217 1.00 97.25 317 LEU A O 1
ATOM 2548 N N . GLN A 1 318 ? 7.553 0.665 9.040 1.00 96.31 318 GLN A N 1
ATOM 2549 C CA . GLN A 1 318 ? 8.072 0.610 10.417 1.00 96.31 318 GLN A CA 1
ATOM 2550 C C . GLN A 1 318 ? 8.326 -0.843 10.884 1.00 96.31 318 GLN A C 1
ATOM 2552 O O . GLN A 1 318 ? 7.704 -1.759 10.336 1.00 96.31 318 GLN A O 1
ATOM 2557 N N . PRO A 1 319 ? 9.195 -1.082 11.895 1.00 96.62 319 PRO A N 1
ATOM 2558 C CA . PRO A 1 319 ? 9.752 -2.415 12.182 1.00 96.62 319 PRO A CA 1
ATOM 2559 C C . PRO A 1 319 ? 8.785 -3.477 12.718 1.00 96.62 319 PRO A C 1
ATOM 2561 O O . PRO A 1 319 ? 9.158 -4.643 12.777 1.00 96.62 319 PRO A O 1
ATOM 2564 N N . THR A 1 320 ? 7.581 -3.090 13.141 1.00 95.62 320 THR A N 1
ATOM 2565 C CA . THR A 1 320 ? 6.657 -3.932 13.921 1.00 95.62 320 THR A CA 1
ATOM 2566 C C . THR A 1 320 ? 6.270 -5.318 13.363 1.00 95.62 320 THR A C 1
ATOM 2568 O O . THR A 1 320 ? 6.041 -6.189 14.203 1.00 95.62 320 THR A O 1
ATOM 2571 N N . PRO A 1 321 ? 6.219 -5.625 12.046 1.00 97.50 321 PRO A N 1
ATOM 2572 C CA . PRO A 1 321 ? 6.257 -4.775 10.851 1.00 97.50 321 PRO A CA 1
ATOM 2573 C C . PRO A 1 321 ? 4.896 -4.153 10.502 1.00 97.50 321 PRO A C 1
ATOM 2575 O O . PRO A 1 321 ? 3.845 -4.773 10.667 1.00 97.50 321 PRO A O 1
ATOM 2578 N N . ALA A 1 322 ? 4.899 -2.927 9.972 1.00 98.31 322 ALA A N 1
ATOM 2579 C CA . ALA A 1 322 ? 3.676 -2.266 9.509 1.00 98.31 322 ALA A CA 1
ATOM 2580 C C . ALA A 1 322 ? 3.921 -1.251 8.379 1.00 98.31 322 ALA A C 1
ATOM 2582 O O . ALA A 1 322 ? 5.043 -0.787 8.164 1.00 98.31 322 ALA A O 1
ATOM 2583 N N . ILE A 1 323 ? 2.841 -0.907 7.673 1.00 98.62 323 ILE A N 1
ATOM 2584 C CA . ILE A 1 323 ? 2.800 0.067 6.577 1.00 98.62 323 ILE A CA 1
ATOM 2585 C C . ILE A 1 323 ? 1.721 1.126 6.829 1.00 98.62 323 ILE A C 1
ATOM 2587 O O . ILE A 1 323 ? 0.609 0.806 7.248 1.00 98.62 323 ILE A O 1
ATOM 2591 N N . THR A 1 324 ? 2.038 2.386 6.537 1.00 98.75 324 THR A N 1
ATOM 2592 C CA . THR A 1 324 ? 1.116 3.527 6.615 1.00 98.75 324 THR A CA 1
ATOM 2593 C C . THR A 1 324 ? 1.064 4.255 5.275 1.00 98.75 324 THR A C 1
ATOM 2595 O O . THR A 1 324 ? 2.104 4.639 4.741 1.00 98.75 324 THR A O 1
ATOM 2598 N N . PHE A 1 325 ? -0.141 4.470 4.746 1.00 98.81 325 PHE A N 1
ATOM 2599 C CA . PHE A 1 325 ? -0.393 5.251 3.532 1.00 98.81 325 PHE A CA 1
ATOM 2600 C C . PHE A 1 325 ? -0.862 6.659 3.900 1.00 98.81 325 PHE A C 1
ATOM 2602 O O . PHE A 1 325 ? -1.799 6.791 4.687 1.00 98.81 325 PHE A O 1
ATOM 2609 N N . ARG A 1 326 ? -0.248 7.689 3.305 1.00 98.44 326 ARG A N 1
ATOM 2610 C CA . ARG A 1 326 ? -0.569 9.115 3.501 1.00 98.44 326 ARG A CA 1
ATOM 2611 C C . ARG A 1 326 ? -0.836 9.855 2.172 1.00 98.44 326 ARG A C 1
ATOM 2613 O O . ARG A 1 326 ? 0.001 10.667 1.771 1.00 98.44 326 ARG A O 1
ATOM 2620 N N . PRO A 1 327 ? -1.929 9.569 1.432 1.00 98.56 327 PRO A N 1
ATOM 2621 C CA . PRO A 1 327 ? -2.273 10.325 0.229 1.00 98.56 327 PRO A CA 1
ATOM 2622 C C . PRO A 1 327 ? -2.894 11.692 0.548 1.00 98.56 327 PRO A C 1
ATOM 2624 O O . PRO A 1 327 ? -3.724 11.823 1.448 1.00 98.56 327 PRO A O 1
ATOM 2627 N N . ILE A 1 328 ? -2.551 12.704 -0.256 1.00 98.12 328 ILE A N 1
ATOM 2628 C CA . ILE A 1 328 ? -3.046 14.088 -0.097 1.00 98.12 328 ILE A CA 1
ATOM 2629 C C . ILE A 1 328 ? -4.445 14.336 -0.697 1.00 98.12 328 ILE A C 1
ATOM 2631 O O . ILE A 1 328 ? -4.814 15.468 -1.003 1.00 98.12 328 ILE A O 1
ATOM 2635 N N . GLY A 1 329 ? -5.225 13.283 -0.950 1.00 98.19 329 GLY A N 1
ATOM 2636 C CA . GLY A 1 329 ? -6.546 13.414 -1.559 1.00 98.19 329 GLY A CA 1
ATOM 2637 C C . GLY A 1 329 ? -7.175 12.095 -2.000 1.00 98.19 329 GLY A C 1
ATOM 2638 O O . GLY A 1 329 ? -6.686 11.006 -1.695 1.00 98.19 329 GLY A O 1
ATOM 2639 N N . GLY A 1 330 ? -8.287 12.214 -2.727 1.00 98.44 330 GLY A N 1
ATOM 2640 C CA . GLY A 1 330 ? -9.023 11.075 -3.275 1.00 98.44 330 GLY A CA 1
ATOM 2641 C C . GLY A 1 330 ? -9.789 10.290 -2.208 1.00 98.44 330 GLY A C 1
ATOM 2642 O O . GLY A 1 330 ? -10.417 10.882 -1.319 1.00 98.44 330 GLY A O 1
ATOM 2643 N N . ILE A 1 331 ? -9.753 8.962 -2.317 1.00 98.75 331 ILE A N 1
ATOM 2644 C CA . ILE A 1 331 ? -10.362 8.013 -1.374 1.00 98.75 331 ILE A CA 1
ATOM 2645 C C . ILE A 1 331 ? -9.381 6.894 -1.007 1.00 98.75 331 ILE A C 1
ATOM 2647 O O . ILE A 1 331 ? -8.360 6.714 -1.676 1.00 98.75 331 ILE A O 1
ATOM 2651 N N . PHE A 1 332 ? -9.722 6.097 0.007 1.00 98.88 332 PHE A N 1
ATOM 2652 C CA . PHE A 1 332 ? -9.118 4.777 0.180 1.00 98.88 332 PHE A CA 1
ATOM 2653 C C . PHE A 1 332 ? -9.940 3.739 -0.595 1.00 98.88 332 PHE A C 1
ATOM 2655 O O . PHE A 1 332 ? -11.112 3.529 -0.292 1.00 98.88 332 PHE A O 1
ATOM 2662 N N . ASP A 1 333 ? -9.325 3.106 -1.593 1.00 98.75 333 ASP A N 1
ATOM 2663 C CA . ASP A 1 333 ? -9.882 1.993 -2.376 1.00 98.75 333 ASP A CA 1
ATOM 2664 C C . ASP A 1 333 ? -8.806 0.903 -2.474 1.00 98.75 333 ASP A C 1
ATOM 2666 O O . ASP A 1 333 ? -7.955 0.918 -3.362 1.00 98.75 333 ASP A O 1
ATOM 2670 N N . PHE A 1 334 ? -8.765 0.024 -1.475 1.00 98.88 334 PHE A N 1
ATOM 2671 C CA . PHE A 1 334 ? -7.770 -1.036 -1.358 1.00 98.88 334 PHE A CA 1
ATOM 2672 C C . PHE A 1 334 ? -8.262 -2.332 -1.997 1.00 98.88 334 PHE A C 1
ATOM 2674 O O . PHE A 1 334 ? -9.402 -2.733 -1.787 1.00 98.88 334 PHE A O 1
ATOM 2681 N N . PHE A 1 335 ? -7.367 -3.048 -2.667 1.00 98.81 335 PHE A N 1
ATOM 2682 C CA . PHE A 1 335 ? -7.535 -4.438 -3.082 1.00 98.81 335 PHE A CA 1
ATOM 2683 C C . PHE A 1 335 ? -6.509 -5.294 -2.346 1.00 98.81 335 PHE A C 1
ATOM 2685 O O . PHE A 1 335 ? -5.330 -4.957 -2.349 1.00 98.81 335 PHE A O 1
ATOM 2692 N N . ILE A 1 336 ? -6.947 -6.395 -1.741 1.00 98.81 336 ILE A N 1
ATOM 2693 C CA . ILE A 1 336 ? -6.126 -7.342 -0.986 1.00 98.81 336 ILE A CA 1
ATOM 2694 C C . ILE A 1 336 ? -6.233 -8.700 -1.677 1.00 98.81 336 ILE A C 1
ATOM 2696 O O . ILE A 1 336 ? -7.332 -9.207 -1.901 1.00 98.81 336 ILE A O 1
ATOM 2700 N N . MET A 1 337 ? -5.085 -9.260 -2.042 1.00 98.62 337 MET A N 1
ATOM 2701 C CA . MET A 1 337 ? -4.925 -10.413 -2.927 1.00 98.62 337 MET A CA 1
ATOM 2702 C C . MET A 1 337 ? -4.222 -11.537 -2.165 1.00 98.62 337 MET A C 1
ATOM 2704 O O . MET A 1 337 ? -3.146 -11.325 -1.613 1.00 98.62 337 MET A O 1
ATOM 2708 N N . LEU A 1 338 ? -4.838 -12.717 -2.096 1.00 98.25 338 LEU A N 1
ATOM 2709 C CA . LEU A 1 338 ? -4.471 -13.797 -1.170 1.00 98.25 338 LEU A CA 1
ATOM 2710 C C . LEU A 1 338 ? -3.469 -14.819 -1.743 1.00 98.25 338 LEU A C 1
ATOM 2712 O O . LEU A 1 338 ? -3.156 -15.797 -1.064 1.00 98.25 338 LEU A O 1
ATOM 2716 N N . GLY A 1 339 ? -2.977 -14.668 -2.973 1.00 97.06 339 GLY A N 1
ATOM 2717 C CA . GLY A 1 339 ? -2.003 -15.609 -3.540 1.00 97.06 339 GLY A CA 1
ATOM 2718 C C . GLY A 1 339 ? -2.608 -17.002 -3.809 1.00 97.06 339 GLY A C 1
ATOM 2719 O O . GLY A 1 339 ? -3.645 -17.069 -4.472 1.00 97.06 339 GLY A O 1
ATOM 2720 N N . PRO A 1 340 ? -2.002 -18.125 -3.372 1.00 96.56 340 PRO A N 1
ATOM 2721 C CA . PRO A 1 340 ? -1.024 -18.221 -2.286 1.00 96.56 340 PRO A CA 1
ATOM 2722 C C . PRO A 1 340 ? 0.437 -18.021 -2.697 1.00 96.56 340 PRO A C 1
ATOM 2724 O O . PRO A 1 340 ? 1.208 -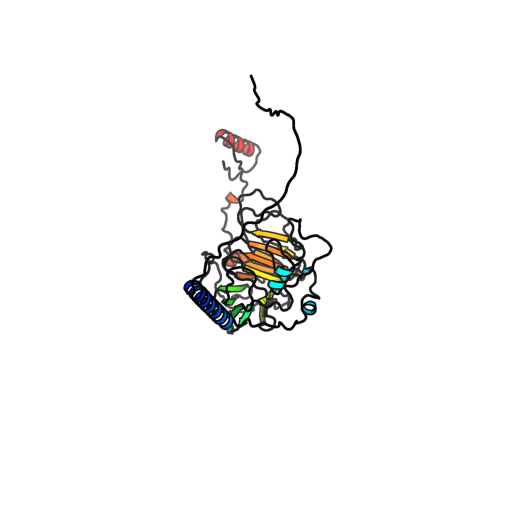17.565 -1.870 1.00 96.56 340 PRO A O 1
ATOM 2727 N N . SER A 1 341 ? 0.854 -18.318 -3.934 1.00 98.38 341 SER A N 1
ATOM 2728 C CA . SER A 1 341 ? 2.247 -18.050 -4.337 1.00 98.38 341 SER A CA 1
ATOM 2729 C C . SER A 1 341 ? 2.453 -16.579 -4.737 1.00 98.38 341 SER A C 1
ATOM 2731 O O . SER A 1 341 ? 1.495 -15.933 -5.177 1.00 98.38 341 SER A O 1
ATOM 2733 N N . PRO A 1 342 ? 3.693 -16.050 -4.710 1.00 98.50 342 PRO A N 1
ATOM 2734 C CA . PRO A 1 342 ? 3.998 -14.710 -5.224 1.00 98.50 342 PRO A CA 1
ATOM 2735 C C . PRO A 1 342 ? 3.544 -14.499 -6.676 1.00 98.50 342 PRO A C 1
ATOM 2737 O O . PRO A 1 342 ? 3.017 -13.445 -7.027 1.00 98.50 342 PRO A O 1
ATOM 2740 N N . SER A 1 343 ? 3.668 -15.538 -7.511 1.00 98.44 343 SER A N 1
ATOM 2741 C CA . SER A 1 343 ? 3.156 -15.532 -8.886 1.00 98.44 343 SER A CA 1
ATOM 2742 C C . SER A 1 343 ? 1.632 -15.390 -8.927 1.00 98.44 343 SER A C 1
ATOM 2744 O O . SER A 1 343 ? 1.111 -14.620 -9.733 1.00 98.44 343 SER A O 1
ATOM 2746 N N . ASN A 1 344 ? 0.895 -16.061 -8.032 1.00 98.56 344 ASN A N 1
ATOM 2747 C CA . ASN A 1 344 ? -0.559 -15.903 -7.955 1.00 98.56 344 ASN A CA 1
ATOM 2748 C C . ASN A 1 344 ? -0.959 -14.486 -7.519 1.00 98.56 344 ASN A C 1
ATOM 2750 O O . ASN A 1 344 ? -1.900 -13.944 -8.089 1.00 98.56 344 ASN A O 1
ATOM 2754 N N . VAL A 1 345 ? -0.230 -13.861 -6.585 1.00 98.75 345 VAL A N 1
ATOM 2755 C CA . VAL A 1 345 ? -0.474 -12.462 -6.183 1.00 98.75 345 VAL A CA 1
ATOM 2756 C C . VAL A 1 345 ? -0.311 -11.514 -7.378 1.00 98.75 345 VAL A C 1
ATOM 2758 O O . VAL A 1 345 ? -1.205 -10.717 -7.657 1.00 98.75 345 VAL A O 1
ATOM 2761 N N . VAL A 1 346 ? 0.778 -11.631 -8.147 1.00 98.56 346 VAL A N 1
ATOM 2762 C CA . VAL A 1 346 ? 0.997 -10.796 -9.348 1.00 98.56 346 VAL A CA 1
ATOM 2763 C C . VAL A 1 346 ? -0.050 -11.088 -10.433 1.00 98.56 346 VAL A C 1
ATOM 2765 O O . VAL A 1 346 ? -0.520 -10.169 -11.110 1.00 98.56 346 VAL A O 1
ATOM 2768 N N . GLN A 1 347 ? -0.485 -12.343 -10.580 1.00 98.25 347 GLN A N 1
ATOM 2769 C CA . GLN A 1 347 ? -1.583 -12.710 -11.478 1.00 98.25 347 GLN A CA 1
ATOM 2770 C C . GLN A 1 347 ? -2.941 -12.150 -11.028 1.00 98.25 347 GLN A C 1
ATOM 2772 O O . GLN A 1 347 ? -3.764 -11.847 -11.890 1.00 98.25 347 GLN A O 1
ATOM 2777 N N . GLN A 1 348 ? -3.194 -12.002 -9.728 1.00 98.31 348 GLN A N 1
ATOM 2778 C CA . GLN A 1 348 ? -4.409 -11.376 -9.194 1.00 98.31 348 GLN A CA 1
ATOM 2779 C C . GLN A 1 348 ? -4.364 -9.858 -9.401 1.00 98.31 348 GLN A C 1
ATOM 2781 O O . GLN A 1 348 ? -5.300 -9.290 -9.961 1.00 98.31 348 GLN A O 1
ATOM 2786 N N . TYR A 1 349 ? -3.232 -9.223 -9.089 1.00 98.56 349 TYR A N 1
ATOM 2787 C CA . TYR A 1 349 ? -3.007 -7.795 -9.318 1.00 98.56 349 TYR A CA 1
ATOM 2788 C C . TYR A 1 349 ? -3.190 -7.406 -10.792 1.00 98.56 349 TYR A C 1
ATOM 2790 O O . TYR A 1 349 ? -4.034 -6.573 -11.116 1.00 98.56 349 TYR A O 1
ATOM 2798 N N . THR A 1 350 ? -2.490 -8.079 -11.709 1.00 97.88 350 THR A N 1
ATOM 2799 C CA . THR A 1 350 ? -2.630 -7.843 -13.162 1.00 97.88 350 THR A CA 1
ATOM 2800 C C . THR A 1 350 ? -3.963 -8.332 -13.735 1.00 97.88 350 THR A C 1
ATOM 2802 O O . THR A 1 350 ? -4.311 -7.982 -14.858 1.00 97.88 350 THR A O 1
ATOM 2805 N N . ASN A 1 351 ? -4.757 -9.118 -12.998 1.00 96.88 351 ASN A N 1
ATOM 2806 C CA . ASN A 1 351 ? -6.148 -9.336 -13.387 1.00 96.88 351 ASN A CA 1
ATOM 2807 C C . ASN A 1 351 ? -6.994 -8.078 -13.138 1.00 96.88 351 ASN A C 1
ATOM 2809 O O . ASN A 1 351 ? -7.861 -7.806 -13.960 1.00 96.88 351 ASN A O 1
ATOM 2813 N N . ILE A 1 352 ? -6.737 -7.339 -12.047 1.00 97.25 352 ILE A N 1
ATOM 2814 C CA . ILE A 1 352 ? -7.459 -6.119 -11.636 1.00 97.25 352 ILE A CA 1
ATOM 2815 C C . ILE A 1 352 ? -7.061 -4.918 -12.503 1.00 97.25 352 ILE A C 1
ATOM 2817 O O . ILE A 1 352 ? -7.932 -4.290 -13.101 1.00 97.25 352 ILE A O 1
ATOM 2821 N N . VAL A 1 353 ? -5.761 -4.605 -12.589 1.00 97.06 353 VAL A N 1
ATOM 2822 C CA . VAL A 1 353 ? -5.259 -3.383 -13.262 1.00 97.06 353 VAL A CA 1
ATOM 2823 C C . VAL A 1 353 ? -5.065 -3.526 -14.775 1.00 97.06 353 VAL A C 1
ATOM 2825 O O . VAL A 1 353 ? -4.714 -2.558 -15.443 1.00 97.06 353 VAL A O 1
ATOM 2828 N N . GLY A 1 354 ? -5.284 -4.725 -15.316 1.00 96.56 354 GLY A N 1
ATOM 2829 C CA . GLY A 1 354 ? -5.023 -5.065 -16.713 1.00 96.56 354 GLY A CA 1
ATOM 2830 C C . GLY A 1 354 ? -3.768 -5.923 -16.888 1.00 96.56 354 GLY A C 1
ATOM 2831 O O . GLY A 1 354 ? -2.767 -5.781 -16.179 1.00 96.56 354 GLY A O 1
ATOM 2832 N N . ARG A 1 355 ? -3.837 -6.855 -17.844 1.00 96.06 355 ARG A N 1
ATOM 2833 C CA . ARG A 1 355 ? -2.700 -7.697 -18.233 1.00 96.06 355 ARG A CA 1
ATOM 2834 C C . ARG A 1 355 ? -1.701 -6.873 -19.038 1.00 96.06 355 ARG A C 1
ATOM 2836 O O . ARG A 1 355 ? -2.097 -5.994 -19.800 1.00 96.06 355 ARG A O 1
ATOM 2843 N N . THR A 1 356 ? -0.419 -7.206 -18.920 1.00 95.62 356 THR A N 1
ATOM 2844 C CA . THR A 1 356 ? 0.622 -6.689 -19.815 1.00 95.62 356 THR A CA 1
ATOM 2845 C C . THR A 1 356 ? 0.229 -6.955 -21.268 1.00 95.62 356 THR A C 1
ATOM 2847 O O . THR A 1 356 ? -0.194 -8.065 -21.598 1.00 95.62 356 THR A O 1
ATOM 2850 N N . PHE A 1 357 ? 0.355 -5.945 -22.131 1.00 96.62 357 PHE A N 1
ATOM 2851 C CA . PHE A 1 357 ? 0.131 -6.114 -23.566 1.00 96.62 357 PHE A CA 1
ATOM 2852 C C . PHE A 1 357 ? 1.120 -7.136 -24.147 1.00 96.62 357 PHE A C 1
ATOM 2854 O O . PHE A 1 357 ? 2.226 -7.291 -23.630 1.00 96.62 357 PHE A O 1
ATOM 2861 N N . MET A 1 358 ? 0.741 -7.822 -25.227 1.00 97.56 358 MET A N 1
ATOM 2862 C CA . MET A 1 358 ? 1.668 -8.704 -25.937 1.00 97.56 358 MET A CA 1
ATOM 2863 C C . MET A 1 358 ? 2.622 -7.850 -26.790 1.00 97.56 358 MET A C 1
ATOM 2865 O O . MET A 1 358 ? 2.150 -7.213 -27.738 1.00 97.56 358 MET A O 1
ATOM 2869 N N . PRO A 1 359 ? 3.935 -7.807 -26.497 1.00 97.25 359 PRO A N 1
ATOM 2870 C CA . PRO A 1 359 ? 4.882 -7.076 -27.326 1.00 97.25 359 PRO A CA 1
ATOM 2871 C C . PRO A 1 359 ? 5.054 -7.758 -28.694 1.00 97.25 359 PRO A C 1
ATOM 2873 O O . PRO A 1 359 ? 4.995 -8.990 -28.783 1.00 97.25 359 PRO A O 1
ATOM 2876 N N . PRO A 1 360 ? 5.297 -6.995 -29.774 1.00 97.31 360 PRO A N 1
ATOM 2877 C CA . PRO A 1 360 ? 5.657 -7.582 -31.057 1.00 97.31 360 PRO A CA 1
ATOM 2878 C C . PRO A 1 360 ? 7.039 -8.242 -30.955 1.00 97.31 360 PRO A C 1
ATOM 2880 O O . PRO A 1 360 ? 7.937 -7.715 -30.306 1.00 97.31 360 PRO A O 1
ATOM 2883 N N . TYR A 1 361 ? 7.239 -9.376 -31.632 1.00 97.19 361 TYR A N 1
ATOM 2884 C CA . TYR A 1 361 ? 8.447 -10.202 -31.467 1.00 97.19 361 TYR A CA 1
ATOM 2885 C C . TYR A 1 361 ? 9.767 -9.424 -31.636 1.00 97.19 361 TYR A C 1
ATOM 2887 O O . TYR A 1 361 ? 10.716 -9.636 -30.885 1.00 97.19 361 TYR A O 1
ATOM 2895 N N . TRP A 1 362 ? 9.811 -8.470 -32.574 1.00 95.94 362 TRP A N 1
ATOM 2896 C CA . TRP A 1 362 ? 10.991 -7.641 -32.831 1.00 95.94 362 TRP A CA 1
ATOM 2897 C C . TRP A 1 362 ? 11.402 -6.765 -31.635 1.00 95.94 362 TRP A C 1
ATOM 2899 O O . TRP A 1 362 ? 12.585 -6.462 -31.488 1.00 95.94 362 TRP A O 1
ATOM 2909 N N . SER A 1 363 ? 10.479 -6.379 -30.744 1.00 95.69 363 SER A N 1
ATOM 2910 C CA . SER A 1 363 ? 10.826 -5.511 -29.611 1.00 95.69 363 SER A CA 1
ATOM 2911 C C . SER A 1 363 ? 11.598 -6.245 -28.514 1.00 95.69 363 SER A C 1
ATOM 2913 O O . SER A 1 363 ? 12.185 -5.587 -27.663 1.00 95.69 363 SER A O 1
ATOM 2915 N N . LEU A 1 364 ? 11.632 -7.583 -28.550 1.00 96.12 364 LEU A N 1
ATOM 2916 C CA . LEU A 1 364 ? 12.456 -8.427 -27.676 1.00 96.12 364 LEU A CA 1
ATOM 2917 C C . LEU A 1 364 ? 13.927 -8.502 -28.131 1.00 96.12 364 LEU A C 1
ATOM 2919 O O . LEU A 1 364 ? 14.763 -9.050 -27.416 1.00 96.12 364 LEU A O 1
ATOM 2923 N N . GLY A 1 365 ? 14.241 -7.982 -29.323 1.00 96.06 365 GLY A N 1
ATOM 2924 C CA . GLY A 1 365 ? 15.606 -7.866 -29.828 1.00 96.06 365 GLY A CA 1
ATOM 2925 C C . GLY A 1 365 ? 16.406 -6.740 -29.167 1.00 96.06 365 GLY A C 1
ATOM 2926 O O . GLY A 1 365 ? 15.887 -5.950 -28.381 1.00 96.06 365 GLY A O 1
ATOM 2927 N N . PHE A 1 366 ? 17.691 -6.648 -29.510 1.00 96.25 366 PHE A N 1
ATOM 2928 C CA . PHE A 1 366 ? 18.557 -5.571 -29.034 1.00 96.25 366 PHE A CA 1
ATOM 2929 C C . PHE A 1 366 ? 18.292 -4.261 -29.797 1.00 96.25 366 PHE A C 1
ATOM 2931 O O . PHE A 1 366 ? 18.229 -4.247 -31.031 1.00 96.25 366 PHE A O 1
ATOM 2938 N N . HIS A 1 367 ? 18.174 -3.158 -29.051 1.00 95.50 367 HIS A N 1
ATOM 2939 C CA . HIS A 1 367 ? 17.948 -1.808 -29.577 1.00 95.50 367 HIS A CA 1
ATOM 2940 C C . HIS A 1 367 ? 19.147 -0.914 -29.277 1.00 95.50 367 HIS A C 1
ATOM 2942 O O . HIS A 1 367 ? 19.637 -0.889 -28.147 1.00 95.50 367 HIS A O 1
ATOM 2948 N N . LEU A 1 368 ? 19.598 -0.149 -30.272 1.00 94.94 368 LEU A N 1
ATOM 2949 C CA . LEU A 1 368 ? 20.720 0.776 -30.139 1.00 94.94 368 LEU A CA 1
ATOM 2950 C C . LEU A 1 368 ? 20.233 2.230 -30.184 1.00 94.94 368 LEU A C 1
ATOM 2952 O O . LEU A 1 368 ? 19.773 2.702 -31.223 1.00 94.94 368 LEU A O 1
ATOM 2956 N N . CYS A 1 369 ? 20.369 2.941 -29.063 1.00 93.75 369 CYS A N 1
ATOM 2957 C CA . CYS A 1 369 ? 19.968 4.341 -28.914 1.00 93.75 369 CYS A CA 1
ATOM 2958 C C . CYS A 1 369 ? 21.102 5.197 -28.327 1.00 93.75 369 CYS A C 1
ATOM 2960 O O . CYS A 1 369 ? 21.964 4.705 -27.591 1.00 93.75 369 CYS A O 1
ATOM 2962 N N . ARG A 1 370 ? 21.069 6.496 -28.632 1.00 93.81 370 ARG A N 1
ATOM 2963 C CA . ARG A 1 370 ? 21.802 7.562 -27.946 1.00 93.81 370 ARG A CA 1
ATOM 2964 C C . ARG A 1 370 ? 21.174 8.911 -28.297 1.00 93.81 370 ARG A C 1
ATOM 2966 O O . ARG A 1 370 ? 21.079 9.240 -29.477 1.00 93.81 370 ARG A O 1
ATOM 2973 N N . PHE A 1 371 ? 20.927 9.731 -27.279 1.00 92.19 371 PHE A N 1
ATOM 2974 C CA . PHE A 1 371 ? 20.739 11.167 -27.464 1.00 92.19 371 PHE A CA 1
ATOM 2975 C C . PHE A 1 371 ? 22.007 11.814 -28.043 1.00 92.19 371 PHE A C 1
ATOM 2977 O O . PHE A 1 371 ? 23.101 11.676 -27.481 1.00 92.19 371 PHE A O 1
ATOM 2984 N N . GLY A 1 372 ? 21.876 12.521 -29.166 1.00 92.81 372 GLY A N 1
ATOM 2985 C CA . GLY A 1 372 ? 22.975 13.291 -29.753 1.00 92.81 372 GLY A CA 1
ATOM 2986 C C . GLY A 1 372 ? 23.867 12.533 -30.745 1.00 92.81 372 GLY A C 1
ATOM 2987 O O . GLY A 1 372 ? 25.071 12.798 -30.817 1.00 92.81 372 GLY A O 1
ATOM 2988 N N . TYR A 1 373 ? 23.311 11.632 -31.567 1.00 92.75 373 TYR A N 1
ATOM 2989 C CA . TYR A 1 373 ? 24.023 11.153 -32.768 1.00 92.75 373 TYR A CA 1
ATOM 2990 C C . TYR A 1 373 ? 24.381 12.301 -33.730 1.00 92.75 373 TYR A C 1
ATOM 2992 O O . TYR A 1 373 ? 25.440 12.281 -34.358 1.00 92.75 373 TYR A O 1
ATOM 3000 N N . GLY A 1 374 ? 23.533 13.330 -33.821 1.00 91.94 374 GLY A N 1
ATOM 3001 C CA . GLY A 1 374 ? 23.826 14.610 -34.477 1.00 91.94 374 GLY A CA 1
ATOM 3002 C C . GLY A 1 374 ? 23.810 14.623 -36.012 1.00 91.94 374 GLY A C 1
ATOM 3003 O O . GLY A 1 374 ? 23.856 15.705 -36.590 1.00 91.94 374 GLY A O 1
ATOM 3004 N N . SER A 1 375 ? 23.744 13.472 -36.689 1.00 92.88 375 SER A N 1
ATOM 3005 C CA . SER A 1 375 ? 23.384 13.370 -38.113 1.00 92.88 375 SER A CA 1
ATOM 3006 C C . SER A 1 375 ? 23.029 11.932 -38.505 1.00 92.88 375 SER A C 1
ATOM 3008 O O . SER A 1 375 ? 23.525 10.979 -37.903 1.00 92.88 375 SER A O 1
ATOM 3010 N N . LEU A 1 376 ? 22.241 11.770 -39.576 1.00 93.81 376 LEU A N 1
ATOM 3011 C CA . LEU A 1 376 ? 21.917 10.458 -40.151 1.00 93.81 376 LEU A CA 1
ATOM 3012 C C . LEU A 1 376 ? 23.174 9.669 -40.564 1.00 93.81 376 LEU A C 1
ATOM 3014 O O . LEU A 1 376 ? 23.241 8.466 -40.344 1.00 93.81 376 LEU A O 1
ATOM 3018 N N . ASP A 1 377 ? 24.198 10.337 -41.103 1.00 95.31 377 ASP A N 1
ATOM 3019 C CA . ASP A 1 377 ? 25.479 9.709 -41.464 1.00 95.31 377 ASP A CA 1
ATOM 3020 C C . ASP A 1 377 ? 26.193 9.092 -40.245 1.00 95.31 377 ASP A C 1
ATOM 3022 O O . ASP A 1 377 ? 26.676 7.961 -40.312 1.00 95.31 377 ASP A O 1
ATOM 3026 N N . LYS A 1 378 ? 26.205 9.787 -39.099 1.00 94.06 378 LYS A N 1
ATOM 3027 C CA . LYS A 1 378 ? 26.778 9.259 -37.849 1.00 94.06 378 LYS A CA 1
ATOM 3028 C C . LYS A 1 378 ? 25.975 8.080 -37.301 1.00 94.06 378 LYS A C 1
ATOM 3030 O O . LYS A 1 378 ? 26.576 7.128 -36.796 1.00 94.06 378 LYS A O 1
ATOM 3035 N N . THR A 1 379 ? 24.650 8.112 -37.429 1.00 94.44 379 THR A N 1
ATOM 3036 C CA . THR A 1 379 ? 23.766 6.993 -37.070 1.00 94.44 379 THR A CA 1
ATOM 3037 C C . THR A 1 379 ? 24.020 5.786 -37.969 1.00 94.44 379 THR A C 1
ATOM 3039 O O . THR A 1 379 ? 24.297 4.706 -37.458 1.00 94.44 379 THR A O 1
ATOM 3042 N N . ASN A 1 380 ? 24.060 5.971 -39.292 1.00 94.12 380 ASN A N 1
ATOM 3043 C CA . ASN A 1 380 ? 24.333 4.905 -40.259 1.00 94.12 380 ASN A CA 1
ATOM 3044 C C . ASN A 1 380 ? 25.718 4.279 -40.045 1.00 94.12 380 ASN A C 1
ATOM 3046 O O . ASN A 1 380 ? 25.829 3.060 -39.982 1.00 94.12 380 ASN A O 1
ATOM 3050 N N . LYS A 1 381 ? 26.767 5.086 -39.832 1.00 95.38 381 LYS A N 1
ATOM 3051 C CA . LYS A 1 381 ? 28.110 4.589 -39.468 1.00 95.38 381 LYS A CA 1
ATOM 3052 C C . LYS A 1 381 ? 28.115 3.836 -38.136 1.00 95.38 381 LYS A C 1
ATOM 3054 O O . LYS A 1 381 ? 28.856 2.867 -37.977 1.00 95.38 381 LYS A O 1
ATOM 3059 N N . THR A 1 382 ? 27.289 4.262 -37.180 1.00 94.88 382 THR A N 1
ATOM 3060 C CA . THR A 1 382 ? 27.138 3.582 -35.889 1.00 94.88 382 THR A CA 1
ATOM 3061 C C . THR A 1 382 ? 26.388 2.258 -36.017 1.00 94.88 382 THR A C 1
ATOM 3063 O O . THR A 1 382 ? 26.766 1.303 -35.345 1.00 94.88 382 THR A O 1
ATOM 3066 N N . LEU A 1 383 ? 25.377 2.168 -36.879 1.00 94.81 383 LEU A N 1
ATOM 3067 C CA . LEU A 1 383 ? 24.691 0.918 -37.197 1.00 94.81 383 LEU A CA 1
ATOM 3068 C C . LEU A 1 383 ? 25.632 -0.037 -37.948 1.00 94.81 383 LEU A C 1
ATOM 3070 O O . LEU A 1 383 ? 25.843 -1.161 -37.498 1.00 94.81 383 LEU A O 1
ATOM 3074 N N . GLN A 1 384 ? 26.269 0.435 -39.024 1.00 95.94 384 GLN A N 1
ATOM 3075 C CA . GLN A 1 384 ? 27.116 -0.383 -39.893 1.00 95.94 384 GLN A CA 1
ATOM 3076 C C . GLN A 1 384 ? 28.270 -1.038 -39.128 1.00 95.94 384 GLN A C 1
ATOM 3078 O O . GLN A 1 384 ? 28.390 -2.253 -39.164 1.00 95.94 384 GLN A O 1
ATOM 3083 N N . ARG A 1 385 ? 29.029 -0.286 -38.315 1.00 97.00 385 ARG A N 1
ATOM 3084 C CA . ARG A 1 385 ? 30.138 -0.863 -37.525 1.00 97.00 385 ARG A CA 1
ATOM 3085 C C . ARG A 1 385 ? 29.706 -1.962 -36.540 1.00 97.00 385 ARG A C 1
ATOM 3087 O O . ARG A 1 385 ? 30.541 -2.751 -36.115 1.00 97.00 385 ARG A O 1
ATOM 3094 N N . ASN A 1 386 ? 28.440 -1.969 -36.106 1.00 96.94 386 ASN A N 1
ATOM 3095 C CA . ASN A 1 386 ? 27.901 -3.024 -35.244 1.00 96.94 386 ASN A CA 1
ATOM 3096 C C . ASN A 1 386 ? 27.516 -4.254 -36.080 1.00 96.94 386 ASN A C 1
ATOM 3098 O O . ASN A 1 386 ? 27.822 -5.371 -35.672 1.00 96.94 386 ASN A O 1
ATOM 3102 N N . ILE A 1 387 ? 26.920 -4.048 -37.261 1.00 95.62 387 ILE A N 1
ATOM 3103 C CA . ILE A 1 387 ? 26.643 -5.110 -38.243 1.00 95.62 387 ILE A CA 1
ATOM 3104 C C . ILE A 1 387 ? 27.953 -5.788 -38.677 1.00 95.62 387 ILE A C 1
ATOM 3106 O O . ILE A 1 387 ? 28.051 -7.011 -38.616 1.00 95.62 387 ILE A O 1
ATOM 3110 N N . ASP A 1 388 ? 28.980 -5.005 -39.017 1.00 97.81 388 ASP A N 1
ATOM 3111 C CA . ASP A 1 388 ? 30.316 -5.489 -39.403 1.00 97.81 388 ASP A CA 1
ATOM 3112 C C . ASP A 1 388 ? 30.993 -6.293 -38.275 1.00 97.81 388 ASP A C 1
ATOM 3114 O O . ASP A 1 388 ? 31.784 -7.198 -38.535 1.00 97.81 388 ASP A O 1
ATOM 3118 N N . ALA A 1 389 ? 30.664 -5.985 -37.014 1.00 98.00 389 ALA A N 1
ATOM 3119 C CA . ALA A 1 389 ? 31.126 -6.699 -35.823 1.00 98.00 389 ALA A CA 1
ATOM 3120 C C . ALA A 1 389 ? 30.234 -7.897 -35.424 1.00 98.00 389 ALA A C 1
ATOM 3122 O O . ALA A 1 389 ? 30.478 -8.519 -34.391 1.00 98.00 389 ALA A O 1
ATOM 3123 N N . GLY A 1 390 ? 29.194 -8.220 -36.203 1.00 97.12 390 GLY A N 1
ATOM 3124 C CA . GLY A 1 390 ? 28.279 -9.338 -35.940 1.00 97.12 390 GLY A CA 1
ATOM 3125 C C . GLY A 1 390 ? 27.246 -9.096 -34.831 1.00 97.12 390 GLY A C 1
ATOM 3126 O O . GLY A 1 390 ? 26.635 -10.047 -34.345 1.00 97.12 390 GLY A O 1
ATOM 3127 N N . ILE A 1 391 ? 27.030 -7.845 -34.411 1.00 96.81 391 ILE A N 1
ATOM 3128 C CA . ILE A 1 391 ? 26.058 -7.491 -33.368 1.00 96.81 391 ILE A CA 1
ATOM 3129 C C . ILE A 1 391 ? 24.664 -7.378 -33.995 1.00 96.81 391 ILE A C 1
ATOM 3131 O O . ILE A 1 391 ? 24.391 -6.484 -34.798 1.00 96.81 391 ILE A O 1
ATOM 3135 N N . LEU A 1 392 ? 23.760 -8.278 -33.599 1.00 93.19 392 LEU A N 1
ATOM 3136 C CA . LEU A 1 392 ? 22.377 -8.308 -34.079 1.00 93.19 392 LEU A CA 1
ATOM 3137 C C . LEU A 1 392 ? 21.565 -7.157 -33.463 1.00 93.19 392 LEU A C 1
ATOM 3139 O O . LEU A 1 392 ? 21.213 -7.198 -32.286 1.00 93.19 392 LEU A O 1
ATOM 3143 N N . ILE A 1 393 ? 21.250 -6.142 -34.270 1.00 92.62 393 ILE A N 1
ATOM 3144 C CA . ILE A 1 393 ? 20.412 -4.994 -33.894 1.00 92.62 393 ILE A CA 1
ATOM 3145 C C . ILE A 1 393 ? 19.051 -5.129 -34.580 1.00 92.62 393 ILE A C 1
ATOM 3147 O O . ILE A 1 393 ? 18.988 -5.355 -35.786 1.00 92.62 393 ILE A O 1
ATOM 3151 N N . VAL A 1 394 ? 17.969 -4.959 -33.818 1.00 92.00 394 VAL A N 1
ATOM 3152 C CA . VAL A 1 394 ? 16.584 -5.055 -34.318 1.00 92.00 394 VAL A CA 1
ATOM 3153 C C . VAL A 1 394 ? 15.888 -3.687 -34.363 1.00 92.00 394 VAL A C 1
ATOM 3155 O O . VAL A 1 394 ? 14.965 -3.491 -35.150 1.00 92.00 394 VAL A O 1
ATOM 3158 N N . GLY A 1 395 ? 16.376 -2.709 -33.596 1.00 87.06 395 GLY A N 1
ATOM 3159 C CA . GLY A 1 395 ? 15.958 -1.310 -33.689 1.00 87.06 395 GLY A CA 1
ATOM 3160 C C . GLY A 1 395 ? 17.123 -0.347 -33.465 1.00 87.06 395 GLY A C 1
ATOM 3161 O O . GLY A 1 395 ? 18.008 -0.603 -32.648 1.00 87.06 395 GLY A O 1
ATOM 3162 N N . CYS A 1 396 ? 17.132 0.777 -34.180 1.00 85.00 396 CYS A N 1
ATOM 3163 C CA . CYS A 1 396 ? 18.046 1.884 -33.914 1.00 85.00 396 CYS A CA 1
ATOM 3164 C C . CYS A 1 396 ? 17.261 3.197 -33.905 1.00 85.00 396 CYS A C 1
ATOM 3166 O O . CYS A 1 396 ? 16.572 3.512 -34.875 1.00 85.00 396 CYS A O 1
ATOM 3168 N N . SER A 1 397 ? 17.342 3.936 -32.801 1.00 81.19 397 SER A N 1
ATOM 3169 C CA . SER A 1 397 ? 16.576 5.162 -32.567 1.00 81.19 397 SER A CA 1
ATOM 3170 C C . SER A 1 397 ? 17.506 6.359 -32.403 1.00 81.19 397 SER A C 1
ATOM 3172 O O . SER A 1 397 ? 18.497 6.289 -31.677 1.00 81.19 397 SER A O 1
ATOM 3174 N N . MET A 1 398 ? 17.173 7.462 -33.074 1.00 75.31 398 MET A N 1
ATOM 3175 C CA . MET A 1 398 ? 17.809 8.761 -32.863 1.00 75.31 398 MET A CA 1
ATOM 3176 C C . MET A 1 398 ? 16.946 9.602 -31.926 1.00 75.31 398 MET A C 1
ATOM 3178 O O . MET A 1 398 ? 15.761 9.781 -32.203 1.00 75.31 398 MET A O 1
ATOM 3182 N N . GLU A 1 399 ? 17.573 10.138 -30.881 1.00 60.53 399 GLU A N 1
ATOM 3183 C CA . GLU A 1 399 ? 17.060 11.218 -30.025 1.00 60.53 399 GLU A CA 1
ATOM 3184 C C . GLU A 1 399 ? 17.952 12.462 -30.173 1.00 60.53 399 GLU A C 1
ATOM 3186 O O . GLU A 1 399 ? 19.200 12.300 -30.253 1.00 60.53 399 GLU A O 1
#

Secondary structure (DSSP, 8-state):
----------------------------PPPPPHHHHHHHHHHHHHHHHHHHHHHTT------------HHHHHSS--STT--BS--SSS--HHHHHHTT-EE---TT--SS--SS--S-SEE--TT--SEEEEEEEE-SSEEEEEEEE-S--SSTTB--EEEEEEEEEETTEEEEEEEESSS------S---------SS-SEEEEEETTTTEEEEEETTT--EEEEEEGGG-EEBSS-EEEEEE-SSS-EEEEES-BS-SSPP-SSEEEEE--------BTS--S--EEEEEEE-TTS-EEEEEE---S-EEEEEETTTEEEEEESSS-EEEEEE--SSHHHHHHHHHHHS-PPP---GGGGS-EEEETT--SHHHHHHHHHHHHHTT---SEEEE-

Organism: NCBI:txid280406

Radius of gyration: 34.59 Å; chains: 1; bounding box: 64×105×84 Å

pLDDT: mean 85.24, std 21.47, range [25.64, 98.88]

Foldseek 3Di:
DDDDDDDDDDDDDDDDDDDDDDDDDDDDDDDDDVVVVVVVVVVVVVVVVVVVVVVVVDPPPPPPPPCPPLCVQLPPQDLLNFDALDPDPDDDPVLLVLQVWAADDDPPDDPPDDPFFARDRTGHTQQQAFWFWAPFDDDPFWTKIKTATDGDSSDPAFLGIWMWIWGDQEQFKIKIWIARPPDDFDAPPDAWPSHRDDYDHRQWDWDQDRVSQWTWIAGPPPRQTAWIWRNSSWTDGAFKTKTKTAHQDQFKADQDDAPDDRGDDQAFAKAKFDADPDDHDHRDHYHHGFQKMKGAHPVQFIKMKGWRDRAIWIWTATDVGMIMIIGRHDIGIMMIGGQRHPVSNVVVVCNTHHPDDDDDPLVPADEAEDEPCPDPVSQVVVVVVCVVVVNDHSYYDYD

InterPro domains:
  IPR000519 P-type trefoil domain [PF00088] (74-125)
  IPR000519 P-type trefoil domain [PS51448] (72-126)
  IPR000519 P-type trefoil domain [SM00018] (71-129)
  IPR000519 P-type trefoil domain [cd00111] (81-125)
  IPR011013 Galactose mutarotase-like domain superfamily [SSF74650] (119-342)
  IPR017957 P-type trefoil, conserved site [PS00025] (82-103)
  IPR025887 Glycoside hydrolase family 31, N-terminal domain [PF13802] (165-311)
  IPR044913 P-type trefoil domain superfamily [G3DSA:4.10.110.10] (72-123)
  IPR044913 P-type trefoil domain superfamily [SSF57492] (73-137)

Sequence (399 aa):
MQGIHRKMVLAKESTSDDQLYLFLNEKPRKKISLLWVFIFLGLLLCFLSFAYWYSNRYTVIYFCATKINAASVCSGISNADKFDCHPDKNVSEESCLQRGCCYQVNSSSPPNKSSSLDIPYCFYPLNYDGYSISNLTFDERHIKADLRRTSPSGFPNDILNLRLLISFINDNTVRIKITNANAARFQIPIPINDGIKSLEKPYYDVAVDPETSQLTITRKATKTIIFKTKLSQLVYSDQFLQLSTYLPSSYLYGIGETSGKFLRNLNWTRTLLFNSDRAPTPNFPTYGSHPFYLSLEEDGNANGLFLFNCNAMDVILQPTPAITFRPIGGIFDFFIMLGPSPSNVVQQYTNIVGRTFMPPYWSLGFHLCRFGYGSLDKTNKTLQRNIDAGILIVGCSME